Protein AF-A0A6M0FPY3-F1 (afdb_monomer)

Sequence (394 aa):
MAVKDINTKFENVRCIVFLRSDIYDQLQFFDKDKLRGDEESILWTQETLPELILARARISTMNHQMSLDDFLSVYFPSRIKGIAASKFILSHTLMRPRDAIQLCNLCTDLARRESLEVISEECVLKALDVYSSWKLNDLIGEYTINYPFLNDLLILFSNTSYVIPRKRIKLIYGRVEEILKDRYPDYIPSLYIDSILNILYGVGFLGIERNRSTFYYYENPGTVEVSDKFFVIHPAFRYALKSTSSVNIQPYHSDSDVRQQSRYLSEITRRRSPVRNTFERSRSGSKELTRWIRRFNQLLVSLKAVRELPSEVLSEIGQELSEIASEFEMLMDSKRIDRDQLQLNIVGANRYLLDLSTNLENNGYININSTVSYQIREIIEMSGDIRDVFYYDW

Nearest PDB structures (foldseek):
  8sql-assembly1_A  TM=5.550E-01  e=8.738E+00  Saccharomyces cerevisiae
  7m69-assembly1_A  TM=4.652E-01  e=7.569E+00  Saccharomyces cerevisiae S288C

Secondary structure (DSSP, 8-state):
--HHHHHHH-TT--------HHHHHH---TTGGGGTTT-------TTHHHHHHHHHHHHHHT-TT--HHHHHHHHS-SEETTEEHHHHHHHTTTS-HHHHHHHHHHHHHHHHHTT-SS--HHHHHHHHHHHHHHHHHHHHHHHTTT-TTHHHHHGGGTTS-SEEEHHHHHHHHTTTHHHHHHH-GGGGGGSSHHHHHHHHHHTTSEEEEETTEEE-TTTS-S---TT--EEEE-HHHHTTTT---SSSSPPP--THHHHHHHHHHHHHHHT--GGGGEEEPPHHHHHHHHHHHHHHHHHHHHHHH-TTS-HHHHHHHHHHHHHHHHHHHHHHHSSEEEHHHHHHHHHHHHHHHHHHHHHHHHTTSS-TTSHHHHHHHHHHHHHHHHHHHHHT--

Radius of gyration: 26.99 Å; Cα contacts (8 Å, |Δi|>4): 393; chains: 1; bounding box: 59×70×74 Å

Solvent-accessible surface area (backbone atoms only — not comparable to full-atom values): 22317 Å² total; per-residue (Å²): 131,57,62,69,53,47,50,73,73,34,95,93,47,84,70,82,86,88,75,58,65,73,62,58,69,68,62,84,60,101,56,62,78,76,45,62,87,80,60,80,86,88,77,61,44,93,73,53,45,55,54,55,51,43,58,51,46,24,65,76,68,71,40,81,80,67,48,68,67,54,51,45,64,62,44,37,42,76,47,41,97,87,33,49,33,69,62,51,57,47,57,42,28,90,62,39,71,68,49,47,50,51,50,51,50,42,19,49,54,45,15,55,74,72,72,42,88,44,33,47,56,67,30,46,55,58,28,39,47,55,48,10,40,52,50,48,51,49,52,42,64,76,37,36,88,85,42,72,60,47,60,75,53,58,59,74,51,45,70,36,32,25,47,39,39,46,70,56,52,52,60,60,46,64,76,45,45,67,62,48,36,70,76,38,62,96,44,44,81,55,65,39,70,69,42,40,52,33,48,40,25,65,76,47,51,25,22,43,47,56,95,69,40,78,40,38,31,95,80,53,74,77,75,76,53,93,84,52,51,37,34,30,54,34,57,35,40,18,52,53,29,57,14,79,40,46,54,81,59,74,77,78,65,80,69,65,74,72,35,60,65,50,45,57,56,50,39,70,74,62,77,56,67,80,75,78,51,46,43,74,74,50,78,66,45,53,51,47,53,54,53,50,46,52,48,52,54,51,46,50,56,50,53,72,65,39,82,71,50,50,48,60,42,52,49,52,55,45,50,49,53,49,50,57,41,51,54,55,50,55,48,63,73,39,76,52,41,47,51,67,60,54,51,48,53,51,52,44,52,43,52,39,48,53,41,47,51,53,44,36,40,77,66,62,50,46,53,85,87,33,72,61,44,48,47,51,51,51,55,50,56,52,51,53,58,46,48,48,50,73,66,69,75,118

pLDDT: mean 86.48, std 12.64, range [39.47, 98.25]

Mean predicted aligned error: 9.04 Å

Structure (mmCIF, N/CA/C/O backbone):
data_AF-A0A6M0FPY3-F1
#
_entry.id   AF-A0A6M0FPY3-F1
#
loop_
_atom_site.group_PDB
_atom_site.id
_atom_site.type_symbol
_atom_site.label_atom_id
_atom_site.label_alt_id
_atom_site.label_comp_id
_atom_site.label_asym_id
_atom_site.label_entity_id
_atom_site.label_seq_id
_atom_site.pdbx_PDB_ins_code
_atom_site.Cartn_x
_atom_site.Cartn_y
_atom_site.Cartn_z
_atom_site.occupancy
_atom_site.B_iso_or_equiv
_atom_site.auth_seq_id
_atom_site.auth_comp_id
_atom_site.auth_asym_id
_atom_site.auth_atom_id
_atom_site.pdbx_PDB_model_num
ATOM 1 N N . MET A 1 1 ? 22.692 -20.104 -34.779 1.00 57.28 1 MET A N 1
ATOM 2 C CA . MET A 1 1 ? 23.851 -19.687 -33.962 1.00 57.28 1 MET A CA 1
ATOM 3 C C . MET A 1 1 ? 23.300 -19.090 -32.691 1.00 57.28 1 MET A C 1
ATOM 5 O O . MET A 1 1 ? 22.443 -18.217 -32.793 1.00 57.28 1 MET A O 1
ATOM 9 N N . ALA A 1 2 ? 23.714 -19.593 -31.534 1.00 70.44 2 ALA A N 1
ATOM 10 C CA . ALA A 1 2 ? 23.375 -18.973 -30.261 1.00 70.44 2 ALA A CA 1
ATOM 11 C C . ALA A 1 2 ? 24.141 -17.646 -30.119 1.00 70.44 2 ALA A C 1
ATOM 13 O O . ALA A 1 2 ? 25.185 -17.453 -30.742 1.00 70.44 2 ALA A O 1
ATOM 14 N N . VAL A 1 3 ? 23.646 -16.727 -29.287 1.00 76.88 3 VAL A N 1
ATOM 15 C CA . VAL A 1 3 ? 24.317 -15.439 -29.017 1.00 76.88 3 VAL A CA 1
ATOM 16 C C . VAL A 1 3 ? 25.751 -15.633 -28.515 1.00 76.88 3 VAL A C 1
ATOM 18 O O . VAL A 1 3 ? 26.653 -14.902 -28.922 1.00 76.88 3 VAL A O 1
ATOM 21 N N . LYS A 1 4 ? 25.984 -16.676 -27.711 1.00 75.06 4 LYS A N 1
ATOM 22 C CA . LYS A 1 4 ? 27.320 -17.067 -27.248 1.00 75.06 4 LYS A CA 1
ATOM 23 C C . LYS A 1 4 ? 28.276 -17.347 -28.414 1.00 75.06 4 LYS A C 1
ATOM 25 O O . LYS A 1 4 ? 29.396 -16.849 -28.413 1.00 75.06 4 LYS A O 1
ATOM 30 N N . ASP A 1 5 ? 27.800 -18.034 -29.454 1.00 81.38 5 ASP A N 1
ATOM 31 C CA . ASP A 1 5 ? 28.603 -18.350 -30.640 1.00 81.38 5 ASP A CA 1
ATOM 32 C C . ASP A 1 5 ? 28.986 -17.089 -31.428 1.00 81.38 5 ASP A C 1
ATOM 34 O O . ASP A 1 5 ? 30.061 -17.037 -32.021 1.00 81.38 5 ASP A O 1
ATOM 38 N N . ILE A 1 6 ? 28.124 -16.062 -31.444 1.00 84.44 6 ILE A N 1
ATOM 39 C CA . ILE A 1 6 ? 28.406 -14.778 -32.112 1.00 84.44 6 ILE A CA 1
ATOM 40 C C . ILE A 1 6 ? 29.596 -14.094 -31.434 1.00 84.44 6 ILE A C 1
ATOM 42 O O . ILE A 1 6 ? 30.531 -13.683 -32.119 1.00 84.44 6 ILE A O 1
ATOM 46 N N . ASN A 1 7 ? 29.589 -14.038 -30.100 1.00 83.12 7 ASN A N 1
ATOM 47 C CA . ASN A 1 7 ? 30.637 -13.383 -29.312 1.00 83.12 7 ASN A CA 1
ATOM 48 C C . ASN A 1 7 ? 31.992 -14.094 -29.389 1.00 83.12 7 ASN A C 1
ATOM 50 O O . ASN A 1 7 ? 33.021 -13.457 -29.180 1.00 83.12 7 ASN A O 1
ATOM 54 N N . THR A 1 8 ? 32.002 -15.401 -29.659 1.00 83.31 8 THR A N 1
ATOM 55 C CA . THR A 1 8 ? 33.239 -16.169 -29.864 1.00 83.31 8 THR A CA 1
ATOM 56 C C . THR A 1 8 ? 33.737 -16.085 -31.307 1.00 83.31 8 THR A C 1
ATOM 58 O O . THR A 1 8 ? 34.941 -16.126 -31.540 1.00 83.31 8 THR A O 1
ATOM 61 N N . LYS A 1 9 ? 32.832 -15.984 -32.287 1.00 87.81 9 LYS A N 1
ATOM 62 C CA . LYS A 1 9 ? 33.173 -16.091 -33.714 1.00 87.81 9 LYS A CA 1
ATOM 63 C C . LYS A 1 9 ? 33.551 -14.763 -34.371 1.00 87.81 9 LYS A C 1
ATOM 65 O O . LYS A 1 9 ? 34.244 -14.777 -35.384 1.00 87.81 9 LYS A O 1
ATOM 70 N N . PHE A 1 10 ? 33.096 -13.633 -33.834 1.00 89.62 10 PHE A N 1
ATOM 71 C CA . PHE A 1 10 ? 33.353 -12.310 -34.401 1.00 89.62 10 PHE A CA 1
ATOM 72 C C . PHE A 1 10 ? 34.077 -11.416 -33.389 1.00 89.62 10 PHE A C 1
ATOM 74 O O . PHE A 1 10 ? 33.508 -11.049 -32.367 1.00 89.62 10 PHE A O 1
ATOM 81 N N . GLU A 1 11 ? 35.313 -11.014 -33.691 1.00 84.81 11 GLU A N 1
ATOM 82 C CA . GLU A 1 11 ? 36.152 -10.229 -32.765 1.00 84.81 11 GLU A CA 1
ATOM 83 C C . GLU A 1 11 ? 35.611 -8.815 -32.490 1.00 84.81 11 GLU A C 1
ATOM 85 O O . GLU A 1 11 ? 35.761 -8.292 -31.388 1.00 84.81 11 GLU A O 1
ATOM 90 N N . ASN A 1 12 ? 34.930 -8.212 -33.470 1.00 91.31 12 ASN A N 1
ATOM 91 C CA . ASN A 1 12 ? 34.444 -6.828 -33.402 1.00 91.31 12 ASN A CA 1
ATOM 92 C C . ASN A 1 12 ? 32.937 -6.716 -33.124 1.00 91.31 12 ASN A C 1
ATOM 94 O O . ASN A 1 12 ? 32.353 -5.649 -33.309 1.00 91.31 12 ASN A O 1
ATOM 98 N N . VAL A 1 13 ? 32.284 -7.808 -32.714 1.00 86.75 13 VAL A N 1
ATOM 99 C CA . VAL A 1 13 ? 30.847 -7.820 -32.415 1.00 86.75 13 VAL A CA 1
ATOM 100 C C . VAL A 1 13 ? 30.626 -8.375 -31.016 1.00 86.75 13 VAL A C 1
ATOM 102 O O . VAL A 1 13 ? 31.037 -9.487 -30.698 1.00 86.75 13 VAL A O 1
ATOM 105 N N . ARG A 1 14 ? 29.931 -7.600 -30.181 1.00 84.94 14 ARG A N 1
ATOM 106 C CA . ARG A 1 14 ? 29.433 -8.044 -28.877 1.00 84.94 14 ARG A CA 1
ATOM 107 C C . ARG A 1 14 ? 27.912 -8.009 -28.897 1.00 84.94 14 ARG A C 1
ATOM 109 O O . ARG A 1 14 ? 27.307 -6.956 -29.065 1.00 84.94 14 ARG A O 1
ATOM 116 N N . CYS A 1 15 ? 27.304 -9.173 -28.742 1.00 87.12 15 CYS A N 1
ATOM 117 C CA . CYS A 1 15 ? 25.873 -9.369 -28.630 1.00 87.12 15 CYS A CA 1
ATOM 118 C C . CYS A 1 15 ? 25.528 -9.679 -27.169 1.00 87.12 15 CYS A C 1
ATOM 120 O O . CYS A 1 15 ? 26.099 -10.588 -26.565 1.00 87.12 15 CYS A O 1
ATOM 122 N N . ILE A 1 16 ? 24.605 -8.901 -26.609 1.00 87.75 16 ILE A N 1
ATOM 123 C CA . ILE A 1 16 ? 24.083 -9.055 -25.250 1.00 87.75 16 ILE A CA 1
ATOM 124 C C . ILE A 1 16 ? 22.572 -9.225 -25.380 1.00 87.75 16 ILE A C 1
ATOM 126 O O . ILE A 1 16 ? 21.924 -8.453 -26.089 1.00 87.75 16 ILE A O 1
ATOM 130 N N . VAL A 1 17 ? 22.016 -10.239 -24.719 1.00 87.31 17 VAL A N 1
ATOM 131 C CA . VAL A 1 17 ? 20.571 -10.488 -24.699 1.00 87.31 17 VAL A CA 1
ATOM 132 C C . VAL A 1 17 ? 20.020 -10.043 -23.361 1.00 87.31 17 VAL A C 1
ATOM 134 O O . VAL A 1 17 ? 20.464 -10.505 -22.317 1.00 87.31 17 VAL A O 1
ATOM 137 N N . PHE A 1 18 ? 19.016 -9.175 -23.412 1.00 88.81 18 PHE A N 1
ATOM 138 C CA . PHE A 1 18 ? 18.204 -8.838 -22.255 1.00 88.81 18 PHE A CA 1
ATOM 139 C C . PHE A 1 18 ? 16.923 -9.654 -22.320 1.00 88.81 18 PHE A C 1
ATOM 141 O O . PHE A 1 18 ? 16.176 -9.568 -23.297 1.00 88.81 18 PHE A O 1
ATOM 148 N N . LEU A 1 19 ? 16.673 -10.439 -21.279 1.00 86.19 19 LEU A N 1
ATOM 149 C CA . LEU A 1 19 ? 15.448 -11.206 -21.132 1.00 86.19 19 LEU A CA 1
ATOM 150 C C . LEU A 1 19 ? 14.819 -10.876 -19.784 1.00 86.19 19 LEU A C 1
ATOM 152 O O . LEU A 1 19 ? 15.520 -10.670 -18.794 1.00 86.19 19 LEU A O 1
ATOM 156 N N . ARG A 1 20 ? 13.490 -10.802 -19.747 1.00 84.00 20 ARG A N 1
ATOM 157 C CA . ARG A 1 20 ? 12.781 -10.692 -18.475 1.00 84.00 20 ARG A CA 1
ATOM 158 C C . ARG A 1 20 ? 12.929 -11.998 -17.694 1.00 84.00 20 ARG A C 1
ATOM 160 O O . ARG A 1 20 ? 12.930 -13.072 -18.297 1.00 84.00 20 ARG A O 1
ATOM 167 N N . SER A 1 21 ? 13.010 -11.891 -16.371 1.00 79.56 21 SER A N 1
ATOM 168 C CA . SER A 1 21 ? 13.153 -13.046 -15.482 1.00 79.56 21 SER A CA 1
ATOM 169 C C . SER A 1 21 ? 11.988 -14.025 -15.613 1.00 79.56 21 SER A C 1
ATOM 171 O O . SER A 1 21 ? 12.219 -15.213 -15.766 1.00 79.56 21 SER A O 1
ATOM 173 N N . ASP A 1 22 ? 10.749 -13.535 -15.683 1.00 76.19 22 ASP A N 1
ATOM 174 C CA . ASP A 1 22 ? 9.557 -14.378 -15.832 1.00 76.19 22 ASP A CA 1
ATOM 175 C C . ASP A 1 22 ? 9.570 -15.228 -17.112 1.00 76.19 22 ASP A C 1
ATOM 177 O O . ASP A 1 22 ? 9.250 -16.415 -17.073 1.00 76.19 22 ASP A O 1
ATOM 181 N N . ILE A 1 23 ? 9.996 -14.650 -18.239 1.00 83.94 23 ILE A N 1
ATOM 182 C CA . ILE A 1 23 ? 10.181 -15.394 -19.490 1.00 83.94 23 ILE A CA 1
ATOM 183 C C . ILE A 1 23 ? 11.323 -16.398 -19.325 1.00 83.94 23 ILE A C 1
ATOM 185 O O . ILE A 1 23 ? 11.169 -17.559 -19.694 1.00 83.94 23 ILE A O 1
ATOM 189 N N . TYR A 1 24 ? 12.457 -15.976 -18.759 1.00 83.12 24 TYR A N 1
ATOM 190 C CA . TYR A 1 24 ? 13.615 -16.848 -18.559 1.00 83.12 24 TYR A CA 1
ATOM 191 C C . TYR A 1 24 ? 13.299 -18.063 -17.674 1.00 83.12 24 TYR A C 1
ATOM 193 O O . TYR A 1 24 ? 13.735 -19.184 -17.956 1.00 83.12 24 TYR A O 1
ATOM 201 N N . ASP A 1 25 ? 12.499 -17.864 -16.632 1.00 77.94 25 ASP A N 1
ATOM 202 C CA . ASP A 1 25 ? 12.101 -18.897 -15.682 1.00 77.94 25 ASP A CA 1
ATOM 203 C C . ASP A 1 25 ? 11.169 -19.936 -16.310 1.00 77.94 25 ASP A C 1
ATOM 205 O O . ASP A 1 25 ? 11.284 -21.122 -15.997 1.00 77.94 25 ASP A O 1
ATOM 209 N N . GLN A 1 26 ? 10.330 -19.527 -17.266 1.00 79.44 26 GLN A N 1
ATOM 210 C CA . GLN A 1 26 ? 9.453 -20.424 -18.027 1.00 79.44 26 GLN A CA 1
ATOM 211 C C . GLN A 1 26 ? 10.189 -21.265 -19.080 1.00 79.44 26 GLN A C 1
ATOM 213 O O . GLN A 1 26 ? 9.673 -22.302 -19.505 1.00 79.44 26 GLN A O 1
ATOM 218 N N . LEU A 1 27 ? 11.384 -20.856 -19.516 1.00 82.12 27 LEU A N 1
ATOM 219 C CA . LEU A 1 27 ? 12.150 -21.612 -20.505 1.00 82.12 27 LEU A CA 1
ATOM 220 C C . LEU A 1 27 ? 12.675 -22.922 -19.896 1.00 82.12 27 LEU A C 1
ATOM 222 O O . LEU A 1 27 ? 13.571 -22.922 -19.050 1.00 82.12 27 LEU A O 1
ATOM 226 N N . GLN A 1 28 ? 12.153 -24.052 -20.380 1.00 75.44 28 GLN A N 1
ATOM 227 C CA . GLN A 1 28 ? 12.659 -25.391 -20.076 1.00 75.44 28 GLN A CA 1
ATOM 228 C C . GLN A 1 28 ? 13.509 -25.906 -21.240 1.00 75.44 28 GLN A C 1
ATOM 230 O O . GLN A 1 28 ? 12.997 -26.173 -22.326 1.00 75.44 28 GLN A O 1
ATOM 235 N N . PHE A 1 29 ? 14.818 -26.048 -21.029 1.00 78.31 29 PHE A N 1
ATOM 236 C CA . PHE A 1 29 ? 15.734 -26.622 -22.017 1.00 78.31 29 PHE A CA 1
ATOM 237 C C . PHE A 1 29 ? 16.895 -27.360 -21.340 1.00 78.31 29 PHE A C 1
ATOM 239 O O . PHE A 1 29 ? 17.283 -27.040 -20.218 1.00 78.31 29 PHE A O 1
ATOM 246 N N . PHE A 1 30 ? 17.443 -28.354 -22.049 1.00 62.16 30 PHE A N 1
ATOM 247 C CA . PHE A 1 30 ? 18.327 -29.411 -21.526 1.00 62.16 30 PHE A CA 1
ATOM 248 C C . PHE A 1 30 ? 19.668 -28.931 -20.929 1.00 62.16 30 PHE A C 1
ATOM 250 O O . PHE A 1 30 ? 20.362 -29.723 -20.305 1.00 62.16 30 PHE A O 1
ATOM 257 N N . ASP A 1 31 ? 20.018 -27.650 -21.091 1.00 71.06 31 ASP A N 1
ATOM 258 C CA . ASP A 1 31 ? 21.319 -27.071 -20.731 1.00 71.06 31 ASP A CA 1
ATOM 259 C C . ASP A 1 31 ? 21.211 -25.727 -19.978 1.00 71.06 31 ASP A C 1
ATOM 261 O O . ASP A 1 31 ? 22.178 -24.965 -19.941 1.00 71.06 31 ASP A O 1
ATOM 265 N N . LYS A 1 32 ? 20.061 -25.412 -19.359 1.00 72.00 32 LYS A N 1
ATOM 266 C CA . LYS A 1 32 ? 19.865 -24.144 -18.620 1.00 72.00 32 LYS A CA 1
ATOM 267 C C . LYS A 1 32 ? 20.959 -23.897 -17.575 1.00 72.00 32 LYS A C 1
ATOM 269 O O . LYS A 1 32 ? 21.495 -22.798 -17.487 1.00 72.00 32 LYS A O 1
ATOM 274 N N . ASP A 1 33 ? 21.395 -24.944 -16.878 1.00 72.94 33 ASP A N 1
ATOM 275 C CA . ASP A 1 33 ? 22.459 -24.841 -15.874 1.00 72.94 33 ASP A CA 1
ATOM 276 C C . ASP A 1 33 ? 23.829 -24.455 -16.451 1.00 72.94 33 ASP A C 1
ATOM 278 O O . ASP A 1 33 ? 24.636 -23.843 -15.752 1.00 72.94 33 ASP A O 1
ATOM 282 N N . LYS A 1 34 ? 24.096 -24.748 -17.732 1.00 74.56 34 LYS A N 1
ATOM 283 C CA . LYS A 1 34 ? 25.359 -24.382 -18.396 1.00 74.56 34 LYS A CA 1
ATOM 284 C C . LYS A 1 34 ? 25.439 -22.896 -18.749 1.00 74.56 34 LYS A C 1
ATOM 286 O O . LYS A 1 34 ? 26.531 -22.420 -19.049 1.00 74.56 34 LYS A O 1
ATOM 291 N N . LEU A 1 35 ? 24.312 -22.182 -18.738 1.00 75.00 35 LEU A N 1
ATOM 292 C CA . LEU A 1 35 ? 24.252 -20.745 -19.015 1.00 75.00 35 LEU A CA 1
ATOM 293 C C . LEU A 1 35 ? 24.421 -19.886 -17.755 1.00 75.00 35 LEU A C 1
ATOM 295 O O . LEU A 1 35 ? 24.671 -18.694 -17.886 1.00 75.00 35 LEU A O 1
ATOM 299 N N . ARG A 1 36 ? 24.390 -20.483 -16.552 1.00 74.31 36 ARG A N 1
ATOM 300 C CA . ARG A 1 36 ? 24.494 -19.755 -15.273 1.00 74.31 36 ARG A CA 1
ATOM 301 C C . ARG A 1 36 ? 25.780 -18.939 -15.100 1.00 74.31 36 ARG A C 1
ATOM 303 O O . ARG A 1 36 ? 25.803 -18.002 -14.320 1.00 74.31 36 ARG A O 1
ATOM 310 N N . GLY A 1 37 ? 26.863 -19.312 -15.787 1.00 78.06 37 GLY A N 1
ATOM 311 C CA . GLY A 1 37 ? 28.126 -18.560 -15.762 1.00 78.06 37 GLY A CA 1
ATOM 312 C C . GLY A 1 37 ? 28.186 -17.389 -16.748 1.00 78.06 37 GLY A C 1
ATOM 313 O O . GLY A 1 37 ? 29.103 -16.581 -16.661 1.00 78.06 37 GLY A O 1
ATOM 314 N N . ASP A 1 38 ? 27.237 -17.318 -17.685 1.00 79.06 38 ASP A N 1
ATOM 315 C CA . ASP A 1 38 ? 27.148 -16.281 -18.719 1.00 79.06 38 ASP A CA 1
ATOM 316 C C . ASP A 1 38 ? 25.908 -15.379 -18.527 1.00 79.06 38 ASP A C 1
ATOM 318 O O . ASP A 1 38 ? 25.642 -14.509 -19.359 1.00 79.06 38 ASP A O 1
ATOM 322 N N . GLU A 1 39 ? 25.124 -15.607 -17.469 1.00 84.00 39 GLU A N 1
ATOM 323 C CA . GLU A 1 39 ? 23.940 -14.822 -17.124 1.00 84.00 39 GLU A CA 1
ATOM 324 C C . GLU A 1 39 ? 24.246 -13.858 -15.978 1.00 84.00 39 GLU A C 1
ATOM 326 O O . GLU A 1 39 ? 24.955 -14.194 -15.035 1.00 84.00 39 GLU A O 1
ATOM 331 N N . GLU A 1 40 ? 23.671 -12.663 -16.048 1.00 86.06 40 GLU A N 1
ATOM 332 C CA . GLU A 1 40 ? 23.736 -11.678 -14.973 1.00 86.06 40 GLU A CA 1
ATOM 333 C C . GLU A 1 40 ? 22.325 -11.173 -14.693 1.00 86.06 40 GLU A C 1
ATOM 335 O O . GLU A 1 40 ? 21.620 -10.709 -15.596 1.00 86.06 40 GLU A O 1
ATOM 340 N N . SER A 1 41 ? 21.897 -11.277 -13.434 1.00 83.62 41 SER A N 1
ATOM 341 C CA . SER A 1 41 ? 20.574 -10.818 -13.016 1.00 83.62 41 SER A CA 1
ATOM 342 C C . SER A 1 41 ? 20.630 -9.354 -12.604 1.00 83.62 41 SER A C 1
ATOM 344 O O . SER A 1 41 ? 21.316 -8.978 -11.655 1.00 83.62 41 SER A O 1
ATOM 346 N N . ILE A 1 42 ? 19.846 -8.518 -13.281 1.00 84.31 42 ILE A N 1
ATOM 347 C CA . ILE A 1 42 ? 19.689 -7.111 -12.915 1.00 84.31 42 ILE A CA 1
ATOM 348 C C . ILE A 1 42 ? 18.658 -7.017 -11.788 1.00 84.31 42 ILE A C 1
ATOM 350 O O . ILE A 1 42 ? 17.460 -7.186 -12.018 1.00 84.31 42 ILE A O 1
ATOM 354 N N . LEU A 1 43 ? 19.128 -6.724 -10.574 1.00 81.19 43 LEU A N 1
ATOM 355 C CA . LEU A 1 43 ? 18.284 -6.547 -9.394 1.00 81.19 43 LEU A CA 1
ATOM 356 C C . LEU A 1 43 ? 18.136 -5.064 -9.043 1.00 81.19 43 LEU A C 1
ATOM 358 O O . LEU A 1 43 ? 19.118 -4.342 -8.853 1.00 81.19 43 LEU A O 1
ATOM 362 N N . TRP A 1 44 ? 16.886 -4.622 -8.929 1.00 88.44 44 TRP A N 1
ATOM 363 C CA . TRP A 1 44 ? 16.543 -3.269 -8.502 1.00 88.44 44 TRP A CA 1
ATOM 364 C C . TRP A 1 44 ? 16.188 -3.273 -7.024 1.00 88.44 44 TRP A C 1
ATOM 366 O O . TRP A 1 44 ? 15.228 -3.918 -6.608 1.00 88.44 44 TRP A O 1
ATOM 376 N N . THR A 1 45 ? 16.968 -2.544 -6.236 1.00 86.81 45 THR A N 1
ATOM 377 C CA . THR A 1 45 ? 16.789 -2.411 -4.791 1.00 86.81 45 THR A CA 1
ATOM 378 C C . THR A 1 45 ? 16.537 -0.953 -4.428 1.00 86.81 45 THR A C 1
ATOM 380 O O . THR A 1 45 ? 16.595 -0.062 -5.280 1.00 86.81 45 THR A O 1
ATOM 383 N N . GLN A 1 46 ? 16.239 -0.692 -3.155 1.00 86.81 46 GLN A N 1
ATOM 384 C CA . GLN A 1 46 ? 16.064 0.673 -2.648 1.00 86.81 46 GLN A CA 1
ATOM 385 C C . GLN A 1 46 ? 17.349 1.506 -2.792 1.00 86.81 46 GLN A C 1
ATOM 387 O O . GLN A 1 46 ? 17.283 2.730 -2.831 1.00 86.81 46 GLN A O 1
ATOM 392 N N . GLU A 1 47 ? 18.500 0.845 -2.912 1.00 86.19 47 GLU A N 1
ATOM 393 C CA . GLU A 1 47 ? 19.820 1.447 -3.072 1.00 86.19 47 GLU A CA 1
ATOM 394 C C . GLU A 1 47 ? 20.199 1.628 -4.550 1.00 86.19 47 GLU A C 1
ATOM 396 O O . GLU A 1 47 ? 20.723 2.674 -4.919 1.00 86.19 47 GLU A O 1
ATOM 401 N N . THR A 1 48 ? 19.915 0.650 -5.422 1.00 89.56 48 THR A N 1
ATOM 402 C CA . THR A 1 48 ? 20.342 0.713 -6.838 1.00 89.56 48 THR A CA 1
ATOM 403 C C . THR A 1 48 ? 19.383 1.494 -7.733 1.00 89.56 48 T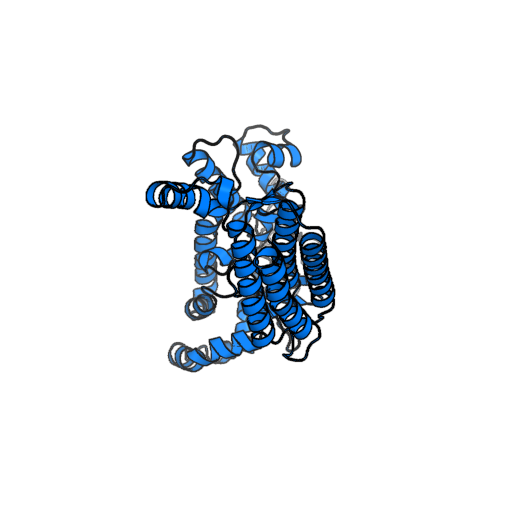HR A C 1
ATOM 405 O O . THR A 1 48 ? 19.795 2.080 -8.737 1.00 89.56 48 THR A O 1
ATOM 408 N N . LEU A 1 49 ? 18.095 1.529 -7.391 1.00 91.25 49 LEU A N 1
ATOM 409 C CA . LEU A 1 49 ? 17.079 2.209 -8.190 1.00 91.25 49 LEU A CA 1
ATOM 410 C C . LEU A 1 49 ? 17.242 3.747 -8.198 1.00 91.25 49 LEU A C 1
ATOM 412 O O . LEU A 1 49 ? 17.132 4.330 -9.281 1.00 91.25 49 LEU A O 1
ATOM 416 N N . PRO A 1 50 ? 17.578 4.422 -7.074 1.00 91.56 50 PRO A N 1
ATOM 417 C CA . PRO A 1 50 ? 17.946 5.839 -7.081 1.00 91.56 50 PRO A CA 1
ATOM 418 C C . PRO A 1 50 ? 19.111 6.184 -8.009 1.00 91.56 50 PRO A C 1
ATOM 420 O O . PRO A 1 50 ? 19.053 7.206 -8.689 1.00 91.56 50 PRO A O 1
ATOM 423 N N . GLU A 1 51 ? 20.135 5.331 -8.094 1.00 91.12 51 GLU A N 1
ATOM 424 C CA . GLU A 1 51 ? 21.299 5.559 -8.964 1.00 91.12 51 GLU A CA 1
ATOM 425 C C . GLU A 1 51 ? 20.907 5.598 -10.447 1.00 91.12 51 GLU A C 1
ATOM 427 O O . GLU A 1 51 ? 21.418 6.408 -11.223 1.00 91.12 51 GLU A O 1
ATOM 432 N N . LEU A 1 52 ? 19.931 4.782 -10.854 1.00 91.38 52 LEU A N 1
ATOM 433 C CA . LEU A 1 52 ? 19.390 4.832 -12.211 1.00 91.38 52 LEU A CA 1
ATOM 434 C C . LEU A 1 52 ? 18.618 6.132 -12.478 1.00 91.38 52 LEU A C 1
ATOM 436 O O . LEU A 1 52 ? 18.721 6.701 -13.570 1.00 91.38 52 LEU A O 1
ATOM 440 N N . ILE A 1 53 ? 17.855 6.621 -11.498 1.00 92.44 53 ILE A N 1
ATOM 441 C CA . ILE A 1 53 ? 17.151 7.907 -11.610 1.00 92.44 53 ILE A CA 1
ATOM 442 C C . ILE A 1 53 ? 18.175 9.044 -11.706 1.00 92.44 53 ILE A C 1
ATOM 444 O O . ILE A 1 53 ? 18.066 9.886 -12.602 1.00 92.44 53 ILE A O 1
ATOM 448 N N . LEU A 1 54 ? 19.214 9.021 -10.865 1.00 94.00 54 LEU A N 1
ATOM 449 C CA . LEU A 1 54 ? 20.325 9.970 -10.900 1.00 94.00 54 LEU A CA 1
ATOM 450 C C . LEU A 1 54 ? 21.023 9.969 -12.260 1.00 94.00 54 LEU A C 1
ATOM 452 O O . LEU A 1 54 ? 21.256 11.034 -12.829 1.00 94.00 54 LEU A O 1
ATOM 456 N N . ALA A 1 55 ? 21.316 8.795 -12.826 1.00 93.12 55 ALA A N 1
ATOM 457 C CA . ALA A 1 55 ? 21.938 8.691 -14.143 1.00 93.12 55 ALA A CA 1
ATOM 458 C C . ALA A 1 55 ? 21.125 9.438 -15.215 1.00 93.12 55 ALA A C 1
ATOM 460 O O . ALA A 1 55 ? 21.696 10.142 -16.048 1.00 93.12 55 ALA A O 1
ATOM 461 N N . ARG A 1 56 ? 19.790 9.369 -15.162 1.00 92.12 56 ARG A N 1
ATOM 462 C CA . ARG A 1 56 ? 18.916 10.130 -16.071 1.00 92.12 56 ARG A CA 1
ATOM 463 C C . ARG A 1 56 ? 18.865 11.618 -15.746 1.00 92.12 56 ARG A C 1
ATOM 465 O O . ARG A 1 56 ? 18.827 12.435 -16.670 1.00 92.12 56 ARG A O 1
ATOM 472 N N . ALA A 1 57 ? 18.874 11.972 -14.465 1.00 91.81 57 ALA A N 1
ATOM 473 C CA . ALA A 1 57 ? 18.899 13.359 -14.021 1.00 91.81 57 ALA A CA 1
ATOM 474 C C . ALA A 1 57 ? 20.179 14.071 -14.484 1.00 91.81 57 ALA A C 1
ATOM 476 O O . ALA A 1 57 ? 20.092 15.165 -15.039 1.00 91.81 57 ALA A O 1
ATOM 477 N N . ARG A 1 58 ? 21.349 13.429 -14.373 1.00 95.12 58 ARG A N 1
ATOM 478 C CA . ARG A 1 58 ? 22.643 13.954 -14.854 1.00 95.12 58 ARG A CA 1
ATOM 479 C C . ARG A 1 58 ? 22.613 14.315 -16.337 1.00 95.12 58 ARG A C 1
ATOM 481 O O . ARG A 1 58 ? 23.096 15.374 -16.723 1.00 95.12 58 ARG A O 1
ATOM 488 N N . ILE A 1 59 ? 22.013 13.458 -17.166 1.00 94.00 59 ILE A N 1
ATOM 489 C CA . ILE A 1 59 ? 21.844 13.738 -18.599 1.00 94.00 59 ILE A CA 1
ATOM 490 C C . ILE A 1 59 ? 20.863 14.894 -18.821 1.00 94.00 59 ILE A C 1
ATOM 492 O O . ILE A 1 59 ? 21.146 15.797 -19.602 1.00 94.00 59 ILE A O 1
ATOM 496 N N . SER A 1 60 ? 19.734 14.894 -18.112 1.00 90.44 60 SER A N 1
ATOM 497 C CA . SER A 1 60 ? 18.679 15.906 -18.282 1.00 90.44 60 SER A CA 1
ATOM 498 C C . SER A 1 60 ? 19.110 17.305 -17.822 1.00 90.44 60 SER A C 1
ATOM 500 O O . SER A 1 60 ? 18.639 18.301 -18.360 1.00 90.44 60 SER A O 1
ATOM 502 N N . THR A 1 61 ? 20.009 17.376 -16.840 1.00 90.44 61 THR A N 1
ATOM 503 C CA . THR A 1 61 ? 20.532 18.620 -16.247 1.00 90.44 61 THR A CA 1
ATOM 504 C C . THR A 1 61 ? 21.885 19.040 -16.817 1.00 90.44 61 THR A C 1
ATOM 506 O O . THR A 1 61 ? 22.386 20.103 -16.463 1.00 90.44 61 THR A O 1
ATOM 509 N N . MET A 1 62 ? 22.502 18.207 -17.665 1.00 94.00 62 MET A N 1
ATOM 510 C CA . MET A 1 62 ? 23.889 18.354 -18.135 1.00 94.00 62 MET A CA 1
ATOM 511 C C . MET A 1 62 ? 24.933 18.444 -17.002 1.00 94.00 62 MET A C 1
ATOM 513 O O . MET A 1 62 ? 26.071 18.852 -17.231 1.00 94.00 62 MET A O 1
ATOM 517 N N . ASN A 1 63 ? 24.581 18.036 -15.780 1.00 93.50 63 ASN A N 1
ATOM 518 C CA . ASN A 1 63 ? 25.486 18.012 -14.638 1.00 93.50 63 ASN A CA 1
ATOM 519 C C . ASN A 1 63 ? 25.946 16.576 -14.358 1.00 93.50 63 ASN A C 1
ATOM 521 O O . ASN A 1 63 ? 25.374 15.864 -13.534 1.00 93.50 63 ASN A O 1
ATOM 525 N N . HIS A 1 64 ? 27.009 16.146 -15.037 1.00 92.56 64 HIS A N 1
ATOM 526 C CA . HIS A 1 64 ? 27.540 14.784 -14.913 1.00 92.56 64 HIS A CA 1
ATOM 527 C C . HIS A 1 64 ? 28.190 14.471 -13.554 1.00 92.56 64 HIS A C 1
ATOM 529 O O . HIS A 1 64 ? 28.397 13.297 -13.252 1.00 92.56 64 HIS A O 1
ATOM 535 N N . GLN A 1 65 ? 28.504 15.486 -12.741 1.00 93.75 65 GLN A N 1
ATOM 536 C CA . GLN A 1 65 ? 29.176 15.331 -11.443 1.00 93.75 65 GLN A CA 1
ATOM 537 C C . GLN A 1 65 ? 28.208 15.319 -10.251 1.00 93.75 65 GLN A C 1
ATOM 539 O O . GLN A 1 65 ? 28.634 15.035 -9.136 1.00 93.75 65 GLN A O 1
ATOM 544 N N . MET A 1 66 ? 26.917 15.586 -10.478 1.00 95.06 66 MET A N 1
ATOM 545 C CA . MET A 1 66 ? 25.874 15.600 -9.446 1.00 95.06 66 MET A CA 1
ATOM 546 C C . MET A 1 66 ? 25.851 14.290 -8.654 1.00 95.06 66 MET A C 1
ATOM 548 O O . MET A 1 66 ? 25.732 13.218 -9.256 1.00 95.06 66 MET A O 1
ATOM 552 N N . SER A 1 67 ? 25.951 14.354 -7.327 1.00 94.94 67 SER A N 1
ATOM 553 C CA . SER A 1 67 ? 25.771 13.181 -6.464 1.00 94.94 67 SER A CA 1
ATOM 554 C C . SER A 1 67 ? 24.285 12.866 -6.245 1.00 94.94 67 SER A C 1
ATOM 556 O O . SER A 1 67 ? 23.412 13.670 -6.578 1.00 94.94 67 SER A O 1
ATOM 558 N N . LEU A 1 68 ? 23.979 11.685 -5.695 1.00 91.00 68 LEU A N 1
ATOM 559 C CA . LEU A 1 68 ? 22.600 11.323 -5.359 1.00 91.00 68 LEU A CA 1
ATOM 560 C C . LEU A 1 68 ? 22.010 12.263 -4.298 1.00 91.00 68 LEU A C 1
ATOM 562 O O . LEU A 1 68 ? 20.864 12.691 -4.429 1.00 91.00 68 LEU A O 1
ATOM 566 N N . ASP A 1 69 ? 22.802 12.617 -3.287 1.00 91.25 69 ASP A N 1
ATOM 567 C CA . ASP A 1 69 ? 22.382 13.524 -2.219 1.00 91.25 69 ASP A CA 1
ATOM 568 C C . ASP A 1 69 ? 22.124 14.938 -2.752 1.00 91.25 69 ASP A C 1
ATOM 570 O O . ASP A 1 69 ? 21.117 15.555 -2.393 1.00 91.25 69 ASP A O 1
ATOM 574 N N . ASP A 1 70 ? 22.963 15.428 -3.672 1.00 91.62 70 ASP A N 1
ATOM 575 C CA . ASP A 1 70 ? 22.726 16.708 -4.350 1.00 91.62 70 ASP A CA 1
ATOM 576 C C . ASP A 1 70 ? 21.422 16.655 -5.151 1.00 91.62 70 ASP A C 1
ATOM 578 O O . ASP A 1 70 ? 20.580 17.537 -5.032 1.00 91.62 70 ASP A O 1
ATOM 582 N N . PHE A 1 71 ? 21.213 15.595 -5.937 1.00 91.56 71 PHE A N 1
ATOM 583 C CA . PHE A 1 71 ? 19.997 15.437 -6.735 1.00 91.56 71 PHE A CA 1
ATOM 584 C C . PHE A 1 71 ? 18.732 15.461 -5.869 1.00 91.56 71 PHE A C 1
ATOM 586 O O . PHE A 1 71 ? 17.781 16.187 -6.169 1.00 91.56 71 PHE A O 1
ATOM 593 N N . LEU A 1 72 ? 18.717 14.682 -4.787 1.00 90.31 72 LEU A N 1
ATOM 594 C CA . LEU A 1 72 ? 17.561 14.598 -3.901 1.00 90.31 72 LEU A CA 1
ATOM 595 C C . LEU A 1 72 ? 17.329 15.909 -3.144 1.00 90.31 72 LEU A C 1
ATOM 597 O O . LEU A 1 72 ? 16.187 16.343 -3.048 1.00 90.31 72 LEU A O 1
ATOM 601 N N . SER A 1 73 ? 18.382 16.550 -2.634 1.00 90.31 73 SER A N 1
ATOM 602 C CA . SER A 1 73 ? 18.252 17.791 -1.856 1.00 90.31 73 SER A CA 1
ATOM 603 C C . SER A 1 73 ? 17.911 19.019 -2.702 1.00 90.31 73 SER A C 1
ATOM 605 O O . SER A 1 73 ? 17.248 19.927 -2.203 1.00 90.31 73 SER A O 1
ATOM 607 N N . VAL A 1 74 ? 18.337 19.054 -3.968 1.00 91.62 74 VAL A N 1
ATOM 608 C CA . VAL A 1 74 ? 18.089 20.183 -4.877 1.00 91.62 74 VAL A CA 1
ATOM 609 C C . VAL A 1 74 ? 16.694 20.120 -5.492 1.00 91.62 74 VAL A C 1
ATOM 611 O O . VAL A 1 74 ? 16.042 21.153 -5.607 1.00 91.62 74 VAL A O 1
ATOM 614 N N . TYR A 1 75 ? 16.226 18.938 -5.906 1.00 92.38 75 TYR A N 1
ATOM 615 C CA . TYR A 1 75 ? 15.001 18.835 -6.712 1.00 92.38 75 TYR A CA 1
ATOM 616 C C . TYR A 1 75 ? 13.784 18.296 -5.967 1.00 92.38 75 TYR A C 1
ATOM 618 O O . TYR A 1 75 ? 12.669 18.491 -6.450 1.00 92.38 75 TYR A O 1
ATOM 626 N N . PHE A 1 76 ? 13.966 17.630 -4.827 1.00 94.25 76 PHE A N 1
ATOM 627 C CA . PHE A 1 76 ? 12.888 17.011 -4.057 1.00 94.25 76 PHE A CA 1
ATOM 628 C C . PHE A 1 76 ? 12.812 17.594 -2.642 1.00 94.25 76 PHE A C 1
ATOM 630 O O . PHE A 1 76 ? 13.811 18.084 -2.111 1.00 94.25 76 PHE A O 1
ATOM 637 N N . PRO A 1 77 ? 11.640 17.527 -1.983 1.00 94.00 77 PRO A N 1
ATOM 638 C CA . PRO A 1 77 ? 11.567 17.878 -0.575 1.00 94.00 77 PRO A CA 1
ATOM 639 C C . PRO A 1 77 ? 12.340 16.832 0.238 1.00 94.00 77 PRO A C 1
ATOM 641 O O . PRO A 1 77 ? 12.454 15.674 -0.159 1.00 94.00 77 PRO A O 1
ATOM 644 N N . SER A 1 78 ? 12.846 17.200 1.416 1.00 92.81 78 SER A N 1
ATOM 645 C CA . SER A 1 78 ? 13.579 16.243 2.261 1.00 92.81 78 SER A CA 1
ATOM 646 C C . SER A 1 78 ? 12.685 15.094 2.746 1.00 92.81 78 SER A C 1
ATOM 648 O O . SER A 1 78 ? 13.135 13.950 2.877 1.00 92.81 78 SER A O 1
ATOM 650 N N . ARG A 1 79 ? 11.403 15.388 2.997 1.00 94.38 79 ARG A N 1
ATOM 651 C CA . ARG A 1 79 ? 10.395 14.431 3.456 1.00 94.38 79 ARG A CA 1
ATOM 652 C C . ARG A 1 79 ? 9.051 14.644 2.766 1.00 94.38 79 ARG A C 1
ATOM 654 O O . ARG A 1 79 ? 8.712 15.758 2.392 1.00 94.38 79 ARG A O 1
ATOM 661 N N . ILE A 1 80 ? 8.299 13.555 2.647 1.00 94.19 80 ILE A N 1
ATOM 662 C CA . ILE A 1 80 ? 6.918 13.487 2.167 1.00 94.19 80 ILE A CA 1
ATOM 663 C C . ILE A 1 80 ? 6.154 12.628 3.168 1.00 94.19 80 ILE A C 1
ATOM 665 O O . ILE A 1 80 ? 6.559 11.493 3.441 1.00 94.19 80 ILE A O 1
ATOM 669 N N . LYS A 1 81 ? 5.098 13.174 3.768 1.00 88.38 81 LYS A N 1
ATOM 670 C CA . LYS A 1 81 ? 4.342 12.563 4.869 1.00 88.38 81 LYS A CA 1
ATOM 671 C C . LYS A 1 81 ? 5.259 12.020 5.971 1.00 88.38 81 LYS A C 1
ATOM 673 O O . LYS A 1 81 ? 5.107 10.897 6.440 1.00 88.38 81 LYS A O 1
ATOM 678 N N . GLY A 1 82 ? 6.290 12.793 6.319 1.00 87.00 82 GLY A N 1
ATOM 679 C CA . GLY A 1 82 ? 7.286 12.423 7.329 1.00 87.00 82 GLY A CA 1
ATOM 680 C C . GLY A 1 82 ? 8.307 11.355 6.904 1.00 87.00 82 GLY A C 1
ATOM 681 O O . GLY A 1 82 ? 9.247 11.096 7.655 1.00 87.00 82 GLY A O 1
ATOM 682 N N . ILE A 1 83 ? 8.209 10.773 5.707 1.00 91.62 83 ILE A N 1
ATOM 683 C CA . ILE A 1 83 ? 9.132 9.755 5.173 1.00 91.62 83 ILE A CA 1
ATOM 684 C C . ILE A 1 83 ? 10.147 10.429 4.243 1.00 91.62 83 ILE A C 1
ATOM 686 O O . ILE A 1 83 ? 9.797 11.364 3.538 1.00 91.62 83 ILE A O 1
ATOM 690 N N . ALA A 1 84 ? 11.405 9.973 4.220 1.00 93.56 84 ALA A N 1
ATOM 691 C CA . ALA A 1 84 ? 12.399 10.475 3.263 1.00 93.56 84 ALA A CA 1
ATOM 692 C C . ALA A 1 84 ? 11.870 10.373 1.821 1.00 93.56 84 ALA A C 1
ATOM 694 O O . ALA A 1 84 ? 11.349 9.322 1.438 1.00 93.56 84 ALA A O 1
ATOM 695 N N . ALA A 1 85 ? 11.995 11.442 1.029 1.00 93.06 85 ALA A N 1
ATOM 696 C CA . ALA A 1 85 ? 11.309 11.530 -0.262 1.00 93.06 85 ALA A CA 1
ATOM 697 C C . ALA A 1 85 ? 11.676 10.403 -1.235 1.00 93.06 85 ALA A C 1
ATOM 699 O O . ALA A 1 85 ? 10.785 9.847 -1.871 1.00 93.06 85 ALA A O 1
ATOM 700 N N . SER A 1 86 ? 12.949 9.999 -1.298 1.00 92.06 86 SER A N 1
ATOM 701 C CA . SER A 1 86 ? 13.389 8.859 -2.114 1.00 92.06 86 SER A CA 1
ATOM 702 C C . SER A 1 86 ? 12.643 7.577 -1.740 1.00 92.06 86 SER A C 1
ATOM 704 O O . SER A 1 86 ? 11.990 6.969 -2.584 1.00 92.06 86 SER A O 1
ATOM 706 N N . LYS A 1 87 ? 12.647 7.214 -0.453 1.00 93.31 87 LYS A N 1
ATOM 707 C CA . LYS A 1 87 ? 11.934 6.041 0.069 1.00 93.31 87 LYS A CA 1
ATOM 708 C C . LYS A 1 87 ? 10.427 6.125 -0.179 1.00 93.31 87 LYS A C 1
ATOM 710 O O . LYS A 1 87 ? 9.808 5.117 -0.511 1.00 93.31 87 LYS A O 1
ATOM 715 N N . PHE A 1 88 ? 9.837 7.309 -0.014 1.00 94.62 88 PHE A N 1
ATOM 716 C CA . PHE A 1 88 ? 8.416 7.525 -0.272 1.00 94.62 88 PHE A CA 1
ATOM 717 C C . PHE A 1 88 ? 8.076 7.319 -1.751 1.00 94.62 88 PHE A C 1
ATOM 719 O O . PHE A 1 88 ? 7.123 6.620 -2.065 1.00 94.62 88 PHE A O 1
ATOM 726 N N . ILE A 1 89 ? 8.860 7.878 -2.671 1.00 94.69 89 ILE A N 1
ATOM 727 C CA . ILE A 1 89 ? 8.633 7.723 -4.113 1.00 94.69 89 ILE A CA 1
ATOM 728 C C . ILE A 1 89 ? 8.775 6.254 -4.514 1.00 94.69 89 ILE A C 1
ATOM 730 O O . ILE A 1 89 ? 7.880 5.711 -5.159 1.00 94.69 89 ILE A O 1
ATOM 734 N N . LEU A 1 90 ? 9.855 5.589 -4.093 1.00 94.75 90 LEU A N 1
ATOM 735 C CA . LEU A 1 90 ? 10.109 4.198 -4.470 1.00 94.75 90 LEU A CA 1
ATOM 736 C C . LEU A 1 90 ? 9.060 3.231 -3.920 1.00 94.75 90 LEU A C 1
ATOM 738 O O . LEU A 1 90 ? 8.686 2.302 -4.631 1.00 94.75 90 LEU A O 1
ATOM 742 N N . SER A 1 91 ? 8.534 3.457 -2.711 1.00 94.50 91 SER A N 1
ATOM 743 C CA . SER A 1 91 ? 7.478 2.602 -2.146 1.00 94.50 91 SER A CA 1
ATOM 744 C C . SER A 1 91 ? 6.167 2.650 -2.939 1.00 94.50 91 SER A C 1
ATOM 746 O O . SER A 1 91 ? 5.360 1.727 -2.849 1.00 94.50 91 SER A O 1
ATOM 748 N N . HIS A 1 92 ? 5.959 3.685 -3.759 1.00 96.38 92 HIS A N 1
ATOM 749 C CA . HIS A 1 92 ? 4.830 3.788 -4.688 1.00 96.38 92 HIS A CA 1
ATOM 750 C C . HIS A 1 92 ? 5.133 3.188 -6.069 1.00 96.38 92 HIS A C 1
ATOM 752 O O . HIS A 1 92 ? 4.321 3.295 -6.985 1.00 96.38 92 HIS A O 1
ATOM 758 N N . THR A 1 93 ? 6.262 2.504 -6.237 1.00 95.44 93 THR A N 1
ATOM 759 C CA . THR A 1 93 ? 6.634 1.798 -7.471 1.00 95.44 93 THR A CA 1
ATOM 760 C C . THR A 1 93 ? 6.699 0.300 -7.216 1.00 95.44 93 THR A C 1
ATOM 762 O O . THR A 1 93 ? 6.974 -0.115 -6.097 1.00 95.44 93 THR A O 1
ATOM 765 N N . LEU A 1 94 ? 6.514 -0.529 -8.247 1.00 92.88 94 LEU A N 1
ATOM 766 C CA . LEU A 1 94 ? 6.714 -1.983 -8.138 1.00 92.88 94 LEU A CA 1
ATOM 767 C C . LEU A 1 94 ? 8.210 -2.363 -8.180 1.00 92.88 94 LEU A C 1
ATOM 769 O O . LEU A 1 94 ? 8.569 -3.402 -8.731 1.00 92.88 94 LEU A O 1
ATOM 773 N N . MET A 1 95 ? 9.092 -1.473 -7.704 1.00 90.50 95 MET A N 1
ATOM 774 C CA . MET A 1 95 ? 10.556 -1.572 -7.801 1.00 90.50 95 MET A CA 1
ATOM 775 C C . MET A 1 95 ? 11.076 -1.762 -9.236 1.00 90.50 95 MET A C 1
ATOM 777 O O . MET A 1 95 ? 12.105 -2.389 -9.478 1.00 90.50 95 MET A O 1
ATOM 781 N N . ARG A 1 96 ? 10.367 -1.191 -10.219 1.00 89.38 96 ARG A N 1
ATOM 782 C CA . ARG A 1 96 ? 10.746 -1.218 -11.639 1.00 89.38 96 ARG A CA 1
ATOM 783 C C . ARG A 1 96 ? 11.311 0.149 -12.062 1.00 89.38 96 ARG A C 1
ATOM 785 O O . ARG A 1 96 ? 10.657 1.164 -11.822 1.00 89.38 96 ARG A O 1
ATOM 792 N N . PRO A 1 97 ? 12.445 0.212 -12.790 1.00 91.38 97 PRO A N 1
ATOM 793 C CA . PRO A 1 97 ? 13.018 1.462 -13.310 1.00 91.38 97 PRO A CA 1
ATOM 794 C C . PRO A 1 97 ? 12.029 2.351 -14.044 1.00 91.38 97 PRO A C 1
ATOM 796 O O . PRO A 1 97 ? 11.980 3.556 -13.816 1.00 91.38 97 PRO A O 1
ATOM 799 N N . ARG A 1 98 ? 11.213 1.750 -14.915 1.00 91.75 98 ARG A N 1
ATOM 800 C CA . ARG A 1 98 ? 10.207 2.476 -15.691 1.00 91.75 98 ARG A CA 1
ATOM 801 C C . ARG A 1 98 ? 9.202 3.189 -14.789 1.00 91.75 98 ARG A C 1
ATOM 803 O O . ARG A 1 98 ? 8.891 4.345 -15.053 1.00 91.75 98 ARG A O 1
ATOM 810 N N . ASP A 1 99 ? 8.734 2.508 -13.749 1.00 94.44 99 ASP A N 1
ATOM 811 C CA . ASP A 1 99 ? 7.735 3.026 -12.816 1.00 94.44 99 ASP A CA 1
ATOM 812 C C . ASP A 1 99 ? 8.300 4.220 -12.032 1.00 94.44 99 ASP A C 1
ATOM 814 O O . ASP A 1 99 ? 7.673 5.278 -11.975 1.00 94.44 99 ASP A O 1
ATOM 818 N N . ALA A 1 100 ? 9.531 4.095 -11.523 1.00 94.31 100 ALA A N 1
ATOM 819 C CA . ALA A 1 100 ? 10.203 5.177 -10.806 1.00 94.31 100 ALA A CA 1
ATOM 820 C C . ALA A 1 100 ? 10.462 6.403 -11.694 1.00 94.31 100 ALA A C 1
ATOM 822 O O . ALA A 1 100 ? 10.156 7.528 -11.304 1.00 94.31 100 ALA A O 1
ATOM 823 N N . ILE A 1 101 ? 10.949 6.193 -12.922 1.00 94.12 101 ILE A N 1
ATOM 824 C CA . ILE A 1 101 ? 11.145 7.277 -13.896 1.00 94.12 101 ILE A CA 1
ATOM 825 C C . ILE A 1 101 ? 9.817 7.967 -14.216 1.00 94.12 101 ILE A C 1
ATOM 827 O O . ILE A 1 101 ? 9.761 9.193 -14.269 1.00 94.12 101 ILE A O 1
ATOM 831 N N . GLN A 1 102 ? 8.757 7.194 -14.454 1.00 95.94 102 GLN A N 1
ATOM 832 C CA . GLN A 1 102 ? 7.450 7.732 -14.817 1.00 95.94 102 GLN A CA 1
ATOM 833 C C . GLN A 1 102 ? 6.869 8.593 -13.692 1.00 95.94 102 GLN A C 1
ATOM 835 O O . GLN A 1 102 ? 6.372 9.684 -13.971 1.00 95.94 102 GLN A O 1
ATOM 840 N N . LEU A 1 103 ? 6.984 8.145 -12.438 1.00 96.88 103 LEU A N 1
ATOM 841 C CA . LEU A 1 103 ? 6.556 8.923 -11.280 1.00 96.88 103 LEU A CA 1
ATOM 842 C C . LEU A 1 103 ? 7.397 10.197 -11.110 1.00 96.88 103 LEU A C 1
ATOM 844 O O . LEU A 1 103 ? 6.828 11.279 -10.984 1.00 96.88 103 LEU A O 1
ATOM 848 N N . CYS A 1 104 ? 8.731 10.112 -11.187 1.00 95.25 104 CYS A N 1
ATOM 849 C CA . CYS A 1 104 ? 9.601 11.291 -11.105 1.00 95.25 104 CYS A CA 1
ATOM 850 C C . CYS A 1 104 ? 9.294 12.319 -12.203 1.00 95.25 104 CYS A C 1
ATOM 852 O O . CYS A 1 104 ? 9.158 13.502 -11.899 1.00 95.25 104 CYS A O 1
ATOM 854 N N . ASN A 1 105 ? 9.125 11.879 -13.453 1.00 95.38 105 ASN A N 1
ATOM 855 C CA . ASN A 1 105 ? 8.779 12.766 -14.565 1.00 95.38 105 ASN A CA 1
ATOM 856 C C . ASN A 1 105 ? 7.445 13.478 -14.326 1.00 95.38 105 ASN A C 1
ATOM 858 O O . ASN A 1 105 ? 7.336 14.672 -14.581 1.00 95.38 105 ASN A O 1
ATOM 862 N N . LEU A 1 106 ? 6.445 12.768 -13.801 1.00 97.00 106 LEU A N 1
ATOM 863 C CA . LEU A 1 106 ? 5.149 13.360 -13.496 1.00 97.00 106 LEU A CA 1
ATOM 864 C C . LEU A 1 106 ? 5.247 14.412 -12.382 1.00 97.00 106 LEU A C 1
ATOM 866 O O . LEU A 1 106 ? 4.652 15.483 -12.503 1.00 97.00 106 LEU A O 1
ATOM 870 N N . CYS A 1 107 ? 6.035 14.148 -11.335 1.00 96.50 107 CYS A N 1
ATOM 871 C CA . CYS A 1 107 ? 6.336 15.138 -10.300 1.00 96.50 107 CYS A CA 1
ATOM 872 C C . CYS A 1 107 ? 7.007 16.385 -10.897 1.00 96.50 107 CYS A C 1
ATOM 874 O O . CYS A 1 107 ? 6.604 17.507 -10.589 1.00 96.50 107 CYS A O 1
ATOM 876 N N . THR A 1 108 ? 7.994 16.199 -11.780 1.00 94.81 108 THR A N 1
ATOM 877 C CA . THR A 1 108 ? 8.679 17.295 -12.482 1.00 94.81 108 THR A CA 1
ATOM 878 C C . THR A 1 108 ? 7.727 18.090 -13.376 1.00 94.81 108 THR A C 1
ATOM 880 O O . THR A 1 108 ? 7.770 19.319 -13.373 1.00 94.81 108 THR A O 1
ATOM 883 N N . ASP A 1 109 ? 6.851 17.423 -14.125 1.00 96.19 109 ASP A N 1
ATOM 884 C CA . ASP A 1 109 ? 5.890 18.084 -15.008 1.00 96.19 109 ASP A CA 1
ATOM 885 C C . ASP A 1 109 ? 4.874 18.918 -14.221 1.00 96.19 109 ASP A C 1
ATOM 887 O O . ASP A 1 109 ? 4.522 20.017 -14.651 1.00 96.19 109 ASP A O 1
ATOM 891 N N . LEU A 1 110 ? 4.422 18.434 -13.060 1.00 96.44 110 LEU A N 1
ATOM 892 C CA . LEU A 1 110 ? 3.545 19.198 -12.172 1.00 96.44 110 LEU A CA 1
ATOM 893 C C . LEU A 1 110 ? 4.263 20.402 -11.562 1.00 96.44 110 LEU A C 1
ATOM 895 O O . LEU A 1 110 ? 3.730 21.505 -11.632 1.00 96.44 110 LEU A O 1
ATOM 899 N N . ALA A 1 111 ? 5.483 20.227 -11.049 1.00 95.94 111 ALA A N 1
ATOM 900 C CA . ALA A 1 111 ? 6.279 21.341 -10.533 1.00 95.94 111 ALA A CA 1
ATOM 901 C C . ALA A 1 111 ? 6.507 22.417 -11.608 1.00 95.94 111 ALA A C 1
ATOM 903 O O . ALA A 1 111 ? 6.317 23.603 -11.351 1.00 95.94 111 ALA A O 1
ATOM 904 N N . ARG A 1 112 ? 6.804 22.005 -12.850 1.00 94.75 112 ARG A N 1
ATOM 905 C CA . ARG A 1 112 ? 6.955 22.922 -13.989 1.00 94.75 112 ARG A CA 1
ATOM 906 C C . ARG A 1 112 ? 5.670 23.692 -14.293 1.00 94.75 112 ARG A C 1
ATOM 908 O O . ARG A 1 112 ? 5.745 24.882 -14.581 1.00 94.75 112 ARG A O 1
ATOM 915 N N . ARG A 1 113 ? 4.501 23.042 -14.254 1.00 96.00 113 ARG A N 1
ATOM 916 C CA . ARG A 1 113 ? 3.201 23.710 -14.478 1.00 96.00 113 ARG A CA 1
ATOM 917 C C . ARG A 1 113 ? 2.914 24.767 -13.416 1.00 96.00 113 ARG A C 1
ATOM 919 O O . ARG A 1 113 ? 2.417 25.833 -13.755 1.00 96.00 113 ARG A O 1
ATOM 926 N N . GLU A 1 114 ? 3.290 24.489 -12.174 1.00 94.75 114 GLU A N 1
ATOM 927 C CA . GLU A 1 114 ? 3.178 25.418 -11.044 1.00 94.75 114 GLU A CA 1
ATOM 928 C C . GLU A 1 114 ? 4.334 26.441 -10.992 1.00 94.75 114 GLU A C 1
ATOM 930 O O . GLU A 1 114 ? 4.415 27.240 -10.065 1.00 94.75 114 GLU A O 1
ATOM 935 N N . SER A 1 115 ? 5.232 26.443 -11.989 1.00 95.44 115 SER A N 1
ATOM 936 C CA . SER A 1 115 ? 6.423 27.309 -12.050 1.00 95.44 115 SER A CA 1
ATOM 937 C C . SER A 1 115 ? 7.325 27.212 -10.809 1.00 95.44 115 SER A C 1
ATOM 939 O O . SER A 1 115 ? 7.936 28.197 -10.397 1.00 95.44 115 SER A O 1
ATOM 941 N N . LEU A 1 116 ? 7.413 26.021 -10.212 1.00 93.81 116 LEU A N 1
ATOM 942 C CA . LEU A 1 116 ? 8.264 25.737 -9.060 1.00 93.81 116 LEU A CA 1
ATOM 943 C C . LEU A 1 116 ? 9.654 25.274 -9.510 1.00 93.81 116 LEU A C 1
ATOM 945 O O . LEU A 1 116 ? 9.783 24.432 -10.400 1.00 93.81 116 LEU A O 1
ATOM 949 N N . GLU A 1 117 ? 10.692 25.783 -8.848 1.00 89.62 117 GLU A N 1
ATOM 950 C CA . GLU A 1 117 ? 12.080 25.340 -9.062 1.00 89.62 117 GLU A CA 1
ATOM 951 C C . GLU A 1 117 ? 12.379 23.999 -8.375 1.00 89.62 117 GLU A C 1
ATOM 953 O O . GLU A 1 117 ? 13.197 23.218 -8.859 1.00 89.62 117 GLU A O 1
ATOM 958 N N . VAL A 1 118 ? 11.682 23.718 -7.270 1.00 93.00 118 VAL A N 1
ATOM 959 C CA . VAL A 1 118 ? 11.813 22.495 -6.468 1.00 93.00 118 VAL A CA 1
ATOM 960 C C . VAL A 1 118 ? 10.464 21.788 -6.432 1.00 93.00 118 VAL A C 1
ATOM 962 O O . VAL A 1 118 ? 9.426 22.426 -6.241 1.00 93.00 118 VAL A O 1
ATOM 965 N N . ILE A 1 119 ? 10.461 20.465 -6.601 1.00 96.62 119 ILE A N 1
ATOM 966 C CA . ILE A 1 119 ? 9.242 19.665 -6.471 1.00 96.62 119 ILE A CA 1
ATOM 967 C C . ILE A 1 119 ? 8.751 19.795 -5.027 1.00 96.62 119 ILE A C 1
ATOM 969 O O . ILE A 1 119 ? 9.486 19.511 -4.085 1.00 96.62 119 ILE A O 1
ATOM 973 N N . SER A 1 120 ? 7.504 20.225 -4.842 1.00 95.88 120 SER A N 1
ATOM 974 C CA . SER A 1 120 ? 6.888 20.291 -3.516 1.00 95.88 120 SER A CA 1
ATOM 975 C C . SER A 1 120 ? 6.277 18.945 -3.119 1.00 95.88 120 SER A C 1
ATOM 977 O O . SER A 1 120 ? 6.005 18.086 -3.962 1.00 95.88 120 SER A O 1
ATOM 979 N N . GLU A 1 121 ? 6.007 18.765 -1.826 1.00 95.88 121 GLU A N 1
ATOM 980 C CA . GLU A 1 121 ? 5.248 17.611 -1.334 1.00 95.88 121 GLU A CA 1
ATOM 981 C C . GLU A 1 121 ? 3.881 17.492 -2.030 1.00 95.88 121 GLU A C 1
ATOM 983 O O . GLU A 1 121 ? 3.498 16.411 -2.478 1.00 95.88 121 GLU A O 1
ATOM 988 N N . GLU A 1 122 ? 3.179 18.614 -2.203 1.00 95.31 122 GLU A N 1
ATOM 989 C CA . GLU A 1 122 ? 1.885 18.664 -2.884 1.00 95.31 122 GLU A CA 1
ATOM 990 C C . GLU A 1 122 ? 1.978 18.189 -4.342 1.00 95.31 122 GLU A C 1
ATOM 992 O O . GLU A 1 122 ? 1.108 17.445 -4.802 1.00 95.31 122 GLU A O 1
ATOM 997 N N . CYS A 1 123 ? 3.048 18.549 -5.063 1.00 96.56 123 CYS A N 1
ATOM 998 C CA . CYS A 1 123 ? 3.285 18.048 -6.418 1.00 96.56 123 CYS A CA 1
ATOM 999 C C . CYS A 1 123 ? 3.404 16.522 -6.443 1.00 96.56 123 CYS A C 1
ATOM 1001 O O . CYS A 1 123 ? 2.837 15.893 -7.334 1.00 96.56 123 CYS A O 1
ATOM 1003 N N . VAL A 1 124 ? 4.096 15.916 -5.472 1.00 96.88 124 VAL A N 1
ATOM 1004 C CA . VAL A 1 124 ? 4.221 14.451 -5.407 1.00 96.88 124 VAL A CA 1
ATOM 1005 C C . VAL A 1 124 ? 2.876 13.794 -5.104 1.00 96.88 124 VAL A C 1
ATOM 1007 O O . VAL A 1 124 ? 2.525 12.800 -5.737 1.00 96.88 124 VAL A O 1
ATOM 1010 N N . LEU A 1 125 ? 2.087 14.355 -4.187 1.00 95.94 125 LEU A N 1
ATOM 1011 C CA . LEU A 1 125 ? 0.764 13.814 -3.861 1.00 95.94 125 LEU A CA 1
ATOM 1012 C C . LEU A 1 125 ? -0.196 13.892 -5.060 1.00 95.94 125 LEU A C 1
ATOM 1014 O O . LEU A 1 125 ? -0.824 12.889 -5.390 1.00 95.94 125 LEU A O 1
ATOM 1018 N N . LYS A 1 126 ? -0.229 15.025 -5.774 1.00 96.12 126 LYS A N 1
ATOM 1019 C CA . LYS A 1 126 ? -0.995 15.171 -7.027 1.00 96.12 126 LYS A CA 1
ATOM 1020 C C . LYS A 1 126 ? -0.485 14.242 -8.132 1.00 96.12 126 LYS A C 1
ATOM 1022 O O . LYS A 1 126 ? -1.274 13.730 -8.926 1.00 96.12 126 LYS A O 1
ATOM 1027 N N . ALA A 1 127 ? 0.828 14.007 -8.202 1.00 97.69 127 ALA A N 1
ATOM 1028 C CA . ALA A 1 127 ? 1.400 13.049 -9.145 1.00 97.69 127 ALA A CA 1
ATOM 1029 C C . ALA A 1 127 ? 0.875 11.637 -8.865 1.00 97.69 127 ALA A C 1
ATOM 1031 O O . ALA A 1 127 ? 0.523 10.921 -9.800 1.00 97.69 127 ALA A O 1
ATOM 1032 N N . LEU A 1 128 ? 0.766 11.240 -7.595 1.00 97.50 128 LEU A N 1
ATOM 1033 C CA . LEU A 1 128 ? 0.268 9.918 -7.222 1.00 97.50 128 LEU A CA 1
ATOM 1034 C C . LEU A 1 128 ? -1.188 9.682 -7.633 1.00 97.50 128 LEU A C 1
ATOM 1036 O O . LEU A 1 128 ? -1.490 8.569 -8.057 1.00 97.50 128 LEU A O 1
ATOM 1040 N N . ASP A 1 129 ? -2.060 10.694 -7.606 1.00 95.31 129 ASP A N 1
ATOM 1041 C CA . ASP A 1 129 ? -3.447 10.559 -8.090 1.00 95.31 129 ASP A CA 1
ATOM 1042 C C . ASP A 1 129 ? -3.502 10.081 -9.553 1.00 95.31 129 ASP A C 1
ATOM 1044 O O . ASP A 1 129 ? -4.248 9.164 -9.921 1.00 95.31 129 ASP A O 1
ATOM 1048 N N . VAL A 1 130 ? -2.655 10.672 -10.397 1.00 97.38 130 VAL A N 1
ATOM 1049 C CA . VAL A 1 130 ? -2.585 10.360 -11.829 1.00 97.38 130 VAL A CA 1
ATOM 1050 C C . VAL A 1 130 ? -1.789 9.077 -12.073 1.00 97.38 130 VAL A C 1
ATOM 1052 O O . VAL A 1 130 ? -2.270 8.168 -12.752 1.00 97.38 130 VAL A O 1
ATOM 1055 N N . TYR A 1 131 ? -0.592 8.971 -11.496 1.00 98.25 131 TYR A N 1
ATOM 1056 C CA . TYR A 1 131 ? 0.295 7.822 -11.668 1.00 98.25 131 TYR A CA 1
ATOM 1057 C C . TYR A 1 131 ? -0.356 6.526 -11.183 1.00 98.25 131 TYR A C 1
ATOM 1059 O O . TYR A 1 131 ? -0.293 5.515 -11.879 1.00 98.25 131 TYR A O 1
ATOM 1067 N N . SER A 1 132 ? -1.027 6.552 -10.030 1.00 98.12 132 SER A N 1
ATOM 1068 C CA . SER A 1 132 ? -1.689 5.367 -9.487 1.00 98.12 132 SER A CA 1
ATOM 1069 C C . SER A 1 132 ? -2.775 4.852 -10.429 1.00 98.12 132 SER A C 1
ATOM 1071 O O . SER A 1 132 ? -2.892 3.645 -10.643 1.00 98.12 132 SER A O 1
ATOM 1073 N N . SER A 1 133 ? -3.518 5.766 -11.061 1.00 97.12 133 SER A N 1
ATOM 1074 C CA . SER A 1 133 ? -4.551 5.428 -12.045 1.00 97.12 133 SER A CA 1
ATOM 1075 C C . SER A 1 133 ? -3.943 4.805 -13.304 1.00 97.12 133 SER A C 1
ATOM 1077 O O . SER A 1 133 ? -4.448 3.802 -13.810 1.00 97.12 133 SER A O 1
ATOM 1079 N N . TRP A 1 134 ? -2.825 5.351 -13.791 1.00 97.31 134 TRP A N 1
ATOM 1080 C CA . TRP A 1 134 ? -2.074 4.754 -14.899 1.00 97.31 134 TRP A CA 1
ATOM 1081 C C . TRP A 1 134 ? -1.572 3.359 -14.548 1.00 97.31 134 TRP A C 1
ATOM 1083 O O . TRP A 1 134 ? -1.781 2.433 -15.324 1.00 97.31 134 TRP A O 1
ATOM 1093 N N . LYS A 1 135 ? -0.979 3.180 -13.363 1.00 97.44 135 LYS A N 1
ATOM 1094 C CA . LYS A 1 135 ? -0.469 1.877 -12.929 1.00 97.44 135 LYS A CA 1
ATOM 1095 C C . LYS A 1 135 ? -1.560 0.833 -12.769 1.00 97.44 135 LYS A C 1
ATOM 1097 O O . LYS A 1 135 ? -1.327 -0.317 -13.129 1.00 97.44 135 LYS A O 1
ATOM 1102 N N . LEU A 1 136 ? -2.726 1.211 -12.251 1.00 96.94 136 LEU A N 1
ATOM 1103 C CA . LEU A 1 136 ? -3.861 0.300 -12.134 1.00 96.94 136 LEU A CA 1
ATOM 1104 C C . LEU A 1 136 ? -4.329 -0.176 -13.518 1.00 96.94 136 LEU A C 1
ATOM 1106 O O . LEU A 1 136 ? -4.523 -1.372 -13.722 1.00 96.94 136 LEU A O 1
ATOM 1110 N N . ASN A 1 137 ? -4.432 0.740 -14.485 1.00 96.56 137 ASN A N 1
ATOM 1111 C CA . ASN A 1 137 ? -4.798 0.406 -15.863 1.00 96.56 137 ASN A CA 1
ATOM 1112 C C . ASN A 1 137 ? -3.721 -0.423 -16.575 1.00 96.56 137 ASN A C 1
ATOM 1114 O O . ASN A 1 137 ? -4.060 -1.377 -17.270 1.00 96.56 137 ASN A O 1
ATOM 1118 N N . ASP A 1 138 ? -2.439 -0.101 -16.376 1.00 96.12 138 ASP A N 1
ATOM 1119 C CA . ASP A 1 138 ? -1.316 -0.892 -16.887 1.00 96.12 138 ASP A CA 1
ATOM 1120 C C . ASP A 1 138 ? -1.391 -2.331 -16.367 1.00 96.12 138 ASP A C 1
ATOM 1122 O O . ASP A 1 138 ? -1.237 -3.267 -17.145 1.00 96.12 138 ASP A O 1
ATOM 1126 N N . LEU A 1 139 ? -1.655 -2.510 -15.066 1.00 95.50 139 LEU A N 1
ATOM 1127 C CA . LEU A 1 139 ? -1.782 -3.826 -14.443 1.00 95.50 139 LEU A CA 1
ATOM 1128 C C . LEU A 1 139 ? -2.947 -4.616 -15.050 1.00 95.50 139 LEU A C 1
ATOM 1130 O O . LEU A 1 139 ? -2.786 -5.781 -15.409 1.00 95.50 139 LEU A O 1
ATOM 1134 N N . ILE A 1 140 ? -4.113 -3.982 -15.195 1.00 95.25 140 ILE A N 1
ATOM 1135 C CA . ILE A 1 140 ? -5.275 -4.608 -15.835 1.00 95.25 140 ILE A CA 1
ATOM 1136 C C . ILE A 1 140 ? -4.914 -5.015 -17.267 1.00 95.25 140 ILE A C 1
ATOM 1138 O O . ILE A 1 140 ? -5.133 -6.166 -17.641 1.00 95.25 140 ILE A O 1
ATOM 1142 N N . GLY A 1 141 ? -4.313 -4.115 -18.048 1.00 95.38 141 GLY A N 1
ATOM 1143 C CA . GLY A 1 141 ? -3.911 -4.373 -19.430 1.00 95.38 141 GLY A CA 1
ATOM 1144 C C . GLY A 1 141 ? -2.878 -5.496 -19.567 1.00 95.38 141 GLY A C 1
ATOM 1145 O O . GLY A 1 141 ? -3.040 -6.360 -20.426 1.00 95.38 141 GLY A O 1
ATOM 1146 N N . GLU A 1 142 ? -1.864 -5.529 -18.695 1.00 92.75 142 GLU A N 1
ATOM 1147 C CA . GLU A 1 142 ? -0.797 -6.546 -18.681 1.00 92.75 142 GLU A CA 1
ATOM 1148 C C . GLU A 1 142 ? -1.370 -7.959 -18.489 1.00 92.75 142 GLU A C 1
ATOM 1150 O O . GLU A 1 142 ? -0.908 -8.905 -19.126 1.00 92.75 142 GLU A O 1
ATOM 1155 N N . TYR A 1 143 ? -2.419 -8.097 -17.673 1.00 93.81 143 TYR A N 1
ATOM 1156 C CA . TYR A 1 143 ? -2.989 -9.394 -17.304 1.00 93.81 143 TYR A CA 1
ATOM 1157 C C . TYR A 1 143 ? -4.362 -9.698 -17.915 1.00 93.81 143 TYR A C 1
ATOM 1159 O O . TYR A 1 143 ? -4.907 -10.762 -17.636 1.00 93.81 143 TYR A O 1
ATOM 1167 N N . THR A 1 144 ? -4.918 -8.837 -18.774 1.00 92.88 144 THR A N 1
ATOM 1168 C CA . THR A 1 144 ? -6.287 -8.998 -19.317 1.00 92.88 144 THR A CA 1
ATOM 1169 C C . THR A 1 144 ? -6.497 -10.341 -20.026 1.00 92.88 144 THR A C 1
ATOM 1171 O O . THR A 1 144 ? -7.569 -10.927 -19.916 1.00 92.88 144 THR A O 1
ATOM 1174 N N . ILE A 1 145 ? -5.483 -10.851 -20.734 1.00 90.94 145 ILE A N 1
ATOM 1175 C CA . ILE A 1 145 ? -5.580 -12.129 -21.459 1.00 90.94 145 ILE A CA 1
ATOM 1176 C C . ILE A 1 145 ? -5.659 -13.313 -20.482 1.00 90.94 145 ILE A C 1
ATOM 1178 O O . ILE A 1 145 ? -6.473 -14.217 -20.662 1.00 90.94 145 ILE A O 1
ATOM 1182 N N . ASN A 1 146 ? -4.826 -13.301 -19.438 1.00 91.50 146 ASN A N 1
ATOM 1183 C CA . ASN A 1 146 ? -4.739 -14.402 -18.476 1.00 91.50 146 ASN A CA 1
ATOM 1184 C C . ASN A 1 146 ? -5.873 -14.342 -17.441 1.00 91.50 146 ASN A C 1
ATOM 1186 O O . ASN A 1 146 ? -6.388 -15.378 -17.026 1.00 91.50 146 ASN A O 1
ATOM 1190 N N . TYR A 1 147 ? -6.263 -13.131 -17.036 1.00 95.75 147 TYR A N 1
ATOM 1191 C CA . TYR A 1 147 ? -7.223 -12.849 -15.971 1.00 95.75 147 TYR A CA 1
ATOM 1192 C C . TYR A 1 147 ? -8.224 -11.765 -16.421 1.00 95.75 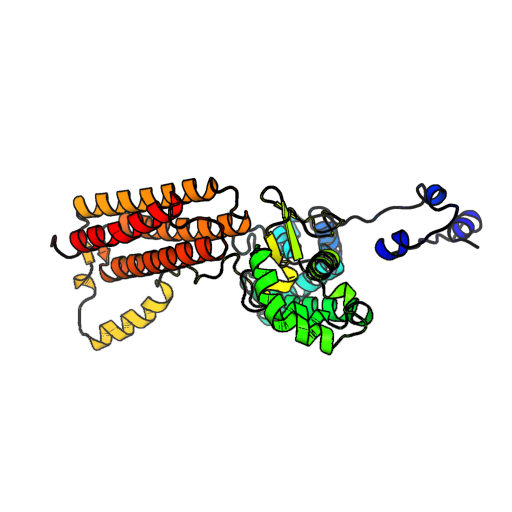147 TYR A C 1
ATOM 1194 O O . TYR A 1 147 ? -8.175 -10.631 -15.936 1.00 95.75 147 TYR A O 1
ATOM 1202 N N . PRO A 1 148 ? -9.169 -12.078 -17.327 1.00 95.25 148 PRO A N 1
ATOM 1203 C CA . PRO A 1 148 ? -10.122 -11.093 -17.859 1.00 95.25 148 PRO A CA 1
ATOM 1204 C C . PRO A 1 148 ? -11.072 -10.515 -16.798 1.00 95.25 148 PRO A C 1
ATOM 1206 O O . PRO A 1 148 ? -11.638 -9.440 -16.982 1.00 95.25 148 PRO A O 1
ATOM 1209 N N . PHE A 1 149 ? -11.220 -11.203 -15.666 1.00 95.69 149 PHE A N 1
ATOM 1210 C CA . PHE A 1 149 ? -12.001 -10.780 -14.503 1.00 95.69 149 PHE A CA 1
ATOM 1211 C C . PHE A 1 149 ? -11.238 -9.835 -13.558 1.00 95.69 149 PHE A C 1
ATOM 1213 O O . PHE A 1 149 ? -11.804 -9.377 -12.566 1.00 95.69 149 PHE A O 1
ATOM 1220 N N . LEU A 1 150 ? -9.955 -9.541 -13.818 1.00 95.50 150 LEU A N 1
ATOM 1221 C CA . LEU A 1 150 ? -9.110 -8.785 -12.890 1.00 95.50 150 LEU A CA 1
ATOM 1222 C C . LEU A 1 150 ? -9.690 -7.399 -12.585 1.00 95.50 150 LEU A C 1
ATOM 1224 O O . LEU A 1 150 ? -9.753 -7.019 -11.422 1.00 95.50 150 LEU A O 1
ATOM 1228 N N . ASN A 1 151 ? -10.187 -6.676 -13.592 1.00 94.50 151 ASN A N 1
ATOM 1229 C CA . ASN A 1 151 ? -10.814 -5.366 -13.383 1.00 94.50 151 ASN A CA 1
ATOM 1230 C C . ASN A 1 151 ? -12.001 -5.432 -12.399 1.00 94.50 151 ASN A C 1
ATOM 1232 O O . ASN A 1 151 ? -12.086 -4.628 -11.469 1.00 94.50 151 ASN A O 1
ATOM 1236 N N . ASP A 1 152 ? -12.868 -6.437 -12.555 1.00 93.31 152 ASP A N 1
ATOM 1237 C CA . ASP A 1 152 ? -14.023 -6.648 -11.675 1.00 93.31 152 ASP A CA 1
ATOM 1238 C C . ASP A 1 152 ? -13.611 -7.065 -10.249 1.00 93.31 152 ASP A C 1
ATOM 1240 O O . ASP A 1 152 ? -14.368 -6.856 -9.301 1.00 93.31 152 ASP A O 1
ATOM 1244 N N . LEU A 1 153 ? -12.410 -7.626 -10.065 1.00 94.25 153 LEU A N 1
ATOM 1245 C CA . LEU A 1 153 ? -11.847 -7.893 -8.739 1.00 94.25 153 LEU A CA 1
ATOM 1246 C C . LEU A 1 153 ? -11.241 -6.641 -8.105 1.00 94.25 153 LEU A C 1
ATOM 1248 O O . LEU A 1 153 ? -11.491 -6.378 -6.930 1.00 94.25 153 LEU A O 1
ATOM 1252 N N . LEU A 1 154 ? -10.441 -5.872 -8.850 1.00 94.62 154 LEU A N 1
ATOM 1253 C CA . LEU A 1 154 ? -9.710 -4.726 -8.299 1.00 94.62 154 LEU A CA 1
ATOM 1254 C C . LEU A 1 154 ? -10.660 -3.633 -7.793 1.00 94.62 154 LEU A C 1
ATOM 1256 O O . LEU A 1 154 ? -10.387 -3.013 -6.765 1.00 94.62 154 LEU A O 1
ATOM 1260 N N . ILE A 1 155 ? -11.817 -3.451 -8.438 1.00 92.56 155 ILE A N 1
ATOM 1261 C CA . ILE A 1 155 ? -12.821 -2.470 -7.999 1.00 92.56 155 ILE A CA 1
ATOM 1262 C C . ILE A 1 155 ? -13.371 -2.758 -6.592 1.00 92.56 155 ILE A C 1
ATOM 1264 O O . ILE A 1 155 ? -13.734 -1.816 -5.884 1.00 92.56 155 ILE A O 1
ATOM 1268 N N . LEU A 1 156 ? -13.366 -4.021 -6.139 1.00 90.75 156 LEU A N 1
ATOM 1269 C CA . LEU A 1 156 ? -13.826 -4.423 -4.799 1.00 90.75 156 LEU A CA 1
ATOM 1270 C C . LEU A 1 156 ? -12.992 -3.809 -3.665 1.00 90.75 156 LEU A C 1
ATOM 1272 O O . LEU A 1 156 ? -13.446 -3.754 -2.522 1.00 90.75 156 LEU A O 1
ATOM 1276 N N . PHE A 1 157 ? -11.783 -3.350 -3.986 1.00 92.94 157 PHE A N 1
ATOM 1277 C CA . PHE A 1 157 ? -10.838 -2.732 -3.063 1.00 92.94 157 PHE A CA 1
ATOM 1278 C C . PHE A 1 157 ? -10.946 -1.201 -3.026 1.00 92.94 157 PHE A C 1
ATOM 1280 O O . PHE A 1 157 ? -10.144 -0.545 -2.359 1.00 92.94 157 PHE A O 1
ATOM 1287 N N . SER A 1 158 ? -11.925 -0.619 -3.724 1.00 89.94 158 SER A N 1
ATOM 1288 C CA . SER A 1 158 ? -12.126 0.831 -3.774 1.00 89.94 158 SER A CA 1
ATOM 1289 C C . SER A 1 158 ? -12.753 1.363 -2.483 1.00 89.94 158 SER A C 1
ATOM 1291 O O . SER A 1 158 ? -13.737 0.805 -1.998 1.00 89.94 158 SER A O 1
ATOM 1293 N N . ASN A 1 159 ? -12.248 2.488 -1.971 1.00 85.94 159 ASN A N 1
ATOM 1294 C CA . ASN A 1 159 ? -12.683 3.127 -0.720 1.00 85.94 159 ASN A CA 1
ATOM 1295 C C . ASN A 1 159 ? -12.632 2.168 0.484 1.00 85.94 159 ASN A C 1
ATOM 1297 O O . ASN A 1 159 ? -13.544 2.134 1.316 1.00 85.94 159 ASN A O 1
ATOM 1301 N N . THR A 1 160 ? -11.590 1.342 0.551 1.00 87.69 160 THR A N 1
ATOM 1302 C CA . THR A 1 160 ? -11.351 0.424 1.671 1.00 87.69 160 THR A CA 1
ATOM 1303 C C . THR A 1 160 ? -10.075 0.814 2.411 1.00 87.69 160 THR A C 1
ATOM 1305 O O . THR A 1 160 ? -9.296 1.636 1.931 1.00 87.69 160 THR A O 1
ATOM 1308 N N . SER A 1 161 ? -9.834 0.227 3.584 1.00 90.81 161 SER A N 1
ATOM 1309 C CA . SER A 1 161 ? -8.499 0.289 4.172 1.00 90.81 161 SER A CA 1
ATOM 1310 C C . SER A 1 161 ? -7.505 -0.454 3.278 1.00 90.81 161 SER A C 1
ATOM 1312 O O . SER A 1 161 ? -7.831 -1.518 2.755 1.00 90.81 161 SER A O 1
ATOM 1314 N N . TYR A 1 162 ? -6.276 0.043 3.120 1.00 95.00 162 TYR A N 1
ATOM 1315 C CA . TYR A 1 162 ? -5.269 -0.697 2.352 1.00 95.00 162 TYR A CA 1
ATOM 1316 C C . TYR A 1 162 ? -4.758 -1.938 3.078 1.00 95.00 162 TYR A C 1
ATOM 1318 O O . TYR A 1 162 ? -4.187 -2.803 2.426 1.00 95.00 162 TYR A O 1
ATOM 1326 N N . VAL A 1 163 ? -4.954 -2.048 4.394 1.00 94.44 163 VAL A N 1
ATOM 1327 C CA . VAL A 1 163 ? -4.720 -3.286 5.145 1.00 94.44 163 VAL A CA 1
ATOM 1328 C C . VAL A 1 163 ? -6.049 -3.993 5.339 1.00 9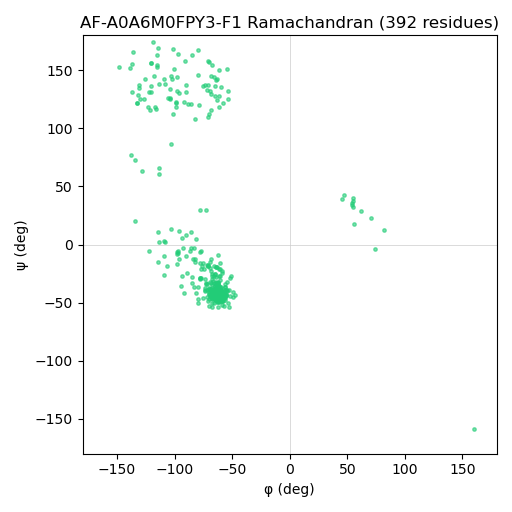4.44 163 VAL A C 1
ATOM 1330 O O . VAL A 1 163 ? -6.993 -3.425 5.896 1.00 94.44 163 VAL A O 1
ATOM 1333 N N . ILE A 1 164 ? -6.140 -5.229 4.858 1.00 92.00 164 ILE A N 1
ATOM 1334 C CA . ILE A 1 164 ? -7.404 -5.954 4.777 1.00 92.00 164 ILE A CA 1
ATOM 1335 C C . ILE A 1 164 ? -7.234 -7.365 5.342 1.00 92.00 164 ILE A C 1
ATOM 1337 O O . ILE A 1 164 ? -6.445 -8.159 4.822 1.00 92.00 164 ILE A O 1
ATOM 1341 N N . PRO A 1 165 ? -8.016 -7.737 6.370 1.00 91.44 165 PRO A N 1
ATOM 1342 C CA . PRO A 1 165 ? -8.046 -9.108 6.850 1.00 91.44 165 PRO A CA 1
ATOM 1343 C C . PRO A 1 165 ? -8.576 -10.072 5.788 1.00 91.44 165 PRO A C 1
ATOM 1345 O O . PRO A 1 165 ? -9.580 -9.809 5.121 1.00 91.44 165 PRO A O 1
ATOM 1348 N N . ARG A 1 166 ? -8.007 -11.275 5.722 1.00 93.19 166 ARG A N 1
ATOM 1349 C CA . ARG A 1 166 ? -8.463 -12.375 4.857 1.00 93.19 166 ARG A CA 1
ATOM 1350 C C . ARG A 1 166 ? -9.968 -12.630 4.968 1.00 93.19 166 ARG A C 1
ATOM 1352 O O . ARG A 1 166 ? -10.648 -12.852 3.969 1.00 93.19 166 ARG A O 1
ATOM 1359 N N . LYS A 1 167 ? -10.505 -12.579 6.194 1.00 88.69 167 LYS A N 1
ATOM 1360 C CA . LYS A 1 167 ? -11.947 -12.729 6.470 1.00 88.69 167 LYS A CA 1
ATOM 1361 C C . LYS A 1 167 ? -12.781 -11.642 5.783 1.00 88.69 167 LYS A C 1
ATOM 1363 O O . LYS A 1 167 ? -13.855 -11.936 5.266 1.00 88.69 167 LYS A O 1
ATOM 1368 N N . ARG A 1 168 ? -12.281 -10.404 5.755 1.00 89.00 168 ARG A N 1
ATOM 1369 C CA . ARG A 1 168 ? -12.935 -9.262 5.111 1.00 89.00 168 ARG A CA 1
ATOM 1370 C C . ARG A 1 168 ? -12.946 -9.430 3.592 1.00 89.00 168 ARG A C 1
ATOM 1372 O O . ARG A 1 168 ? -14.002 -9.234 2.999 1.00 89.00 168 ARG A O 1
ATOM 1379 N N . ILE A 1 169 ? -11.833 -9.865 2.992 1.00 92.12 169 ILE A N 1
ATOM 1380 C CA . ILE A 1 169 ? -11.761 -10.165 1.549 1.00 92.12 169 ILE A CA 1
ATOM 1381 C C . ILE A 1 169 ? -12.771 -11.255 1.186 1.00 92.12 169 ILE A C 1
ATOM 1383 O O . ILE A 1 169 ? -13.577 -11.048 0.286 1.00 92.12 169 ILE A O 1
ATOM 1387 N N . LYS A 1 170 ? -12.806 -12.365 1.939 1.00 92.75 170 LYS A N 1
ATOM 1388 C CA . LYS A 1 170 ? -13.804 -13.438 1.762 1.00 92.75 170 LYS A CA 1
ATOM 1389 C C . LYS A 1 170 ? -15.238 -12.911 1.767 1.00 92.75 170 LYS A C 1
ATOM 1391 O O . LYS A 1 170 ? -16.037 -13.297 0.924 1.00 92.75 170 LYS A O 1
ATOM 1396 N N . LEU A 1 171 ? -15.557 -12.018 2.701 1.00 87.00 171 LEU A N 1
ATOM 1397 C CA . LEU A 1 171 ? -16.897 -11.451 2.836 1.00 87.00 171 LEU A CA 1
ATOM 1398 C C . LEU A 1 171 ? -17.264 -10.493 1.695 1.00 87.00 171 LEU A C 1
ATOM 1400 O O . LEU A 1 171 ? -18.423 -10.461 1.291 1.00 87.00 171 LEU A O 1
ATOM 1404 N N . ILE A 1 172 ? -16.316 -9.695 1.198 1.00 87.50 172 ILE A N 1
ATOM 1405 C CA . ILE A 1 172 ? -16.549 -8.796 0.056 1.00 87.50 172 ILE A CA 1
ATOM 1406 C C . ILE A 1 172 ? -16.689 -9.619 -1.227 1.00 87.50 172 ILE A C 1
ATOM 1408 O O . ILE A 1 172 ? -17.663 -9.445 -1.955 1.00 87.50 172 ILE A O 1
ATOM 1412 N N . TYR A 1 173 ? -15.764 -10.553 -1.456 1.00 92.62 173 TYR A N 1
ATOM 1413 C CA . TYR A 1 173 ? -15.750 -11.411 -2.635 1.00 92.62 173 TYR A CA 1
ATOM 1414 C C . TYR A 1 173 ? -16.985 -12.317 -2.716 1.00 92.62 173 TYR A C 1
ATOM 1416 O O . TYR A 1 173 ? -17.617 -12.390 -3.763 1.00 92.62 173 TYR A O 1
ATOM 1424 N N . GLY A 1 174 ? -17.410 -12.921 -1.602 1.00 92.25 174 GLY A N 1
ATOM 1425 C CA . GLY A 1 174 ? -18.576 -13.812 -1.576 1.00 92.25 174 GLY A CA 1
ATOM 1426 C C . GLY A 1 174 ? -19.897 -13.152 -2.003 1.00 92.25 174 GLY A C 1
ATOM 1427 O O . GLY A 1 174 ? -20.848 -13.850 -2.330 1.00 92.25 174 GLY A O 1
ATOM 1428 N N . ARG A 1 175 ? -19.975 -11.812 -2.043 1.00 91.62 175 ARG A N 1
ATOM 1429 C CA . ARG A 1 175 ? -21.145 -11.077 -2.569 1.00 91.62 175 ARG A CA 1
ATOM 1430 C C . ARG A 1 175 ? -21.205 -11.048 -4.096 1.00 91.62 175 ARG A C 1
ATOM 1432 O O . ARG A 1 175 ? -22.266 -10.772 -4.645 1.00 91.62 175 ARG A O 1
ATOM 1439 N N . VAL A 1 176 ? -20.072 -11.264 -4.759 1.00 92.00 176 VAL A N 1
ATOM 1440 C CA . VAL A 1 176 ? -19.916 -11.167 -6.218 1.00 92.00 176 VAL A CA 1
ATOM 1441 C C . VAL A 1 176 ? -19.410 -12.463 -6.850 1.00 92.00 176 VAL A C 1
ATOM 1443 O O . VAL A 1 176 ? -19.345 -12.548 -8.070 1.00 92.00 176 VAL A O 1
ATOM 1446 N N . GLU A 1 177 ? -19.069 -13.469 -6.042 1.00 95.31 177 GLU A N 1
ATOM 1447 C CA . GLU A 1 177 ? -18.485 -14.738 -6.482 1.00 95.31 177 GLU A CA 1
ATOM 1448 C C . GLU A 1 177 ? -19.317 -15.416 -7.577 1.00 95.31 177 GLU A C 1
ATOM 1450 O O . GLU A 1 177 ? -18.798 -15.679 -8.659 1.00 95.31 177 GLU A O 1
ATOM 1455 N N . GLU A 1 178 ? -20.612 -15.631 -7.340 1.00 95.12 178 GLU A N 1
ATOM 1456 C CA . GLU A 1 178 ? -21.486 -16.292 -8.318 1.00 95.12 178 GLU A CA 1
ATOM 1457 C C . GLU A 1 178 ? -21.656 -15.455 -9.595 1.00 95.12 178 GLU A C 1
ATOM 1459 O O . GLU A 1 178 ? -21.572 -15.986 -10.695 1.00 95.12 178 GLU A O 1
ATOM 1464 N N . ILE A 1 179 ? -21.749 -14.124 -9.469 1.00 95.62 179 ILE A N 1
ATOM 1465 C CA . ILE A 1 179 ? -21.823 -13.209 -10.622 1.00 95.62 179 ILE A CA 1
ATOM 1466 C C . ILE A 1 179 ? -20.564 -13.326 -11.493 1.00 95.62 179 ILE A C 1
ATOM 1468 O O . ILE A 1 179 ? -20.647 -13.295 -12.721 1.00 95.62 179 ILE A O 1
ATOM 1472 N N . LEU A 1 180 ? -19.388 -13.443 -10.870 1.00 95.00 180 LEU A N 1
ATOM 1473 C CA . LEU A 1 180 ? -18.123 -13.588 -11.586 1.00 95.00 180 LEU A CA 1
ATOM 1474 C C . LEU A 1 180 ? -17.989 -14.964 -12.233 1.00 95.00 180 LEU A C 1
ATOM 1476 O O . LEU A 1 180 ? -17.516 -15.039 -13.365 1.00 95.00 180 LEU A O 1
ATOM 1480 N N . LYS A 1 181 ? -18.426 -16.035 -11.563 1.00 97.25 181 LYS A N 1
ATOM 1481 C CA . LYS A 1 181 ? -18.434 -17.385 -12.146 1.00 97.25 181 LYS A CA 1
ATOM 1482 C C . LYS A 1 181 ? -19.363 -17.472 -13.353 1.00 97.25 181 LYS A C 1
ATOM 1484 O O . LYS A 1 181 ? -18.963 -18.035 -14.366 1.00 97.25 181 LYS A O 1
ATOM 1489 N N . ASP A 1 182 ? -20.540 -16.854 -13.278 1.00 97.06 182 ASP A N 1
ATOM 1490 C CA . ASP A 1 182 ? -21.492 -16.797 -14.392 1.00 97.06 182 ASP A CA 1
ATOM 1491 C C . ASP A 1 182 ? -20.948 -15.983 -15.574 1.00 97.06 182 ASP A C 1
ATOM 1493 O O . ASP A 1 182 ? -21.133 -16.353 -16.733 1.00 97.06 182 ASP A O 1
ATOM 1497 N N . ARG A 1 183 ? -20.258 -14.868 -15.296 1.00 97.06 183 ARG A N 1
ATOM 1498 C CA . ARG A 1 183 ? -19.662 -14.007 -16.330 1.00 97.06 183 ARG A CA 1
ATOM 1499 C C . ARG A 1 183 ? -18.430 -14.636 -16.987 1.00 97.06 183 ARG A C 1
ATOM 1501 O O . ARG A 1 183 ? -18.194 -14.398 -18.170 1.00 97.06 183 ARG A O 1
ATOM 1508 N N . TYR A 1 184 ? -17.651 -15.408 -16.233 1.00 96.88 184 TYR A N 1
ATOM 1509 C CA . TYR A 1 184 ? -16.376 -15.987 -16.664 1.00 96.88 184 TYR A CA 1
ATOM 1510 C C . TYR A 1 184 ? -16.325 -17.505 -16.405 1.00 96.88 184 TYR A C 1
ATOM 1512 O O . TYR A 1 184 ? -15.478 -17.969 -15.634 1.00 96.88 184 TYR A O 1
ATOM 1520 N N . PRO A 1 185 ? -17.195 -18.303 -17.056 1.00 96.81 185 PRO A N 1
ATOM 1521 C CA . PRO A 1 185 ? -17.330 -19.733 -16.771 1.00 96.81 185 PRO A CA 1
ATOM 1522 C C . PRO A 1 185 ? -16.045 -20.525 -17.051 1.00 96.81 185 PRO A C 1
ATOM 1524 O O . PRO A 1 185 ? -15.703 -21.440 -16.303 1.00 96.81 185 PRO A O 1
ATOM 1527 N N . ASP A 1 186 ? -15.270 -20.119 -18.061 1.00 97.00 186 ASP A N 1
ATOM 1528 C CA . ASP A 1 186 ? -13.996 -20.762 -18.415 1.00 97.00 186 ASP A CA 1
ATOM 1529 C C . ASP A 1 186 ? -12.894 -20.550 -17.358 1.00 97.00 186 ASP A C 1
ATOM 1531 O O . ASP A 1 186 ? -11.867 -21.228 -17.375 1.00 97.00 186 ASP A O 1
ATOM 1535 N N . TYR A 1 187 ? -13.108 -19.635 -16.405 1.00 96.50 187 TYR A N 1
ATOM 1536 C CA . TYR A 1 187 ? -12.129 -19.229 -15.394 1.00 96.50 187 TYR A CA 1
ATOM 1537 C C . TYR A 1 187 ? -12.538 -19.605 -13.964 1.00 96.50 187 TYR A C 1
ATOM 1539 O O . TYR A 1 187 ? -11.879 -19.186 -13.012 1.00 96.50 187 TYR A O 1
ATOM 1547 N N . ILE A 1 188 ? -13.579 -20.425 -13.780 1.00 96.50 188 ILE A N 1
ATOM 1548 C CA . ILE A 1 188 ? -14.060 -20.858 -12.453 1.00 96.50 188 ILE A CA 1
ATOM 1549 C C . ILE A 1 188 ? -12.931 -21.351 -11.520 1.00 96.50 188 ILE A C 1
ATOM 1551 O O . ILE A 1 188 ? -12.915 -20.925 -10.362 1.00 96.50 188 ILE A O 1
ATOM 1555 N N . PRO A 1 189 ? -11.941 -22.159 -11.963 1.00 96.31 189 PRO A N 1
ATOM 1556 C CA . PRO A 1 189 ? -10.837 -22.580 -11.091 1.00 96.31 189 PRO A CA 1
ATOM 1557 C C . PRO A 1 189 ? -9.997 -21.418 -10.534 1.00 96.31 189 PRO A C 1
ATOM 1559 O O . PRO A 1 189 ? -9.464 -21.495 -9.423 1.00 96.31 189 PRO A O 1
ATOM 1562 N N . SER A 1 190 ? -9.890 -20.324 -11.288 1.00 96.50 190 SER A N 1
ATOM 1563 C CA . SER A 1 190 ? -9.188 -19.100 -10.892 1.00 96.50 190 SER A CA 1
ATOM 1564 C C . SER A 1 190 ? -10.035 -18.178 -10.012 1.00 96.50 190 SER A C 1
ATOM 1566 O O . SER A 1 190 ? -9.487 -17.260 -9.407 1.00 96.50 190 SER A O 1
ATOM 1568 N N . LEU A 1 191 ? -11.343 -18.429 -9.910 1.00 97.00 191 LEU A N 1
ATOM 1569 C CA . LEU A 1 191 ? -12.292 -17.639 -9.124 1.00 97.00 191 LEU A CA 1
ATOM 1570 C C . LEU A 1 191 ? -12.500 -18.177 -7.700 1.00 97.00 191 LEU A C 1
ATOM 1572 O O . LEU A 1 191 ? -13.175 -17.549 -6.894 1.00 97.00 191 LEU A O 1
ATOM 1576 N N . TYR A 1 192 ? -11.885 -19.297 -7.320 1.00 96.12 192 TYR A N 1
ATOM 1577 C CA . TYR A 1 192 ? -11.840 -19.662 -5.904 1.00 96.12 192 TYR A CA 1
ATOM 1578 C C . TYR A 1 192 ? -11.009 -18.651 -5.108 1.00 96.12 192 TYR A C 1
ATOM 1580 O O . TYR A 1 192 ? -9.987 -18.157 -5.582 1.00 96.12 192 TYR A O 1
ATOM 1588 N N . ILE A 1 193 ? -11.414 -18.374 -3.866 1.00 95.00 193 ILE A N 1
ATOM 1589 C CA . ILE A 1 193 ? -10.776 -17.339 -3.039 1.00 95.00 193 ILE A CA 1
ATOM 1590 C C . ILE A 1 193 ? -9.258 -17.517 -2.899 1.00 95.00 193 ILE A C 1
ATOM 1592 O O . ILE A 1 193 ? -8.519 -16.537 -2.945 1.00 95.00 193 ILE A O 1
ATOM 1596 N N . ASP A 1 194 ? -8.779 -18.751 -2.741 1.00 94.94 194 ASP A N 1
ATOM 1597 C CA . ASP A 1 194 ? -7.348 -19.042 -2.641 1.00 94.94 194 ASP A CA 1
ATOM 1598 C C . ASP A 1 194 ? -6.611 -18.729 -3.945 1.00 94.94 194 ASP A C 1
ATOM 1600 O O . ASP A 1 194 ? -5.535 -18.130 -3.914 1.00 94.94 194 ASP A O 1
ATOM 1604 N N . SER A 1 195 ? -7.215 -19.060 -5.087 1.00 96.56 195 SER A N 1
ATOM 1605 C CA . SER A 1 195 ? -6.692 -18.720 -6.410 1.00 96.56 195 SER A CA 1
ATOM 1606 C C . SER A 1 195 ? -6.640 -17.207 -6.602 1.00 96.56 195 SER A C 1
ATOM 1608 O O . SER A 1 195 ? -5.608 -16.683 -7.005 1.00 96.56 195 SER A O 1
ATOM 1610 N N . ILE A 1 196 ? -7.701 -16.485 -6.232 1.00 97.31 196 ILE A N 1
ATOM 1611 C CA . ILE A 1 196 ? -7.757 -15.020 -6.329 1.00 97.31 196 ILE A CA 1
ATOM 1612 C C . ILE A 1 196 ? -6.665 -14.369 -5.491 1.00 97.31 196 ILE A C 1
ATOM 1614 O O . ILE A 1 196 ? -5.968 -13.485 -5.978 1.00 97.31 196 ILE A O 1
ATOM 1618 N N . LEU A 1 197 ? -6.493 -14.797 -4.241 1.00 97.81 197 LEU A N 1
ATOM 1619 C CA . LEU A 1 197 ? -5.464 -14.233 -3.371 1.00 97.81 197 LEU A CA 1
ATOM 1620 C C . LEU A 1 197 ? -4.060 -14.484 -3.931 1.00 97.81 197 LEU A C 1
ATOM 1622 O O . LEU A 1 197 ? -3.244 -13.566 -3.937 1.00 97.81 197 LEU A O 1
ATOM 1626 N N . ASN A 1 198 ? -3.803 -15.682 -4.462 1.00 97.25 198 ASN A N 1
ATOM 1627 C CA . ASN A 1 198 ? -2.543 -15.992 -5.135 1.00 97.25 198 ASN A CA 1
ATOM 1628 C C . ASN A 1 198 ? -2.331 -15.159 -6.404 1.00 97.25 198 ASN A C 1
ATOM 1630 O O . ASN A 1 198 ? -1.230 -14.662 -6.619 1.00 97.25 198 ASN A O 1
ATOM 1634 N N . ILE A 1 199 ? -3.372 -14.960 -7.216 1.00 96.88 199 ILE A N 1
ATOM 1635 C CA . ILE A 1 199 ? -3.309 -14.119 -8.417 1.00 96.88 199 ILE A CA 1
ATOM 1636 C C . ILE A 1 199 ? -2.995 -12.675 -8.024 1.00 96.88 199 ILE A C 1
ATOM 1638 O O . ILE A 1 199 ? -2.024 -12.109 -8.515 1.00 96.88 199 ILE A O 1
ATOM 1642 N N . LEU A 1 200 ? -3.767 -12.085 -7.108 1.00 97.94 200 LEU A N 1
ATOM 1643 C CA . LEU A 1 200 ? -3.585 -10.696 -6.678 1.00 97.94 200 LEU A CA 1
ATOM 1644 C C . LEU A 1 200 ? -2.220 -10.461 -6.015 1.00 97.94 200 LEU A C 1
ATOM 1646 O O . LEU A 1 200 ? -1.646 -9.384 -6.178 1.00 97.94 200 LEU A O 1
ATOM 1650 N N . TYR A 1 201 ? -1.691 -11.459 -5.305 1.00 97.69 201 TYR A N 1
ATOM 1651 C CA . TYR A 1 201 ? -0.325 -11.433 -4.792 1.00 97.69 201 TYR A CA 1
ATOM 1652 C C . TYR A 1 201 ? 0.705 -11.495 -5.926 1.00 97.69 201 TYR A C 1
ATOM 1654 O O . TYR A 1 201 ? 1.545 -10.606 -6.045 1.00 97.69 201 TYR A O 1
ATOM 1662 N N . GLY A 1 202 ? 0.598 -12.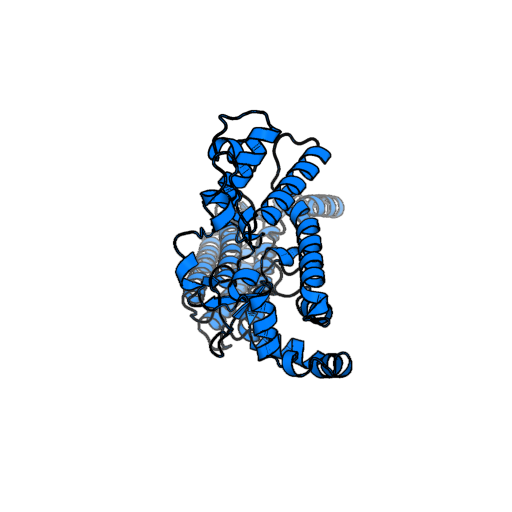493 -6.806 1.00 94.50 202 GLY A N 1
ATOM 1663 C CA . GLY A 1 202 ? 1.550 -12.745 -7.890 1.00 94.50 202 GLY A CA 1
ATOM 1664 C C . GLY A 1 202 ? 1.653 -11.610 -8.909 1.00 94.50 202 GLY A C 1
ATOM 1665 O O . GLY A 1 202 ? 2.744 -11.306 -9.382 1.00 94.50 202 GLY A O 1
ATOM 1666 N N . VAL A 1 203 ? 0.546 -10.922 -9.206 1.00 94.38 203 VAL A N 1
ATOM 1667 C CA . VAL A 1 203 ? 0.570 -9.737 -10.086 1.00 94.38 203 VAL A CA 1
ATOM 1668 C C . VAL A 1 203 ? 1.111 -8.479 -9.387 1.00 94.38 203 VAL A C 1
ATOM 1670 O O . VAL A 1 203 ? 1.281 -7.446 -10.031 1.00 94.38 203 VAL A O 1
ATOM 1673 N N . GLY A 1 204 ? 1.391 -8.545 -8.081 1.00 95.62 204 GLY A N 1
ATOM 1674 C CA . GLY A 1 204 ? 1.932 -7.443 -7.281 1.00 95.62 204 GLY A CA 1
ATOM 1675 C C . GLY A 1 204 ? 0.890 -6.436 -6.788 1.00 95.62 204 GLY A C 1
ATOM 1676 O O . GLY A 1 204 ? 1.265 -5.360 -6.326 1.00 95.62 204 GLY A O 1
ATOM 1677 N N . PHE A 1 205 ? -0.407 -6.752 -6.882 1.00 97.94 205 PHE A N 1
ATOM 1678 C CA . PHE A 1 205 ? -1.480 -5.879 -6.395 1.00 97.94 205 PHE A CA 1
ATOM 1679 C C . PHE A 1 205 ? -1.595 -5.905 -4.866 1.00 97.94 205 PHE A C 1
ATOM 1681 O O . PHE A 1 205 ? -1.691 -4.852 -4.228 1.00 97.94 205 PHE A O 1
ATOM 1688 N N . LEU A 1 206 ? -1.566 -7.107 -4.284 1.00 98.00 206 LEU A N 1
ATOM 1689 C CA . LEU A 1 206 ? -1.519 -7.321 -2.840 1.00 98.00 206 LEU A CA 1
ATOM 1690 C C . LEU A 1 206 ? -0.107 -7.711 -2.405 1.00 98.00 206 LEU A C 1
ATOM 1692 O O . LEU A 1 206 ? 0.596 -8.440 -3.096 1.00 98.00 206 LEU A O 1
ATOM 1696 N N . GLY A 1 207 ? 0.273 -7.256 -1.221 1.00 97.44 207 GLY A N 1
ATOM 1697 C CA . GLY A 1 207 ? 1.320 -7.834 -0.395 1.00 97.44 207 GLY A CA 1
ATOM 1698 C C . GLY A 1 207 ? 0.715 -8.675 0.724 1.00 97.44 207 GLY A C 1
ATOM 1699 O O . GLY A 1 207 ? -0.490 -8.613 0.992 1.00 97.44 207 GLY A O 1
ATOM 1700 N N . ILE A 1 208 ? 1.568 -9.442 1.388 1.00 96.50 208 ILE A N 1
ATOM 1701 C CA . ILE A 1 208 ? 1.232 -10.249 2.562 1.00 96.50 208 ILE A CA 1
ATOM 1702 C C . ILE A 1 208 ? 1.965 -9.703 3.779 1.00 96.50 208 ILE A C 1
ATOM 1704 O O . ILE A 1 208 ? 3.142 -9.353 3.696 1.00 96.50 208 ILE A O 1
ATOM 1708 N N . GLU A 1 209 ? 1.274 -9.637 4.911 1.00 93.31 209 GLU A N 1
ATOM 1709 C CA . GLU A 1 209 ? 1.899 -9.290 6.184 1.00 93.31 209 GLU A CA 1
ATOM 1710 C C . GLU A 1 209 ? 2.354 -10.568 6.894 1.00 93.31 209 GLU A C 1
ATOM 1712 O O . GLU A 1 209 ? 1.554 -11.473 7.152 1.00 93.31 209 GLU A O 1
ATOM 1717 N N . ARG A 1 210 ? 3.650 -10.636 7.203 1.00 90.75 210 ARG A N 1
ATOM 1718 C CA . ARG A 1 210 ? 4.263 -11.695 8.006 1.00 90.75 210 ARG A CA 1
ATOM 1719 C C . ARG A 1 210 ? 5.238 -11.069 8.994 1.00 90.75 210 ARG A C 1
ATOM 1721 O O . ARG A 1 210 ? 6.130 -10.320 8.606 1.00 90.75 210 ARG A O 1
ATOM 1728 N N . ASN A 1 211 ? 5.144 -11.449 10.266 1.00 86.38 211 ASN A N 1
ATOM 1729 C CA . ASN A 1 211 ? 6.058 -10.991 11.322 1.00 86.38 211 ASN A CA 1
ATOM 1730 C C . ASN A 1 211 ? 6.154 -9.455 11.457 1.00 86.38 211 ASN A C 1
ATOM 1732 O O . ASN A 1 211 ? 7.225 -8.932 11.760 1.00 86.38 211 ASN A O 1
ATOM 1736 N N . ARG A 1 212 ? 5.038 -8.740 11.276 1.00 83.50 212 ARG A N 1
ATOM 1737 C CA . ARG A 1 212 ? 4.923 -7.270 11.256 1.00 83.50 212 ARG A CA 1
ATOM 1738 C C . ARG A 1 212 ? 5.724 -6.598 10.142 1.00 83.50 212 ARG A C 1
ATOM 1740 O O . ARG A 1 212 ? 6.164 -5.460 10.297 1.00 83.50 212 ARG A O 1
ATOM 1747 N N . SER A 1 213 ? 5.902 -7.313 9.041 1.00 89.88 213 SER A N 1
ATOM 1748 C CA . SER A 1 213 ? 6.513 -6.811 7.821 1.00 89.88 213 SER A CA 1
ATOM 1749 C C . SER A 1 213 ? 5.629 -7.171 6.643 1.00 89.88 213 SER A C 1
ATOM 1751 O O . SER A 1 213 ? 5.175 -8.309 6.513 1.00 89.88 213 SER A O 1
ATOM 1753 N N . THR A 1 214 ? 5.408 -6.199 5.770 1.00 94.00 214 THR A N 1
ATOM 1754 C CA . THR A 1 214 ? 4.709 -6.424 4.510 1.00 94.00 214 THR A CA 1
ATOM 1755 C C . THR A 1 214 ? 5.707 -6.795 3.435 1.00 94.00 214 THR A C 1
ATOM 1757 O O . THR A 1 214 ? 6.712 -6.110 3.261 1.00 94.00 214 THR A O 1
ATOM 1760 N N . PHE A 1 215 ? 5.399 -7.864 2.712 1.00 94.50 215 PHE A N 1
ATOM 1761 C CA . PHE A 1 215 ? 6.180 -8.339 1.582 1.00 94.50 215 PHE A CA 1
ATOM 1762 C C . PHE A 1 215 ? 5.320 -8.347 0.330 1.00 94.50 215 PHE A C 1
ATOM 1764 O O . PHE A 1 215 ? 4.217 -8.904 0.326 1.00 94.50 215 PHE A O 1
ATOM 1771 N N . TYR A 1 216 ? 5.844 -7.783 -0.748 1.00 95.31 216 TYR A N 1
ATOM 1772 C CA . TYR A 1 216 ? 5.254 -7.918 -2.078 1.00 95.31 216 TYR A CA 1
ATOM 1773 C C . TYR A 1 216 ? 5.951 -9.026 -2.866 1.00 95.31 216 TYR A C 1
ATOM 1775 O O . TYR A 1 216 ? 7.046 -9.461 -2.517 1.00 95.31 216 TYR A O 1
ATOM 1783 N N . TYR A 1 217 ? 5.327 -9.491 -3.947 1.00 92.94 217 TYR A N 1
ATOM 1784 C CA . TYR A 1 217 ? 5.840 -10.626 -4.720 1.00 92.94 217 TYR A CA 1
ATOM 1785 C C . TYR A 1 217 ? 7.280 -10.435 -5.228 1.00 92.94 217 TYR A C 1
ATOM 1787 O O . TYR A 1 217 ? 8.050 -11.388 -5.270 1.00 92.94 217 TYR A O 1
ATOM 1795 N N . TYR A 1 218 ? 7.674 -9.203 -5.572 1.00 88.62 218 TYR A N 1
ATOM 1796 C CA . TYR A 1 218 ? 9.037 -8.909 -6.027 1.00 88.62 218 TYR A CA 1
ATOM 1797 C C . TYR A 1 218 ? 10.096 -9.003 -4.906 1.00 88.62 218 TYR A C 1
ATOM 1799 O O . TYR A 1 218 ? 11.279 -9.126 -5.207 1.00 88.62 218 TYR A O 1
ATOM 1807 N N . GLU A 1 219 ? 9.692 -8.955 -3.632 1.00 90.56 219 GLU A N 1
ATOM 1808 C CA . GLU A 1 219 ? 10.561 -9.157 -2.459 1.00 90.56 219 GLU A CA 1
ATOM 1809 C C . GLU A 1 219 ? 10.536 -10.607 -1.969 1.00 90.56 219 GLU A C 1
ATOM 1811 O O . GLU A 1 219 ? 11.541 -11.117 -1.477 1.00 90.56 219 GLU A O 1
ATOM 1816 N N . ASN A 1 220 ? 9.379 -11.261 -2.065 1.00 91.31 220 ASN A N 1
ATOM 1817 C CA . ASN A 1 220 ? 9.147 -12.597 -1.532 1.00 91.31 220 ASN A CA 1
ATOM 1818 C C . ASN A 1 220 ? 8.337 -13.428 -2.542 1.00 91.31 220 ASN A C 1
ATOM 1820 O O . ASN A 1 220 ? 7.125 -13.572 -2.398 1.00 91.31 220 ASN A O 1
ATOM 1824 N N . PRO A 1 221 ? 8.965 -13.935 -3.615 1.00 89.44 221 PRO A N 1
ATOM 1825 C CA . PRO A 1 221 ? 8.251 -14.729 -4.604 1.00 89.44 221 PRO A CA 1
ATOM 1826 C C . PRO A 1 221 ? 7.753 -16.035 -3.974 1.00 89.44 221 PRO A C 1
ATOM 1828 O O . PRO A 1 221 ? 8.481 -16.717 -3.252 1.00 89.44 221 PRO A O 1
ATOM 1831 N N . GLY A 1 222 ? 6.508 -16.405 -4.265 1.00 89.69 222 GLY A N 1
ATOM 1832 C CA . GLY A 1 222 ? 5.883 -17.592 -3.693 1.00 89.69 222 GLY A CA 1
ATOM 1833 C C . GLY A 1 222 ? 4.363 -17.550 -3.773 1.00 89.69 222 GLY A C 1
ATOM 1834 O O . GLY A 1 222 ? 3.786 -16.832 -4.590 1.00 89.69 222 GLY A O 1
ATOM 1835 N N . THR A 1 223 ? 3.718 -18.333 -2.911 1.00 93.44 223 THR A N 1
ATOM 1836 C CA . THR A 1 223 ? 2.258 -18.439 -2.822 1.00 93.44 223 THR A CA 1
ATOM 1837 C C . THR A 1 223 ? 1.745 -17.930 -1.483 1.00 93.44 223 THR A C 1
ATOM 1839 O O . THR A 1 223 ? 2.418 -18.041 -0.458 1.00 93.44 223 THR A O 1
ATOM 1842 N N . VAL A 1 224 ? 0.506 -17.452 -1.487 1.00 95.94 224 VAL A N 1
ATOM 1843 C CA . VAL A 1 224 ? -0.250 -17.123 -0.281 1.00 95.94 224 VAL A CA 1
ATOM 1844 C C . VAL A 1 224 ? -0.512 -18.397 0.517 1.00 95.94 224 VAL A C 1
ATOM 1846 O O . VAL A 1 224 ? -1.059 -19.374 0.001 1.00 95.94 224 VAL A O 1
ATOM 1849 N N . GLU A 1 225 ? -0.158 -18.372 1.794 1.00 94.31 225 GLU A N 1
ATOM 1850 C CA . GLU A 1 225 ? -0.375 -19.461 2.736 1.00 94.31 225 GLU A CA 1
ATOM 1851 C C . GLU A 1 225 ? -1.727 -19.318 3.452 1.00 94.31 225 GLU A C 1
ATOM 1853 O O . GLU A 1 225 ? -2.298 -18.235 3.596 1.00 94.31 225 GLU A O 1
ATOM 1858 N N . VAL A 1 226 ? -2.250 -20.431 3.970 1.00 90.94 226 VAL A N 1
ATOM 1859 C CA . VAL A 1 226 ? -3.495 -20.431 4.765 1.00 90.94 226 VAL A CA 1
ATOM 1860 C C . VAL A 1 226 ? -3.332 -19.635 6.071 1.00 90.94 226 VAL A C 1
ATOM 1862 O O . VAL A 1 226 ? -4.304 -19.078 6.588 1.00 90.94 226 VAL A O 1
ATOM 1865 N N . SER A 1 227 ? -2.105 -19.578 6.591 1.00 90.75 227 SER A N 1
ATOM 1866 C CA . SER A 1 227 ? -1.673 -18.802 7.758 1.00 90.75 227 SER A CA 1
ATOM 1867 C C . SER A 1 227 ? -1.662 -17.290 7.518 1.00 90.75 227 SER A C 1
ATOM 1869 O O . SER A 1 227 ? -1.732 -16.552 8.502 1.00 90.75 227 SER A O 1
ATOM 1871 N N . ASP A 1 228 ? -1.617 -16.821 6.266 1.00 94.31 228 ASP A N 1
ATOM 1872 C CA . ASP A 1 228 ? -1.576 -15.391 5.946 1.00 94.31 228 ASP A CA 1
ATOM 1873 C C . ASP A 1 228 ? -2.931 -14.737 6.250 1.00 94.31 228 ASP A C 1
ATOM 1875 O O . ASP A 1 228 ? -3.955 -14.985 5.599 1.00 94.31 228 ASP A O 1
ATOM 1879 N N . LYS A 1 229 ? -2.951 -13.903 7.295 1.00 91.25 229 LYS A N 1
ATOM 1880 C CA . LYS A 1 229 ? -4.183 -13.301 7.828 1.00 91.25 229 LYS A CA 1
ATOM 1881 C C . LYS A 1 229 ? -4.492 -11.931 7.247 1.00 91.25 229 LYS A C 1
ATOM 1883 O O . LYS A 1 229 ? -5.672 -11.576 7.208 1.00 91.25 229 LYS A O 1
ATOM 1888 N N . PHE A 1 230 ? -3.483 -11.184 6.814 1.00 93.19 230 PHE A N 1
ATOM 1889 C CA . PHE A 1 230 ? -3.630 -9.800 6.379 1.00 93.19 230 PHE A CA 1
ATOM 1890 C C . PHE A 1 230 ? -2.956 -9.580 5.035 1.00 93.19 230 PHE A C 1
ATOM 1892 O O . PHE A 1 230 ? -1.850 -10.056 4.783 1.00 93.19 230 PHE A O 1
ATOM 1899 N N . PHE A 1 231 ? -3.658 -8.837 4.189 1.00 96.44 231 PHE A N 1
ATOM 1900 C CA . PHE A 1 231 ? -3.202 -8.444 2.870 1.00 96.44 231 PHE A CA 1
ATOM 1901 C C . PHE A 1 231 ? -3.107 -6.932 2.811 1.00 96.44 231 PHE A C 1
ATOM 1903 O O . PHE A 1 231 ? -3.926 -6.229 3.409 1.00 96.44 231 PHE A O 1
ATOM 1910 N N . VAL A 1 232 ? -2.118 -6.443 2.079 1.00 97.44 232 VAL A N 1
ATOM 1911 C CA . VAL A 1 232 ? -1.818 -5.018 1.995 1.00 97.44 232 VAL A CA 1
ATOM 1912 C C . VAL A 1 232 ? -1.877 -4.585 0.538 1.00 97.44 232 VAL A C 1
ATOM 1914 O O . VAL A 1 232 ? -1.106 -5.076 -0.276 1.00 97.44 232 VAL A O 1
ATOM 1917 N N . ILE A 1 233 ? -2.779 -3.671 0.180 1.00 98.25 233 ILE A N 1
ATOM 1918 C CA . ILE A 1 233 ? -2.811 -3.086 -1.166 1.00 98.25 233 ILE A CA 1
ATOM 1919 C C . ILE A 1 233 ? -1.488 -2.356 -1.396 1.00 98.25 233 ILE A C 1
ATOM 1921 O O . ILE A 1 233 ? -1.089 -1.506 -0.587 1.00 98.25 233 ILE A O 1
ATOM 1925 N N . HIS A 1 234 ? -0.816 -2.660 -2.503 1.00 98.12 234 HIS A N 1
ATOM 1926 C CA . HIS A 1 234 ? 0.452 -2.028 -2.845 1.00 98.12 234 HIS A CA 1
ATOM 1927 C C . HIS A 1 234 ? 0.284 -0.496 -2.989 1.00 98.12 234 HIS A C 1
ATOM 1929 O O . HIS A 1 234 ? -0.678 -0.052 -3.628 1.00 98.12 234 HIS A O 1
ATOM 1935 N N . PRO A 1 235 ? 1.190 0.345 -2.437 1.00 97.25 235 PRO A N 1
ATOM 1936 C CA . PRO A 1 235 ? 1.042 1.805 -2.435 1.00 97.25 235 PRO A CA 1
ATOM 1937 C C . PRO A 1 235 ? 0.827 2.417 -3.820 1.00 97.25 235 PRO A C 1
ATOM 1939 O O . PRO A 1 235 ? 0.053 3.362 -3.956 1.00 97.25 235 PRO A O 1
ATOM 1942 N N . ALA A 1 236 ? 1.422 1.815 -4.856 1.00 97.62 236 ALA A N 1
ATOM 1943 C CA . ALA A 1 236 ? 1.215 2.180 -6.261 1.00 97.62 236 ALA A CA 1
ATOM 1944 C C . ALA A 1 236 ? -0.263 2.268 -6.695 1.00 97.62 236 ALA A C 1
ATOM 1946 O O . ALA A 1 236 ? -0.561 3.019 -7.617 1.00 97.62 236 ALA A O 1
ATOM 1947 N N . PHE A 1 237 ? -1.195 1.545 -6.061 1.00 98.06 237 PHE A N 1
ATOM 1948 C CA . PHE A 1 237 ? -2.613 1.495 -6.467 1.00 98.06 237 PHE A CA 1
ATOM 1949 C C . PHE A 1 237 ? -3.565 2.219 -5.506 1.00 98.06 237 PHE A C 1
ATOM 1951 O O . PHE A 1 237 ? -4.745 2.399 -5.809 1.00 98.06 237 PHE A O 1
ATOM 1958 N N . ARG A 1 238 ? -3.075 2.632 -4.331 1.00 96.94 238 ARG A N 1
ATOM 1959 C CA . ARG A 1 238 ? -3.916 3.150 -3.241 1.00 96.94 238 ARG A CA 1
ATOM 1960 C C . ARG A 1 238 ? -4.659 4.425 -3.615 1.00 96.94 238 ARG A C 1
ATOM 1962 O O . ARG A 1 238 ? -5.825 4.563 -3.262 1.00 96.94 238 ARG A O 1
ATOM 1969 N N . TYR A 1 239 ? -4.005 5.333 -4.335 1.00 96.31 239 TYR A N 1
ATOM 1970 C CA . TYR A 1 239 ? -4.597 6.613 -4.723 1.00 96.31 239 TYR A CA 1
ATOM 1971 C C . TYR A 1 239 ? -5.704 6.424 -5.769 1.00 96.31 239 TYR A C 1
ATOM 1973 O O . TYR A 1 239 ? -6.797 6.957 -5.592 1.00 96.31 239 TYR A O 1
ATOM 1981 N N . ALA A 1 240 ? -5.491 5.566 -6.775 1.00 96.31 240 ALA A N 1
ATOM 1982 C CA . ALA A 1 240 ? -6.522 5.219 -7.759 1.00 96.31 240 ALA A CA 1
ATOM 1983 C C . ALA A 1 240 ? -7.770 4.599 -7.115 1.00 96.31 240 ALA A C 1
ATOM 1985 O O . ALA A 1 240 ? -8.897 4.880 -7.519 1.00 96.31 240 ALA A O 1
ATOM 1986 N N . LEU A 1 241 ? -7.565 3.775 -6.085 1.00 94.19 241 LEU A N 1
ATOM 1987 C CA . LEU A 1 241 ? -8.639 3.100 -5.357 1.00 94.19 241 LEU A CA 1
ATOM 1988 C C . LEU A 1 241 ? -9.233 3.933 -4.219 1.00 94.19 241 LEU A C 1
ATOM 1990 O O . LEU A 1 241 ? -10.204 3.494 -3.608 1.00 94.19 241 LEU A O 1
ATOM 1994 N N . LYS A 1 242 ? -8.679 5.113 -3.909 1.00 93.31 242 LYS A N 1
ATOM 1995 C CA . LYS A 1 242 ? -9.030 5.901 -2.711 1.00 93.31 242 LYS A CA 1
ATOM 1996 C C . LYS A 1 242 ? -8.907 5.093 -1.410 1.00 93.31 242 LYS A C 1
ATOM 1998 O O . LYS A 1 242 ? -9.688 5.262 -0.477 1.00 93.31 242 LYS A O 1
ATOM 2003 N N . SER A 1 243 ? -7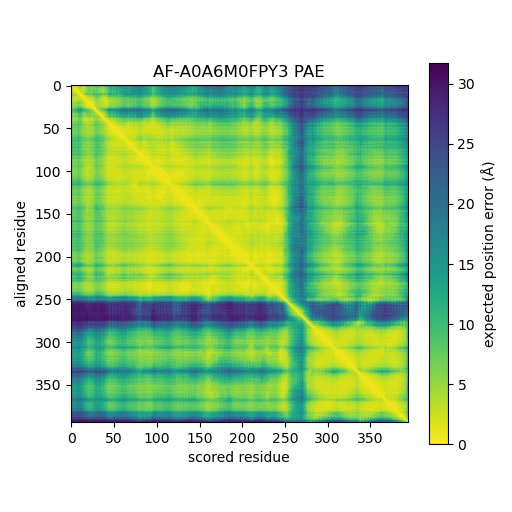.911 4.217 -1.362 1.00 92.81 243 SER A N 1
ATOM 2004 C CA . SER A 1 243 ? -7.610 3.321 -0.245 1.00 92.81 243 SER A CA 1
ATOM 2005 C C . SER A 1 243 ? -6.277 3.730 0.379 1.00 92.81 243 SER A C 1
ATOM 2007 O O . SER A 1 243 ? -5.296 2.994 0.332 1.00 9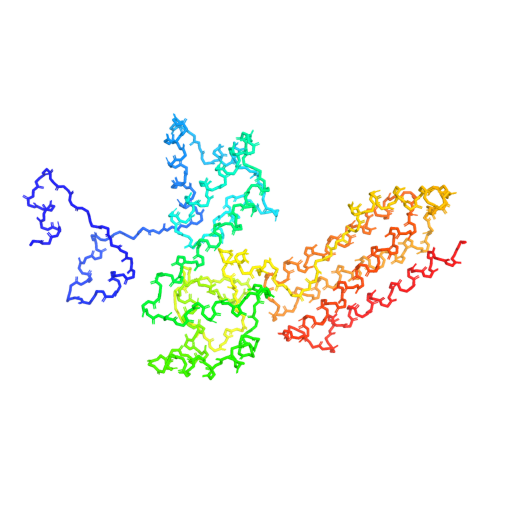2.81 243 SER A O 1
ATOM 2009 N N . THR A 1 244 ? -6.198 4.964 0.883 1.00 91.00 244 THR A N 1
ATOM 2010 C CA . THR A 1 244 ? -4.953 5.600 1.360 1.00 91.00 244 THR A CA 1
ATOM 2011 C C . THR A 1 244 ? -4.734 5.508 2.873 1.00 91.00 244 THR A C 1
ATOM 2013 O O . THR A 1 244 ? -3.650 5.865 3.328 1.00 91.00 244 THR A O 1
ATOM 2016 N N . SER A 1 245 ? -5.703 4.978 3.628 1.00 89.56 245 SER A N 1
ATOM 2017 C CA . SER A 1 245 ? -5.631 4.731 5.078 1.00 89.56 245 SER A CA 1
ATOM 2018 C C . SER A 1 245 ? -5.556 3.227 5.384 1.00 89.56 245 SER A C 1
ATOM 2020 O O . SER A 1 245 ? -6.156 2.412 4.678 1.00 89.56 245 SER A O 1
ATOM 2022 N N . SER A 1 246 ? -4.775 2.829 6.391 1.00 87.62 246 SER A N 1
ATOM 2023 C CA . SER A 1 246 ? -4.639 1.430 6.851 1.00 87.62 246 SER A CA 1
ATOM 2024 C C . SER A 1 246 ? -5.836 0.978 7.669 1.00 87.62 246 SER A C 1
ATOM 2026 O O . SER A 1 246 ? -6.068 -0.221 7.828 1.00 87.62 246 SER A O 1
ATOM 2028 N N . VAL A 1 247 ? -6.599 1.937 8.174 1.00 85.69 247 VAL A N 1
ATOM 2029 C CA . VAL A 1 247 ? -7.815 1.749 8.945 1.00 85.69 247 VAL A CA 1
ATOM 2030 C C . VAL A 1 247 ? -8.987 2.311 8.151 1.00 85.69 247 VAL A C 1
ATOM 2032 O O . VAL A 1 247 ? -8.833 3.004 7.156 1.00 85.69 247 VAL A O 1
ATOM 2035 N N . ASN A 1 248 ? -10.201 1.934 8.530 1.00 81.88 248 ASN A N 1
ATOM 2036 C CA . ASN A 1 248 ? -11.405 2.480 7.907 1.00 81.88 248 ASN A CA 1
ATOM 2037 C C . ASN A 1 248 ? -12.147 3.298 8.957 1.00 81.88 248 ASN A C 1
ATOM 2039 O O . ASN A 1 248 ? -13.194 2.876 9.452 1.00 81.88 248 ASN A O 1
ATOM 2043 N N . ILE A 1 249 ? -11.502 4.383 9.377 1.00 81.06 249 ILE A N 1
ATOM 2044 C CA . ILE A 1 249 ? -11.996 5.376 10.333 1.00 81.06 249 ILE A CA 1
ATOM 2045 C C . ILE A 1 249 ? -11.636 6.759 9.797 1.00 81.06 249 ILE A C 1
ATOM 2047 O O . ILE A 1 249 ? -10.709 6.892 9.000 1.00 81.06 249 ILE A O 1
ATOM 2051 N N . GLN A 1 250 ? -12.386 7.781 10.199 1.00 74.69 250 GLN A N 1
ATOM 2052 C CA . GLN A 1 250 ? -12.018 9.152 9.857 1.00 74.69 250 GLN A CA 1
ATOM 2053 C C . GLN A 1 250 ? -10.746 9.534 10.629 1.00 74.69 250 GLN A C 1
ATOM 2055 O O . GLN A 1 250 ? -10.715 9.290 11.840 1.00 74.69 250 GLN A O 1
ATOM 2060 N N . PRO A 1 251 ? -9.724 10.114 9.968 1.00 74.38 251 PRO A N 1
ATOM 2061 C CA . PRO A 1 251 ? -8.567 10.663 10.661 1.00 74.38 251 PRO A CA 1
ATOM 2062 C C . PRO A 1 251 ? -8.997 11.672 11.719 1.00 74.38 251 PRO A C 1
ATOM 2064 O O . PRO A 1 251 ? -10.038 12.337 11.593 1.00 74.38 251 PRO A O 1
ATOM 2067 N N . TYR A 1 252 ? -8.197 11.795 12.766 1.00 77.00 252 TYR A N 1
ATOM 2068 C CA . TYR A 1 252 ? -8.356 12.900 13.678 1.00 77.00 252 TYR A CA 1
ATOM 2069 C C . TYR A 1 252 ? -7.961 14.186 12.947 1.00 77.00 252 TYR A C 1
ATOM 2071 O O . TYR A 1 252 ? -6.920 14.288 12.309 1.00 77.00 252 TYR A O 1
ATOM 2079 N N . HIS A 1 253 ? -8.833 15.183 13.015 1.00 65.88 253 HIS A N 1
ATOM 2080 C CA . HIS A 1 253 ? -8.534 16.519 12.531 1.00 65.88 253 HIS A CA 1
ATOM 2081 C C . HIS A 1 253 ? -8.596 17.456 13.731 1.00 65.88 253 HIS A C 1
ATOM 2083 O O . HIS A 1 253 ? -9.677 17.607 14.319 1.00 65.88 253 HIS A O 1
ATOM 2089 N N . SER A 1 254 ? -7.486 18.125 14.075 1.00 58.12 254 SER A N 1
ATOM 2090 C CA . SER A 1 254 ? -7.621 19.367 14.833 1.00 58.12 254 SER A CA 1
ATOM 2091 C C . SER A 1 254 ? -8.475 20.287 13.994 1.00 58.12 254 SER A C 1
ATOM 2093 O O . SER A 1 254 ? -8.137 20.656 12.874 1.00 58.12 254 SER A O 1
ATOM 2095 N N . ASP A 1 255 ? -9.588 20.720 14.552 1.00 52.38 255 ASP A N 1
ATOM 2096 C CA . ASP A 1 255 ? -10.494 21.660 13.905 1.00 52.38 255 ASP A CA 1
ATOM 2097 C C . ASP A 1 255 ? -9.893 23.094 13.885 1.00 52.38 255 ASP A C 1
ATOM 2099 O O . ASP A 1 255 ? -10.615 24.087 13.989 1.00 52.38 255 ASP A O 1
ATOM 2103 N N . SER A 1 256 ? -8.560 23.221 13.836 1.00 47.00 256 SER A N 1
ATOM 2104 C CA . SER A 1 256 ? -7.784 24.462 13.926 1.00 47.00 256 SER A CA 1
ATOM 2105 C C . SER A 1 256 ? -7.880 25.292 12.638 1.00 47.00 256 SER A C 1
ATOM 2107 O O . SER A 1 256 ? -8.089 26.506 12.723 1.00 47.00 256 SER A O 1
ATOM 2109 N N . ASP A 1 257 ? -7.860 24.658 11.460 1.00 39.91 257 ASP A N 1
ATOM 2110 C CA . ASP A 1 257 ? -7.870 25.356 10.162 1.00 39.91 257 ASP A CA 1
ATOM 2111 C C . ASP A 1 257 ? -9.274 25.763 9.676 1.00 39.91 257 ASP A C 1
ATOM 2113 O O . ASP A 1 257 ? -9.468 26.871 9.169 1.00 39.91 257 ASP A O 1
ATOM 2117 N N . VAL A 1 258 ? -10.307 24.945 9.911 1.00 43.09 258 VAL A N 1
ATOM 2118 C CA . VAL A 1 258 ? -11.699 25.262 9.503 1.00 43.09 258 VAL A CA 1
ATOM 2119 C C . VAL A 1 258 ? -12.302 26.394 10.362 1.00 43.09 258 VAL A C 1
ATOM 2121 O O . VAL A 1 258 ? -13.270 27.070 9.979 1.00 43.09 258 VAL A O 1
ATOM 2124 N N . ARG A 1 259 ? -11.712 26.662 11.536 1.00 48.25 259 ARG A N 1
ATOM 2125 C CA . ARG A 1 259 ? -12.262 27.596 12.526 1.00 48.25 259 ARG A CA 1
ATOM 2126 C C . ARG A 1 259 ? -11.689 28.987 12.529 1.00 48.25 259 ARG A C 1
ATOM 2128 O O . ARG A 1 259 ? -12.385 29.840 13.071 1.00 48.25 259 ARG A O 1
ATOM 2135 N N . GLN A 1 260 ? -10.536 29.275 11.924 1.00 48.22 260 GLN A N 1
ATOM 2136 C CA . GLN A 1 260 ? -10.171 30.687 11.771 1.00 48.22 260 GLN A CA 1
ATOM 2137 C C . GLN A 1 260 ? -11.264 31.411 10.968 1.00 48.22 260 GLN A C 1
ATOM 2139 O O . GLN A 1 260 ? -11.834 32.381 11.457 1.00 48.22 260 GLN A O 1
ATOM 2144 N N . GLN A 1 261 ? -11.699 30.859 9.830 1.00 39.47 261 GLN A N 1
ATOM 2145 C CA . GLN A 1 261 ? -12.764 31.463 9.015 1.00 39.47 261 GLN A CA 1
ATOM 2146 C C . GLN A 1 261 ? -14.156 31.430 9.680 1.00 39.47 261 GLN A C 1
ATOM 2148 O O . GLN A 1 261 ? -14.896 32.414 9.612 1.00 39.47 261 GLN A O 1
ATOM 2153 N N . SER A 1 262 ? -14.511 30.345 10.381 1.00 42.94 262 SER A N 1
ATOM 2154 C CA . SER A 1 262 ? -15.826 30.219 11.039 1.00 42.94 262 SER A CA 1
ATOM 2155 C C . SER A 1 262 ? -15.943 31.006 12.359 1.00 42.94 262 SER A C 1
ATOM 2157 O O . SER A 1 262 ? -17.040 31.467 12.703 1.00 42.94 262 SER A O 1
ATOM 2159 N N . ARG A 1 263 ? -14.839 31.224 13.097 1.00 48.12 263 ARG A N 1
ATOM 2160 C CA . ARG A 1 263 ? -14.801 32.138 14.259 1.00 48.12 263 ARG A CA 1
ATOM 2161 C C . ARG A 1 263 ? -15.051 33.572 13.819 1.00 48.12 263 ARG A C 1
ATOM 2163 O O . ARG A 1 263 ? -15.943 34.191 14.382 1.00 48.12 263 ARG A O 1
ATOM 2170 N N . TYR A 1 264 ? -14.397 34.062 12.761 1.00 48.97 264 TYR A N 1
ATOM 2171 C CA . TYR A 1 264 ? -14.662 35.418 12.258 1.00 48.97 264 TYR A CA 1
ATOM 2172 C C . TYR A 1 264 ? -16.151 35.628 11.926 1.00 48.97 264 TYR A C 1
ATOM 2174 O O . TYR A 1 264 ? -16.748 36.616 12.351 1.00 48.97 264 TYR A O 1
ATOM 2182 N N . LEU A 1 265 ? -16.798 34.670 11.255 1.00 40.75 265 LEU A N 1
ATOM 2183 C CA . LEU A 1 265 ? -18.221 34.768 10.895 1.00 40.75 265 LEU A CA 1
ATOM 2184 C C . LEU A 1 265 ? -19.172 34.666 12.105 1.00 40.75 265 LEU A C 1
ATOM 2186 O O . LEU A 1 265 ? -20.182 35.376 12.176 1.00 40.75 265 LEU A O 1
ATOM 2190 N N . SER A 1 266 ? -18.863 33.809 13.082 1.00 49.12 266 SER A N 1
ATOM 2191 C CA . SER A 1 266 ? -19.680 33.649 14.297 1.00 49.12 266 SER A CA 1
ATOM 2192 C C . SER A 1 266 ? -19.475 34.772 15.326 1.00 49.12 266 SER A C 1
ATOM 2194 O O . SER A 1 266 ? -20.418 35.142 16.030 1.00 49.12 266 SER A O 1
ATOM 2196 N N . GLU A 1 267 ? -18.290 35.377 15.382 1.00 52.00 267 GLU A N 1
ATOM 2197 C CA . GLU A 1 267 ? -17.973 36.529 16.235 1.00 52.00 267 GLU A CA 1
ATOM 2198 C C . GLU A 1 267 ? -18.611 37.822 15.707 1.00 52.00 267 GLU A C 1
ATOM 2200 O O . GLU A 1 267 ? -19.189 38.584 16.491 1.00 52.00 267 GLU A O 1
ATOM 2205 N N . ILE A 1 268 ? -18.625 38.018 14.380 1.00 50.75 268 ILE A N 1
ATOM 2206 C CA . ILE A 1 268 ? -19.336 39.127 13.719 1.00 50.75 268 ILE A CA 1
ATOM 2207 C C . ILE A 1 268 ? -20.848 39.043 13.980 1.00 50.75 268 ILE A C 1
ATOM 2209 O O . ILE A 1 268 ? -21.490 40.055 14.266 1.00 50.75 268 ILE A O 1
ATOM 2213 N N . THR A 1 269 ? -21.428 37.841 13.929 1.00 48.19 269 THR A N 1
ATOM 2214 C CA . THR A 1 269 ? -22.878 37.650 14.111 1.00 48.19 269 THR A CA 1
ATOM 2215 C C . THR A 1 269 ? -23.325 37.705 15.574 1.00 48.19 269 THR A C 1
ATOM 2217 O O . THR A 1 269 ? -24.452 38.124 15.843 1.00 48.19 269 THR A O 1
ATOM 2220 N N . ARG A 1 270 ? -22.472 37.332 16.540 1.00 52.97 270 ARG A N 1
ATOM 2221 C CA . ARG A 1 270 ? -22.852 37.250 17.967 1.00 52.97 270 ARG A CA 1
ATOM 2222 C C . ARG A 1 270 ? -22.479 38.465 18.823 1.00 52.97 270 ARG A C 1
ATOM 2224 O O . ARG A 1 270 ? -22.908 38.500 19.977 1.00 52.97 270 ARG A O 1
ATOM 2231 N N . ARG A 1 271 ? -21.712 39.445 18.318 1.00 46.19 271 ARG A N 1
ATOM 2232 C CA . ARG A 1 271 ? -21.237 40.628 19.084 1.00 46.19 271 ARG A CA 1
ATOM 2233 C C . ARG A 1 271 ? -20.679 40.268 20.481 1.00 46.19 271 ARG A C 1
ATOM 2235 O O . ARG A 1 271 ? -20.934 40.972 21.460 1.00 46.19 271 ARG A O 1
ATOM 2242 N N . ARG A 1 272 ? -19.952 39.153 20.614 1.00 46.62 272 ARG A N 1
ATOM 2243 C CA . ARG A 1 272 ? -19.291 38.747 21.871 1.00 46.62 272 ARG A CA 1
ATOM 2244 C C . ARG A 1 272 ? -17.781 38.932 21.735 1.00 46.62 272 ARG A C 1
ATOM 2246 O O . ARG A 1 272 ? -17.223 38.610 20.699 1.00 46.62 272 ARG A O 1
ATOM 2253 N N . SER A 1 273 ? -17.138 39.453 22.783 1.00 45.69 273 SER A N 1
ATOM 2254 C CA . SER A 1 273 ? -15.679 39.613 22.827 1.00 45.69 273 SER A CA 1
ATOM 2255 C C . SER A 1 273 ? -14.986 38.245 22.975 1.00 45.69 273 SER A C 1
ATOM 2257 O O . SER A 1 273 ? -15.396 37.484 23.860 1.00 45.69 273 SER A O 1
ATOM 2259 N N . PRO A 1 274 ? -13.933 37.938 22.188 1.00 48.34 274 PRO A N 1
ATOM 2260 C CA . PRO A 1 274 ? -13.204 36.661 22.240 1.00 48.34 274 PRO A CA 1
ATOM 2261 C C . PRO A 1 274 ? -12.549 36.385 23.605 1.00 48.34 274 PRO A C 1
ATOM 2263 O O . PRO A 1 274 ? -12.334 35.238 23.984 1.00 48.34 274 PRO A O 1
ATOM 2266 N N . VAL A 1 275 ? -12.326 37.425 24.416 1.00 49.09 275 VAL A N 1
ATOM 2267 C CA . VAL A 1 275 ? -11.741 37.314 25.766 1.00 49.09 275 VAL A CA 1
ATOM 2268 C C . VAL A 1 275 ? -12.653 36.555 26.747 1.00 49.09 275 VAL A C 1
ATOM 2270 O O . VAL A 1 275 ? -12.186 36.068 27.773 1.00 49.09 275 VAL A O 1
ATOM 2273 N N . ARG A 1 276 ? -13.955 36.423 26.455 1.00 52.28 276 ARG A N 1
ATOM 2274 C CA . ARG A 1 276 ? -14.938 35.857 27.397 1.00 52.28 276 ARG A CA 1
ATOM 2275 C C . ARG A 1 276 ? -14.915 34.324 27.499 1.00 52.28 276 ARG A C 1
ATOM 2277 O O . ARG A 1 276 ? -15.486 33.807 28.451 1.00 52.28 276 ARG A O 1
ATOM 2284 N N . ASN A 1 277 ? -14.280 33.624 26.552 1.00 61.38 277 ASN A N 1
ATOM 2285 C CA . ASN A 1 277 ? -14.243 32.150 26.491 1.00 61.38 277 ASN A CA 1
ATOM 2286 C C . ASN A 1 277 ? -12.880 31.531 26.838 1.00 61.38 277 ASN A C 1
ATOM 2288 O O . ASN A 1 277 ? -12.728 30.309 26.810 1.00 61.38 277 ASN A O 1
ATOM 2292 N N . THR A 1 278 ? -11.901 32.360 27.197 1.00 60.94 278 THR A N 1
ATOM 2293 C CA . THR A 1 278 ? -10.604 31.906 27.705 1.00 60.94 278 THR A CA 1
ATOM 2294 C C . THR A 1 278 ? -10.591 31.969 29.225 1.00 60.94 278 THR A C 1
ATOM 2296 O O . THR A 1 278 ? -10.944 33.009 29.783 1.00 60.94 278 THR A O 1
ATOM 2299 N N . PHE A 1 279 ? -10.142 30.912 29.893 1.00 68.94 279 PHE A N 1
ATOM 2300 C CA . PHE A 1 279 ? -10.042 30.873 31.356 1.00 68.94 279 PHE A CA 1
ATOM 2301 C C . PHE A 1 279 ? -8.605 30.618 31.821 1.00 68.94 279 PHE A C 1
ATOM 2303 O O . PHE A 1 279 ? -7.778 30.074 31.083 1.00 68.94 279 PHE A O 1
ATOM 2310 N N . GLU A 1 280 ? -8.296 31.042 33.049 1.00 65.81 280 GLU A N 1
ATOM 2311 C CA . GLU A 1 280 ? -7.016 30.734 33.688 1.00 65.81 280 GLU A CA 1
ATOM 2312 C C . GLU A 1 280 ? -6.977 29.272 34.130 1.00 65.81 280 GLU A C 1
ATOM 2314 O O . GLU A 1 280 ? -7.940 28.708 34.648 1.00 65.81 280 GLU A O 1
ATOM 2319 N N . ARG A 1 281 ? -5.834 28.637 33.891 1.00 67.12 281 ARG A N 1
ATOM 2320 C CA . ARG A 1 281 ? -5.626 27.210 34.119 1.00 67.12 281 ARG A CA 1
ATOM 2321 C C . ARG A 1 281 ? -5.816 26.846 35.603 1.00 67.12 281 ARG A C 1
ATOM 2323 O O . ARG A 1 281 ? -5.038 27.275 36.455 1.00 67.12 281 ARG A O 1
ATOM 2330 N N . SER A 1 282 ? -6.794 25.987 35.919 1.00 72.38 282 SER A N 1
ATOM 2331 C CA . SER A 1 282 ? -6.979 25.454 37.279 1.00 72.38 282 SER A CA 1
ATOM 2332 C C . SER A 1 282 ? -5.997 24.309 37.573 1.00 72.38 282 SER A C 1
ATOM 2334 O O . SER A 1 282 ? -5.649 23.509 36.695 1.00 72.38 282 SER A O 1
ATOM 2336 N N . ARG A 1 283 ? -5.539 24.189 38.831 1.00 73.75 283 ARG A N 1
ATOM 2337 C CA . ARG A 1 283 ? -4.676 23.064 39.258 1.00 73.75 283 ARG A CA 1
ATOM 2338 C C . ARG A 1 283 ? -5.379 21.710 39.114 1.00 73.75 283 ARG A C 1
ATOM 2340 O O . ARG A 1 283 ? -4.699 20.721 38.859 1.00 73.75 283 ARG A O 1
ATOM 2347 N N . SER A 1 284 ? -6.702 21.669 39.287 1.00 75.81 284 SER A N 1
ATOM 2348 C CA . SER A 1 284 ? -7.513 20.452 39.151 1.00 75.81 284 SER A CA 1
ATOM 2349 C C . SER A 1 284 ? -7.599 20.008 37.687 1.00 75.81 284 SER A C 1
ATOM 2351 O O . SER A 1 284 ? -7.155 18.913 37.348 1.00 75.81 284 SER A O 1
ATOM 2353 N N . GLY A 1 285 ? -8.001 20.907 36.784 1.00 75.56 285 GLY A N 1
ATOM 2354 C CA . GLY A 1 285 ? -8.132 20.601 35.356 1.00 75.56 285 GLY A CA 1
ATOM 2355 C C . GLY A 1 285 ? -6.805 20.233 34.695 1.00 75.56 285 GLY A C 1
ATOM 2356 O O . GLY A 1 285 ? -6.740 19.345 33.850 1.00 75.56 285 GLY A O 1
ATOM 2357 N N . SER A 1 286 ? -5.708 20.836 35.154 1.00 79.25 286 SER A N 1
ATOM 2358 C CA . SER A 1 286 ? -4.355 20.458 34.724 1.00 79.25 286 SER A CA 1
ATOM 2359 C C . SER A 1 286 ? -4.021 19.003 35.048 1.00 79.25 286 SER A C 1
ATOM 2361 O O . SER A 1 286 ? -3.396 18.317 34.238 1.00 79.25 286 SER A O 1
ATOM 2363 N N . LYS A 1 287 ? -4.423 18.532 36.235 1.00 85.19 287 LYS A N 1
ATOM 2364 C CA . LYS A 1 287 ? -4.175 17.157 36.678 1.00 85.19 287 LYS A CA 1
ATOM 2365 C C . LYS A 1 287 ? -5.011 16.171 35.873 1.00 85.19 287 LYS A C 1
ATOM 2367 O O . LYS A 1 287 ? -4.477 15.132 35.493 1.00 85.19 287 LYS A O 1
ATOM 2372 N N . GLU A 1 288 ? -6.270 16.501 35.595 1.00 85.31 288 GLU A N 1
ATOM 2373 C CA . GLU A 1 288 ? -7.152 15.649 34.793 1.00 85.31 288 GLU A CA 1
ATOM 2374 C C . GLU A 1 288 ? -6.673 15.536 33.339 1.00 85.31 288 GLU A C 1
ATOM 2376 O O . GLU A 1 288 ? -6.517 14.420 32.845 1.00 85.31 288 GLU A O 1
ATOM 2381 N N . LEU A 1 289 ? -6.281 16.643 32.695 1.00 84.25 289 LEU A N 1
ATOM 2382 C CA . LEU A 1 289 ? -5.678 16.603 31.352 1.00 84.25 289 LEU A CA 1
ATOM 2383 C C . LEU A 1 289 ? -4.391 15.777 31.315 1.00 84.25 289 LEU A C 1
ATOM 2385 O O . LEU A 1 289 ? -4.230 14.919 30.451 1.00 84.25 289 LEU A O 1
ATOM 2389 N N . THR A 1 290 ? -3.502 15.964 32.294 1.00 88.12 290 THR A N 1
ATOM 2390 C CA . THR A 1 290 ? -2.271 15.159 32.398 1.00 88.12 290 THR A CA 1
ATOM 2391 C C . THR A 1 290 ? -2.588 13.672 32.557 1.00 88.12 290 THR A C 1
ATOM 2393 O O . THR A 1 290 ? -1.942 12.814 31.949 1.00 88.12 290 THR A O 1
ATOM 2396 N N . ARG A 1 291 ? -3.592 13.338 33.380 1.00 90.25 291 ARG A N 1
ATOM 2397 C CA . ARG A 1 291 ? -4.024 11.952 33.585 1.00 90.25 291 ARG A CA 1
ATOM 2398 C C . ARG A 1 291 ? -4.545 11.356 32.281 1.00 90.25 291 ARG A C 1
ATOM 2400 O O . ARG A 1 291 ? -4.213 10.210 31.985 1.00 90.25 291 ARG A O 1
ATOM 2407 N N . TRP A 1 292 ? -5.309 12.125 31.517 1.00 88.94 292 TRP A N 1
ATOM 2408 C CA . TRP A 1 292 ? -5.902 11.703 30.255 1.00 88.94 292 TRP A CA 1
ATOM 2409 C C . TRP A 1 292 ? -4.851 11.492 29.158 1.00 88.94 292 TRP A C 1
ATOM 2411 O O . TRP A 1 292 ? -4.803 10.410 28.576 1.00 88.94 292 TRP A O 1
ATOM 2421 N N . ILE A 1 293 ? -3.899 12.419 28.991 1.00 89.44 293 ILE A N 1
ATOM 2422 C CA . ILE A 1 293 ? -2.733 12.256 28.095 1.00 89.44 293 ILE A CA 1
ATOM 2423 C C . ILE A 1 293 ? -1.935 10.994 28.456 1.00 89.44 293 ILE A C 1
ATOM 2425 O O . ILE A 1 293 ? -1.552 10.200 27.595 1.00 89.44 293 ILE A O 1
ATOM 2429 N N . ARG A 1 294 ? -1.730 10.733 29.753 1.00 91.44 294 ARG A N 1
ATOM 2430 C CA . ARG A 1 294 ? -1.068 9.500 30.203 1.00 91.44 294 ARG A CA 1
ATOM 2431 C C . ARG A 1 294 ? -1.840 8.241 29.792 1.00 91.44 294 ARG A C 1
ATOM 2433 O O . ARG A 1 294 ? -1.203 7.234 29.484 1.00 91.44 294 ARG A O 1
ATOM 2440 N N . ARG A 1 295 ? -3.178 8.268 29.778 1.00 92.75 295 ARG A N 1
ATOM 2441 C CA . ARG A 1 295 ? -3.990 7.129 29.318 1.00 92.75 295 ARG A CA 1
ATOM 2442 C C . ARG A 1 295 ? -3.856 6.894 27.813 1.00 92.75 295 ARG A C 1
ATOM 2444 O O . ARG A 1 295 ? -3.711 5.739 27.430 1.00 92.75 295 ARG A O 1
ATOM 2451 N N . PHE A 1 296 ? -3.787 7.940 26.987 1.00 89.56 296 PHE A N 1
ATOM 2452 C CA . PHE A 1 296 ? -3.475 7.799 25.555 1.00 89.56 296 PHE A CA 1
ATOM 2453 C C . PHE A 1 296 ? -2.135 7.087 25.325 1.00 89.56 296 PHE A C 1
ATOM 2455 O O . PHE A 1 296 ? -2.053 6.126 24.561 1.00 89.56 296 PHE A O 1
ATOM 2462 N N . ASN A 1 297 ? -1.099 7.479 26.069 1.00 88.56 297 ASN A N 1
ATOM 2463 C CA . ASN A 1 297 ? 0.208 6.823 25.996 1.00 88.56 297 ASN A CA 1
ATOM 2464 C C . ASN A 1 297 ? 0.159 5.346 26.441 1.00 88.56 297 ASN A C 1
ATOM 2466 O O . ASN A 1 297 ? 0.804 4.489 25.836 1.00 88.56 297 ASN A O 1
ATOM 2470 N N . GLN A 1 298 ? -0.631 5.016 27.467 1.00 92.62 298 GLN A N 1
ATOM 2471 C CA . GLN A 1 298 ? -0.844 3.626 27.901 1.00 92.62 298 GLN A CA 1
ATOM 2472 C C . GLN A 1 298 ? -1.626 2.796 26.875 1.00 92.62 298 GLN A C 1
ATOM 2474 O O . GLN A 1 298 ? -1.301 1.621 26.667 1.00 92.62 298 GLN A O 1
ATOM 2479 N N . LEU A 1 299 ? -2.615 3.401 26.213 1.00 93.94 299 LEU A N 1
ATOM 2480 C CA . LEU A 1 299 ? -3.345 2.784 25.110 1.00 93.94 299 LEU A CA 1
ATOM 2481 C C . LEU A 1 299 ? -2.389 2.443 23.965 1.00 93.94 299 LEU A C 1
ATOM 2483 O O . LEU A 1 299 ? -2.387 1.308 23.491 1.00 93.94 299 LEU A O 1
ATOM 2487 N N . LEU A 1 300 ? -1.505 3.371 23.588 1.00 90.75 300 LEU A N 1
ATOM 2488 C CA . LEU A 1 300 ? -0.499 3.138 22.553 1.00 90.75 300 LEU A CA 1
ATOM 2489 C C . LEU A 1 300 ? 0.433 1.964 22.897 1.00 90.75 300 LEU A C 1
ATOM 2491 O O . LEU A 1 300 ? 0.717 1.123 22.044 1.00 90.75 300 LEU A O 1
ATOM 2495 N N . VAL A 1 301 ? 0.894 1.868 24.148 1.00 92.25 301 VAL A N 1
ATOM 2496 C CA . VAL A 1 301 ? 1.708 0.729 24.617 1.00 92.25 301 VAL A CA 1
ATOM 2497 C C . VAL A 1 301 ? 0.933 -0.586 24.513 1.00 92.25 301 VAL A C 1
ATOM 2499 O O . VAL A 1 301 ? 1.481 -1.593 24.065 1.00 92.25 301 VAL A O 1
ATOM 2502 N N . SER A 1 302 ? -0.345 -0.576 24.882 1.00 93.19 302 SER A N 1
ATOM 2503 C CA . SER A 1 302 ? -1.192 -1.772 24.855 1.00 93.19 302 SER A CA 1
ATOM 2504 C C . SER A 1 302 ? -1.500 -2.218 23.423 1.00 93.19 302 SER A C 1
ATOM 2506 O O . SER A 1 302 ? -1.432 -3.410 23.135 1.00 93.19 302 SER A O 1
ATOM 2508 N N . LEU A 1 303 ? -1.728 -1.277 22.501 1.00 91.88 303 LEU A N 1
ATOM 2509 C CA . LEU A 1 303 ? -1.875 -1.544 21.066 1.00 91.88 303 LEU A CA 1
ATOM 2510 C C . LEU A 1 303 ? -0.610 -2.177 20.470 1.00 91.88 303 LEU A C 1
ATOM 2512 O O . LEU A 1 303 ? -0.706 -3.161 19.741 1.00 91.88 303 LEU A O 1
ATOM 2516 N N . LYS A 1 304 ? 0.586 -1.693 20.839 1.00 90.12 304 LYS A N 1
ATOM 2517 C CA . LYS A 1 304 ? 1.869 -2.292 20.410 1.00 90.12 304 LYS A CA 1
ATOM 2518 C C . LYS A 1 304 ? 2.034 -3.747 20.866 1.00 90.12 304 LYS A C 1
ATOM 2520 O O . LYS A 1 304 ? 2.748 -4.517 20.213 1.00 90.12 304 LYS A O 1
ATOM 2525 N N . ALA A 1 305 ? 1.391 -4.127 21.971 1.00 90.31 305 ALA A N 1
ATOM 2526 C CA . ALA A 1 305 ? 1.417 -5.485 22.509 1.00 90.31 305 ALA A CA 1
ATOM 2527 C C . ALA A 1 305 ? 0.421 -6.440 21.821 1.00 90.31 305 ALA A C 1
ATOM 2529 O O . ALA A 1 305 ? 0.569 -7.656 21.959 1.00 90.31 305 ALA A O 1
ATOM 2530 N N . VAL A 1 306 ? -0.550 -5.927 21.053 1.00 88.50 306 VAL A N 1
ATOM 2531 C CA . VAL A 1 306 ? -1.481 -6.756 20.272 1.00 88.50 306 VAL A CA 1
ATOM 2532 C C . VAL A 1 306 ? -0.708 -7.430 19.139 1.00 88.50 306 VAL A C 1
ATOM 2534 O O . V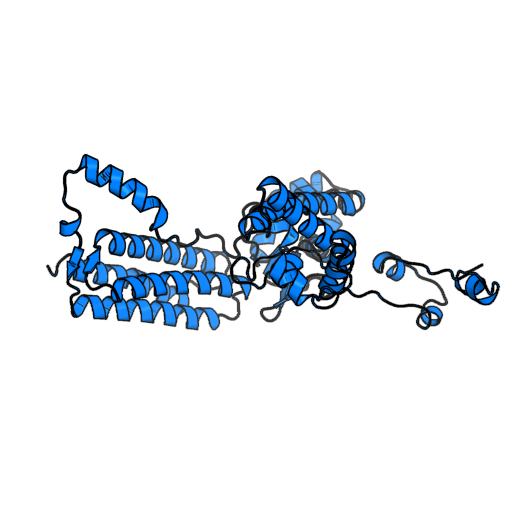AL A 1 306 ? -0.146 -6.769 18.261 1.00 88.50 306 VAL A O 1
ATOM 2537 N N . ARG A 1 307 ? -0.625 -8.762 19.169 1.00 82.56 307 ARG A N 1
ATOM 2538 C CA . ARG A 1 307 ? 0.160 -9.528 18.187 1.00 82.56 307 ARG A CA 1
ATOM 2539 C C . ARG A 1 307 ? -0.502 -9.534 16.818 1.00 82.56 307 ARG A C 1
ATOM 2541 O O . ARG A 1 307 ? 0.194 -9.511 15.814 1.00 82.56 307 ARG A O 1
ATOM 2548 N N . GLU A 1 308 ? -1.826 -9.542 16.802 1.00 83.00 308 GLU A N 1
ATOM 2549 C CA . GLU A 1 308 ? -2.667 -9.608 15.613 1.00 83.00 308 GLU A CA 1
ATOM 2550 C C . GLU A 1 308 ? -2.787 -8.273 14.870 1.00 83.00 308 GLU A C 1
ATOM 2552 O O . GLU A 1 308 ? -3.400 -8.246 13.808 1.00 83.00 308 GLU A O 1
ATOM 2557 N N . LEU A 1 309 ? -2.254 -7.173 15.413 1.00 87.50 309 LEU A N 1
ATOM 2558 C CA . LEU A 1 309 ? -2.365 -5.855 14.798 1.00 87.50 309 LEU A CA 1
ATOM 2559 C C . LEU A 1 309 ? -1.239 -5.648 13.766 1.00 87.50 309 LEU A C 1
ATOM 2561 O O . LEU A 1 309 ? -0.064 -5.694 14.152 1.00 87.50 309 LEU A O 1
ATOM 2565 N N . PRO A 1 310 ? -1.566 -5.392 12.484 1.00 88.56 310 PRO A N 1
ATOM 2566 C CA . PRO A 1 310 ? -0.570 -5.138 11.445 1.00 88.56 310 PRO A CA 1
ATOM 2567 C C . PRO A 1 310 ? 0.280 -3.898 11.742 1.00 88.56 310 PRO A C 1
ATOM 2569 O O . PRO A 1 310 ? -0.191 -2.936 12.355 1.00 88.56 310 PRO A O 1
ATOM 2572 N N . SER A 1 311 ? 1.527 -3.900 11.270 1.00 87.25 311 SER A N 1
ATOM 2573 C CA . SER A 1 311 ? 2.496 -2.812 11.468 1.00 87.25 311 SER A CA 1
ATOM 2574 C C . SER A 1 311 ? 1.990 -1.455 10.988 1.00 87.25 311 SER A C 1
ATOM 2576 O O . SER A 1 311 ? 2.166 -0.451 11.672 1.00 87.25 311 SER A O 1
ATOM 2578 N N . GLU A 1 312 ? 1.348 -1.421 9.827 1.00 87.44 312 GLU A N 1
ATOM 2579 C CA . GLU A 1 312 ? 0.853 -0.210 9.183 1.00 87.44 312 GLU A CA 1
ATOM 2580 C C . GLU A 1 312 ? -0.335 0.368 9.947 1.00 87.44 312 GLU A C 1
ATOM 2582 O O . GLU A 1 312 ? -0.365 1.565 10.211 1.00 87.44 312 GLU A O 1
ATOM 2587 N N . VAL A 1 313 ? -1.249 -0.505 10.383 1.00 89.00 313 VAL A N 1
ATOM 2588 C CA . VAL A 1 313 ? -2.384 -0.147 11.243 1.00 89.00 313 VAL A CA 1
ATOM 2589 C C . VAL A 1 313 ? -1.878 0.449 12.555 1.00 89.00 313 VAL A C 1
ATOM 2591 O O . VAL A 1 313 ? -2.317 1.517 12.971 1.00 89.00 313 VAL A O 1
ATOM 2594 N N . LEU A 1 314 ? -0.906 -0.207 13.193 1.00 90.06 314 LEU A N 1
ATOM 2595 C CA . LEU A 1 314 ? -0.287 0.278 14.425 1.00 90.06 314 LEU A CA 1
ATOM 2596 C C . LEU A 1 314 ? 0.438 1.618 14.231 1.00 90.06 314 LEU A C 1
ATOM 2598 O O . LEU A 1 314 ? 0.385 2.468 15.118 1.00 90.06 314 LEU A O 1
ATOM 2602 N N . SER A 1 315 ? 1.128 1.795 13.102 1.00 88.00 315 SER A N 1
ATOM 2603 C CA . SER A 1 315 ? 1.851 3.026 12.778 1.00 88.00 315 SER A CA 1
ATOM 2604 C C . SER A 1 315 ? 0.894 4.200 12.602 1.00 88.00 315 SER A C 1
ATOM 2606 O O . SER A 1 315 ? 1.125 5.253 13.190 1.00 88.00 315 SER A O 1
ATOM 2608 N N . GLU A 1 316 ? -0.177 4.016 11.831 1.00 90.19 316 GLU A N 1
ATOM 2609 C CA . GLU A 1 316 ? -1.163 5.065 11.567 1.00 90.19 316 GLU A CA 1
ATOM 2610 C C . GLU A 1 316 ? -1.938 5.427 12.832 1.00 90.19 316 GLU A C 1
ATOM 2612 O O . GLU A 1 316 ? -1.932 6.584 13.236 1.00 90.19 316 GLU A O 1
ATOM 2617 N N . ILE A 1 317 ? -2.483 4.434 13.547 1.00 91.50 317 ILE A N 1
ATOM 2618 C CA . ILE A 1 317 ? -3.156 4.681 14.830 1.00 91.50 317 ILE A CA 1
ATOM 2619 C C . ILE A 1 317 ? -2.202 5.365 15.812 1.00 91.50 317 ILE A C 1
ATOM 2621 O O . ILE A 1 317 ? -2.609 6.252 16.557 1.00 91.50 317 ILE A O 1
ATOM 2625 N N . GLY A 1 318 ? -0.934 4.950 15.835 1.00 88.94 318 GLY A N 1
ATOM 2626 C CA . GLY A 1 318 ? 0.072 5.544 16.702 1.00 88.94 318 GLY A CA 1
ATOM 2627 C C . GLY A 1 318 ? 0.323 7.016 16.403 1.00 88.94 318 GLY A C 1
ATOM 2628 O O . GLY A 1 318 ? 0.402 7.801 17.344 1.00 88.94 318 GLY A O 1
ATOM 2629 N N . GLN A 1 319 ? 0.406 7.387 15.125 1.00 87.69 319 GLN A N 1
ATOM 2630 C CA . GLN A 1 319 ? 0.561 8.775 14.700 1.00 87.69 319 GLN A CA 1
ATOM 2631 C C . GLN A 1 319 ? -0.641 9.625 15.126 1.00 87.69 319 GLN A C 1
ATOM 2633 O O . GLN A 1 319 ? -0.447 10.644 15.780 1.00 87.69 319 GLN A O 1
ATOM 2638 N N . GLU A 1 320 ? -1.859 9.160 14.852 1.00 89.44 320 GLU A N 1
ATOM 2639 C CA . GLU A 1 320 ? -3.103 9.856 15.208 1.00 89.44 320 GLU A CA 1
ATOM 2640 C C . GLU A 1 320 ? -3.239 10.038 16.731 1.00 89.44 320 GLU A C 1
ATOM 2642 O O . GLU A 1 320 ? -3.532 11.124 17.224 1.00 89.44 320 GLU A O 1
ATOM 2647 N N . LEU A 1 321 ? -2.963 8.991 17.520 1.00 90.50 321 LEU A N 1
ATOM 2648 C CA . LEU A 1 321 ? -2.998 9.087 18.985 1.00 90.50 321 LEU A CA 1
ATOM 2649 C C . LEU A 1 321 ? -1.917 10.031 19.532 1.00 90.50 321 LEU A C 1
ATOM 2651 O O . LEU A 1 321 ? -2.154 10.713 20.531 1.00 90.50 321 LEU A O 1
ATOM 2655 N N . SER A 1 322 ? -0.735 10.063 18.910 1.00 88.06 322 SER A N 1
ATOM 2656 C CA . SER A 1 322 ? 0.324 11.009 19.267 1.00 88.06 322 SER A CA 1
ATOM 2657 C C . SER A 1 322 ? -0.051 12.446 18.914 1.00 88.06 322 SER A C 1
ATOM 2659 O O . SER A 1 322 ? 0.200 13.329 19.727 1.00 88.06 322 SER A O 1
ATOM 2661 N N . GLU A 1 323 ? -0.692 12.683 17.771 1.00 87.69 323 GLU A N 1
ATOM 2662 C CA . GLU A 1 323 ? -1.185 14.004 17.367 1.00 87.69 323 GLU A CA 1
ATOM 2663 C C . GLU A 1 323 ? -2.247 14.526 18.340 1.00 87.69 323 GLU A C 1
ATOM 2665 O O . GLU A 1 323 ? -2.108 15.629 18.872 1.00 87.69 323 GLU A O 1
ATOM 2670 N N . ILE A 1 324 ? -3.223 13.682 18.696 1.00 88.19 324 ILE A N 1
ATOM 2671 C CA . ILE A 1 324 ? -4.212 13.982 19.740 1.00 88.19 324 ILE A CA 1
ATOM 2672 C C . ILE A 1 324 ? -3.509 14.374 21.049 1.00 88.19 324 ILE A C 1
ATOM 2674 O O . ILE A 1 324 ? -3.831 15.400 21.648 1.00 88.19 324 ILE A O 1
ATOM 2678 N N . ALA A 1 325 ? -2.538 13.575 21.508 1.00 88.25 325 ALA A N 1
ATOM 2679 C CA . ALA A 1 325 ? -1.814 13.850 22.748 1.00 88.25 325 ALA A CA 1
ATOM 2680 C C . ALA A 1 325 ? -1.041 15.179 22.689 1.00 88.25 325 ALA A C 1
ATOM 2682 O O . ALA A 1 325 ? -1.164 15.989 23.610 1.00 88.25 325 ALA A O 1
ATOM 2683 N N . SER A 1 326 ? -0.302 15.426 21.605 1.00 86.88 326 SER A N 1
ATOM 2684 C CA . SER A 1 326 ? 0.472 16.654 21.405 1.00 86.88 326 SER A CA 1
ATOM 2685 C C . SER A 1 326 ? -0.409 17.902 21.368 1.00 86.88 326 SER A C 1
ATOM 2687 O O . SER A 1 326 ? -0.030 18.929 21.927 1.00 86.88 326 SER A O 1
ATOM 2689 N N . GLU A 1 327 ? -1.614 17.834 20.804 1.00 84.50 327 GLU A N 1
ATOM 2690 C CA . GLU A 1 327 ? -2.545 18.965 20.843 1.00 84.50 327 GLU A CA 1
ATOM 2691 C C . GLU A 1 327 ? -2.999 19.317 22.258 1.00 84.50 327 GLU A C 1
ATOM 2693 O O . GLU A 1 327 ? -3.069 20.496 22.622 1.00 84.50 327 GLU A O 1
ATOM 2698 N N . PHE A 1 328 ? -3.296 18.312 23.082 1.00 85.81 328 PHE A N 1
ATOM 2699 C CA . PHE A 1 328 ? -3.642 18.563 24.478 1.00 85.81 328 PHE A CA 1
ATOM 2700 C C . PHE A 1 328 ? -2.440 19.065 25.282 1.00 85.81 328 PHE A C 1
ATOM 2702 O O . PHE A 1 328 ? -2.621 19.913 26.156 1.00 85.81 328 PHE A O 1
ATOM 2709 N N . GLU A 1 329 ? -1.222 18.618 24.972 1.00 86.19 329 GLU A N 1
ATOM 2710 C CA . GLU A 1 329 ? 0.013 19.172 25.544 1.00 86.19 329 GLU A CA 1
ATOM 2711 C C . GLU A 1 329 ? 0.191 20.652 25.179 1.00 86.19 329 GLU A C 1
ATOM 2713 O O . GLU A 1 329 ? 0.377 21.478 26.074 1.00 86.19 329 GLU A O 1
ATOM 2718 N N . MET A 1 330 ? 0.003 21.025 23.910 1.00 83.62 330 MET A N 1
ATOM 2719 C CA . MET A 1 330 ? 0.053 22.427 23.473 1.00 83.62 330 MET A CA 1
ATOM 2720 C C . MET A 1 330 ? -1.002 23.294 24.174 1.00 83.62 330 MET A C 1
ATOM 2722 O O . MET A 1 330 ? -0.715 24.422 24.587 1.00 83.62 330 MET A O 1
ATOM 2726 N N . LEU A 1 331 ? -2.221 22.774 24.360 1.00 78.81 331 LEU A N 1
ATOM 2727 C CA . LEU A 1 331 ? -3.252 23.457 25.146 1.00 78.81 331 LEU A CA 1
ATOM 2728 C C . LEU A 1 331 ? -2.830 23.623 26.612 1.00 78.81 331 LEU A C 1
ATOM 2730 O O . LEU A 1 331 ? -3.102 24.669 27.204 1.00 78.81 331 LEU A O 1
ATOM 2734 N N . MET A 1 332 ? -2.145 22.641 27.205 1.00 75.31 332 MET A N 1
ATOM 2735 C CA . MET A 1 332 ? -1.632 22.754 28.574 1.00 75.31 332 MET A CA 1
ATOM 2736 C C . MET A 1 332 ? -0.514 23.792 28.710 1.00 75.31 332 MET A C 1
ATOM 2738 O O . MET A 1 332 ? -0.447 24.457 29.748 1.00 75.31 332 MET A O 1
ATOM 2742 N N . ASP A 1 333 ? 0.340 23.953 27.704 1.00 78.69 333 ASP A N 1
ATOM 2743 C CA . ASP A 1 333 ? 1.436 24.930 27.728 1.00 78.69 333 ASP A CA 1
ATOM 2744 C C . ASP A 1 333 ? 0.943 26.381 27.611 1.00 78.69 333 ASP A C 1
ATOM 2746 O O . ASP A 1 333 ? 1.633 27.330 27.999 1.00 78.69 333 ASP A O 1
ATOM 2750 N N . SER A 1 334 ? -0.295 26.573 27.153 1.00 77.88 334 SER A N 1
ATOM 2751 C CA . SER A 1 334 ? -0.939 27.881 27.131 1.00 77.88 334 SER A CA 1
ATOM 2752 C C . SER A 1 334 ? -1.313 28.369 28.545 1.00 77.88 334 SER A C 1
ATOM 2754 O O . SER A 1 334 ? -1.851 27.638 29.380 1.00 77.88 334 SER A O 1
ATOM 2756 N N . LYS A 1 335 ? -1.066 29.658 28.838 1.00 72.00 335 LYS A N 1
ATOM 2757 C CA . LYS A 1 335 ? -1.474 30.281 30.120 1.00 72.00 335 LYS A CA 1
ATOM 2758 C C . LYS A 1 335 ? -2.994 30.365 30.285 1.00 72.00 335 LYS A C 1
ATOM 2760 O O . LYS A 1 335 ? -3.489 30.425 31.411 1.00 72.00 335 LYS A O 1
ATOM 2765 N N . ARG A 1 336 ? -3.717 30.428 29.169 1.00 73.56 336 ARG A N 1
ATOM 2766 C CA . ARG A 1 336 ? -5.174 30.494 29.114 1.00 73.56 336 ARG A CA 1
ATOM 2767 C C . ARG A 1 336 ? -5.673 29.480 28.111 1.00 73.56 336 ARG A C 1
ATOM 2769 O O . ARG A 1 336 ? -5.233 29.503 26.967 1.00 73.56 336 ARG A O 1
ATOM 2776 N N . ILE A 1 337 ? -6.621 28.662 28.542 1.00 74.44 337 ILE A N 1
ATOM 2777 C CA . ILE A 1 337 ? -7.218 27.628 27.706 1.00 74.44 337 ILE A CA 1
ATOM 2778 C C . ILE A 1 337 ? -8.513 28.188 27.126 1.00 74.44 337 ILE A C 1
ATOM 2780 O O . ILE A 1 337 ? -9.336 28.760 27.846 1.00 74.44 337 ILE A O 1
ATOM 2784 N N . ASP A 1 338 ? -8.680 28.047 25.816 1.00 78.50 338 ASP A N 1
ATOM 2785 C CA . ASP A 1 338 ? -9.939 28.338 25.140 1.00 78.50 338 ASP A CA 1
ATOM 2786 C C . ASP A 1 338 ? -10.909 27.168 25.3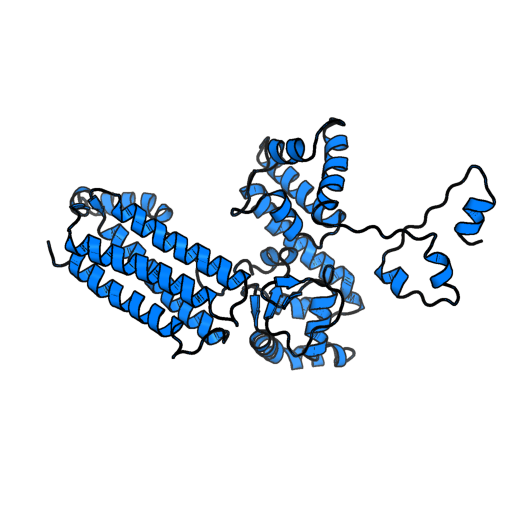57 1.00 78.50 338 ASP A C 1
ATOM 2788 O O . ASP A 1 338 ? -10.628 26.025 24.982 1.00 78.50 338 ASP A O 1
ATOM 2792 N N . ARG A 1 339 ? -12.052 27.460 25.984 1.00 74.88 339 ARG A N 1
ATOM 2793 C CA . ARG A 1 339 ? -13.068 26.460 26.331 1.00 74.88 339 ARG A CA 1
ATOM 2794 C C . ARG A 1 339 ? -13.655 25.767 25.110 1.00 74.88 339 ARG A C 1
ATOM 2796 O O . ARG A 1 339 ? -13.836 24.552 25.139 1.00 74.88 339 ARG A O 1
ATOM 2803 N N . ASP A 1 340 ? -13.938 26.522 24.052 1.00 73.69 340 ASP A N 1
ATOM 2804 C CA . ASP A 1 340 ? -14.521 25.956 22.842 1.00 73.69 340 ASP A CA 1
ATOM 2805 C C . ASP A 1 340 ? -13.498 25.034 22.184 1.00 73.69 340 ASP A C 1
ATOM 2807 O O . ASP A 1 340 ? -13.831 23.896 21.864 1.00 73.69 340 ASP A O 1
ATOM 2811 N N . GLN A 1 341 ? -12.240 25.475 22.062 1.00 77.56 341 GLN A N 1
ATOM 2812 C CA . GLN A 1 341 ? -11.167 24.650 21.495 1.00 77.56 341 GLN A CA 1
ATOM 2813 C C . GLN A 1 341 ? -10.986 23.340 22.266 1.00 77.56 341 GLN A C 1
ATOM 2815 O O . GLN A 1 341 ? -10.953 22.268 21.663 1.00 77.56 341 GLN A O 1
ATOM 2820 N N . LEU A 1 342 ? -10.935 23.414 23.599 1.00 81.56 342 LEU A N 1
ATOM 2821 C CA . LEU A 1 342 ? -10.820 22.234 24.449 1.00 81.56 342 LEU A CA 1
ATOM 2822 C C . LEU A 1 342 ? -11.993 21.267 24.232 1.00 81.56 342 LEU A C 1
ATOM 2824 O O . LEU A 1 342 ? -11.782 20.063 24.085 1.00 81.56 342 LEU A O 1
ATOM 2828 N N . GLN A 1 343 ? -13.227 21.777 24.169 1.00 79.75 343 GLN A N 1
ATOM 2829 C CA . GLN A 1 343 ? -14.413 20.948 23.942 1.00 79.75 343 GLN A CA 1
ATOM 2830 C C . GLN A 1 343 ? -14.335 20.179 22.631 1.00 79.75 343 GLN A C 1
ATOM 2832 O O . GLN A 1 343 ? -14.725 19.014 22.567 1.00 79.75 343 GLN A O 1
ATOM 2837 N N . LEU A 1 344 ? -13.871 20.846 21.583 1.00 78.31 344 LEU A N 1
ATOM 2838 C CA . LEU A 1 344 ? -13.835 20.309 20.232 1.00 78.31 344 LEU A CA 1
ATOM 2839 C C . LEU A 1 344 ? -12.781 19.240 20.093 1.00 78.31 344 LEU A C 1
ATOM 2841 O O . LEU A 1 344 ? -13.100 18.169 19.589 1.00 78.31 344 LEU A O 1
ATOM 2845 N N . ASN A 1 345 ? -11.586 19.497 20.619 1.00 84.06 345 ASN A N 1
ATOM 2846 C CA . ASN A 1 345 ? -10.532 18.499 20.665 1.00 84.06 345 ASN A CA 1
ATOM 2847 C C . ASN A 1 345 ? -11.023 17.266 21.440 1.00 84.06 345 ASN A C 1
ATOM 2849 O O . ASN A 1 345 ? -10.853 16.143 20.977 1.00 84.06 345 ASN A O 1
ATOM 2853 N N . ILE A 1 346 ? -11.731 17.450 22.567 1.00 86.25 346 ILE A N 1
ATOM 2854 C CA . ILE A 1 346 ? -12.326 16.331 23.319 1.00 86.25 346 ILE A CA 1
ATOM 2855 C C . ILE A 1 346 ? -13.371 15.570 22.487 1.00 86.25 346 ILE A C 1
ATOM 2857 O O . ILE A 1 346 ? -13.371 14.341 22.466 1.00 86.25 346 ILE A O 1
ATOM 2861 N N . VAL A 1 347 ? -14.285 16.273 21.807 1.00 84.50 347 VAL A N 1
ATOM 2862 C CA . VAL A 1 347 ? -15.292 15.638 20.933 1.00 84.50 347 VAL A CA 1
ATOM 2863 C C . VAL A 1 347 ? -14.621 14.865 19.795 1.00 84.50 347 VAL A C 1
ATOM 2865 O O . VAL A 1 347 ? -15.033 13.739 19.516 1.00 84.50 347 VAL A O 1
ATOM 2868 N N . GLY A 1 348 ? -13.613 15.456 19.153 1.00 83.38 348 GLY A N 1
ATOM 2869 C CA . GLY A 1 348 ? -12.850 14.844 18.068 1.00 83.38 348 GLY A CA 1
ATOM 2870 C C . GLY A 1 348 ? -12.127 13.584 18.530 1.00 83.38 348 GLY A C 1
ATOM 2871 O O . GLY A 1 348 ? -12.307 12.528 17.928 1.00 83.38 348 GLY A O 1
ATOM 2872 N N . ALA A 1 349 ? -11.415 13.660 19.656 1.00 89.00 349 ALA A N 1
ATOM 2873 C CA . ALA A 1 349 ? -10.713 12.524 20.243 1.00 89.00 349 ALA A CA 1
ATOM 2874 C C . ALA A 1 349 ? -11.677 11.386 20.618 1.00 89.00 349 ALA A C 1
ATOM 2876 O O . ALA A 1 349 ? -11.428 10.231 20.281 1.00 89.00 349 ALA A O 1
ATOM 2877 N N . ASN A 1 350 ? -12.818 11.693 21.245 1.00 90.00 350 ASN A N 1
ATOM 2878 C CA . ASN A 1 350 ? -13.819 10.677 21.584 1.00 90.00 350 ASN A CA 1
ATOM 2879 C C . ASN A 1 350 ? -14.416 10.007 20.345 1.00 90.00 350 ASN A C 1
ATOM 2881 O O . ASN A 1 350 ? -14.618 8.794 20.347 1.00 90.00 350 ASN A O 1
ATOM 2885 N N . ARG A 1 351 ? -14.712 10.781 19.292 1.00 87.31 351 ARG A N 1
ATOM 2886 C CA . ARG A 1 351 ? -15.215 10.230 18.028 1.00 87.31 351 ARG A CA 1
ATOM 2887 C C . ARG A 1 351 ? -14.194 9.276 17.418 1.00 87.31 351 ARG A C 1
ATOM 2889 O O . ARG A 1 351 ? -14.544 8.139 17.126 1.00 87.31 351 ARG A O 1
ATOM 2896 N N . TYR A 1 352 ? -12.941 9.717 17.315 1.00 90.25 352 TYR A N 1
ATOM 2897 C CA . TYR A 1 352 ? -11.848 8.893 16.812 1.00 90.25 352 TYR A CA 1
ATOM 2898 C C . TYR A 1 352 ? -11.704 7.589 17.611 1.00 90.25 352 TYR A C 1
ATOM 2900 O O . TYR A 1 352 ? -11.637 6.513 17.030 1.00 90.25 352 TYR A O 1
ATOM 2908 N N . LEU A 1 353 ? -11.732 7.655 18.945 1.00 92.56 353 LEU A N 1
ATOM 2909 C CA . LEU A 1 353 ? -11.623 6.481 19.817 1.00 92.56 353 LEU A CA 1
ATOM 2910 C C . LEU A 1 353 ? -12.792 5.492 19.665 1.00 92.56 353 LEU A C 1
ATOM 2912 O O . LEU A 1 353 ? -12.573 4.279 19.684 1.00 92.56 353 LEU A O 1
ATOM 2916 N N . LEU A 1 354 ? -14.023 5.987 19.501 1.00 90.62 354 LEU A N 1
ATOM 2917 C CA . LEU A 1 354 ? -15.201 5.148 19.247 1.00 90.62 354 LEU A CA 1
ATOM 2918 C C . LEU A 1 354 ? -15.097 4.426 17.899 1.00 90.62 354 LEU A C 1
ATOM 2920 O O . LEU A 1 354 ? -15.315 3.209 17.823 1.00 90.62 354 LEU A O 1
ATOM 2924 N N . ASP A 1 355 ? -14.725 5.164 16.854 1.00 90.25 355 ASP A N 1
ATOM 2925 C CA . ASP A 1 355 ? -14.531 4.616 15.514 1.00 90.25 355 ASP A CA 1
ATOM 2926 C C . ASP A 1 355 ? -13.380 3.603 15.513 1.00 90.25 355 ASP A C 1
ATOM 2928 O O . ASP A 1 355 ? -13.517 2.508 14.961 1.00 90.25 355 ASP A O 1
ATOM 2932 N N . LEU A 1 356 ? -12.281 3.914 16.210 1.00 92.94 356 LEU A N 1
ATOM 2933 C CA . LEU A 1 356 ? -11.134 3.032 16.397 1.00 92.94 356 LEU A CA 1
ATOM 2934 C C . LEU A 1 356 ? -11.545 1.719 17.067 1.00 92.94 356 LEU A C 1
ATOM 2936 O O . LEU A 1 356 ? -11.257 0.655 16.523 1.00 92.94 356 LEU A O 1
ATOM 2940 N N . SER A 1 357 ? -12.247 1.763 18.206 1.00 92.44 357 SER A N 1
ATOM 2941 C CA . SER A 1 357 ? -12.702 0.546 18.899 1.00 92.44 357 SER A CA 1
ATOM 2942 C C . SER A 1 357 ? -13.543 -0.331 17.975 1.00 92.44 357 SER A C 1
ATOM 2944 O O . SER A 1 357 ? -13.288 -1.527 17.835 1.00 92.44 357 SER A O 1
ATOM 2946 N N . THR A 1 358 ? -14.501 0.287 17.283 1.00 89.81 358 THR A N 1
ATOM 2947 C CA . THR A 1 358 ? -15.397 -0.397 16.345 1.00 89.81 358 THR A CA 1
ATOM 2948 C C . THR A 1 358 ? -14.618 -1.023 15.187 1.00 89.81 358 THR A C 1
ATOM 2950 O O . THR A 1 358 ? -14.874 -2.164 14.797 1.00 89.81 358 THR A O 1
ATOM 2953 N N . ASN A 1 359 ? -13.640 -0.304 14.636 1.00 90.19 359 ASN A N 1
ATOM 2954 C CA . ASN A 1 359 ? -12.802 -0.791 13.547 1.00 90.19 359 ASN A CA 1
ATOM 2955 C C . ASN A 1 359 ? -11.924 -1.971 13.983 1.00 90.19 359 ASN A C 1
ATOM 2957 O O . ASN A 1 359 ? -11.844 -2.969 13.258 1.00 90.19 359 ASN A O 1
ATOM 2961 N N . LEU A 1 360 ? -11.311 -1.883 15.168 1.00 91.00 360 LEU A N 1
ATOM 2962 C CA . LEU A 1 360 ? -10.449 -2.934 15.697 1.00 91.00 360 LEU A CA 1
ATOM 2963 C C . LEU A 1 360 ? -11.220 -4.233 15.959 1.00 91.00 360 LEU A C 1
ATOM 2965 O O . LEU A 1 360 ? -10.737 -5.318 15.628 1.00 91.00 360 LEU A O 1
ATOM 2969 N N . GLU A 1 361 ? -12.433 -4.126 16.495 1.00 89.75 361 GLU A N 1
ATOM 2970 C CA . GLU A 1 361 ? -13.310 -5.270 16.754 1.00 89.75 361 GLU A CA 1
ATOM 2971 C C . GLU A 1 361 ? -13.838 -5.892 15.451 1.00 89.75 361 GLU A C 1
ATOM 2973 O O . GLU A 1 361 ? -13.730 -7.105 15.257 1.00 89.75 361 GLU A O 1
ATOM 2978 N N . ASN A 1 362 ? -14.324 -5.078 14.506 1.00 87.25 362 ASN A N 1
ATOM 2979 C CA . ASN A 1 362 ? -14.876 -5.563 13.232 1.00 87.25 362 ASN A CA 1
ATOM 2980 C C . ASN A 1 362 ? -13.842 -6.276 12.351 1.00 87.25 362 ASN A C 1
ATOM 2982 O O . ASN A 1 362 ? -14.182 -7.202 11.611 1.00 87.25 362 ASN A O 1
ATOM 2986 N N . ASN A 1 363 ? -12.578 -5.855 12.420 1.00 85.56 363 ASN A N 1
ATOM 2987 C CA . ASN A 1 363 ? -11.480 -6.515 11.715 1.00 85.56 363 ASN A CA 1
ATOM 2988 C C . ASN A 1 363 ? -10.884 -7.694 12.504 1.00 85.56 363 ASN A C 1
ATOM 2990 O O . ASN A 1 363 ? -10.033 -8.415 11.979 1.00 85.56 363 ASN A O 1
ATOM 2994 N N . GLY A 1 364 ? -11.365 -7.938 13.728 1.00 86.12 364 GLY A N 1
ATOM 2995 C CA . GLY A 1 364 ? -10.924 -9.033 14.585 1.00 86.12 364 GLY A CA 1
ATOM 2996 C C . GLY A 1 364 ? -9.513 -8.853 15.140 1.00 86.12 364 GLY A C 1
ATOM 2997 O O . GLY A 1 364 ? -8.880 -9.851 15.481 1.00 86.12 364 GLY A O 1
ATOM 2998 N N . TYR A 1 365 ? -9.017 -7.613 15.210 1.00 88.19 365 TYR A N 1
ATOM 2999 C CA . TYR A 1 365 ? -7.722 -7.301 15.818 1.00 88.19 365 TYR A CA 1
ATOM 3000 C C . TYR A 1 365 ? -7.777 -7.422 17.344 1.00 88.19 365 TYR A C 1
ATOM 3002 O O . TYR A 1 365 ? -6.803 -7.836 17.967 1.00 88.19 365 TYR A O 1
ATOM 3010 N N . ILE A 1 366 ? -8.920 -7.081 17.949 1.00 90.06 366 ILE A N 1
ATOM 3011 C CA . ILE A 1 366 ? -9.168 -7.197 19.391 1.00 90.06 366 ILE A CA 1
ATOM 3012 C C . ILE A 1 366 ? -10.559 -7.788 19.665 1.00 90.06 366 ILE A C 1
ATOM 3014 O O . ILE A 1 366 ? -11.415 -7.848 18.786 1.00 90.06 366 ILE A O 1
ATOM 3018 N N . ASN A 1 367 ? -10.787 -8.216 20.908 1.00 88.56 367 ASN A N 1
ATOM 3019 C CA . ASN A 1 367 ? -12.099 -8.619 21.427 1.00 88.56 367 ASN A CA 1
ATOM 3020 C C . ASN A 1 367 ? -12.697 -7.473 22.266 1.00 88.56 367 ASN A C 1
ATOM 3022 O O . ASN A 1 367 ? -11.940 -6.759 22.921 1.00 88.56 367 ASN A O 1
ATOM 3026 N N . ILE A 1 368 ? -14.028 -7.359 22.328 1.00 87.19 368 ILE A N 1
ATOM 3027 C CA . ILE A 1 368 ? -14.771 -6.380 23.146 1.00 87.19 368 ILE A CA 1
ATOM 3028 C C . ILE A 1 368 ? -14.367 -6.355 24.636 1.00 87.19 368 ILE A C 1
ATOM 3030 O O . ILE A 1 368 ? -14.431 -5.310 25.299 1.00 87.19 368 ILE A O 1
ATOM 3034 N N . ASN A 1 369 ? -13.901 -7.495 25.157 1.00 88.94 369 ASN A N 1
ATOM 3035 C CA . ASN A 1 369 ? -13.422 -7.664 26.535 1.00 88.94 369 ASN A CA 1
ATOM 3036 C C . ASN A 1 369 ? -11.895 -7.549 26.679 1.00 88.94 369 ASN A C 1
ATOM 3038 O O . ASN A 1 369 ? -11.340 -7.911 27.714 1.00 88.94 369 ASN A O 1
ATOM 3042 N N . SER A 1 370 ? -11.193 -7.095 25.642 1.00 92.00 370 SER A N 1
ATOM 3043 C CA . SER A 1 370 ? -9.746 -6.900 25.696 1.00 92.00 370 SER A CA 1
ATOM 3044 C C . SER A 1 370 ? -9.359 -5.708 26.578 1.00 92.00 370 SER A C 1
ATOM 3046 O O . SER A 1 370 ? -10.134 -4.768 26.767 1.00 92.00 370 SER A O 1
ATOM 3048 N N . THR A 1 371 ? -8.115 -5.710 27.067 1.00 92.69 371 THR A N 1
ATOM 3049 C CA . THR A 1 371 ? -7.518 -4.567 27.776 1.00 92.69 371 THR A CA 1
ATOM 3050 C C . THR A 1 371 ? -7.583 -3.283 26.947 1.00 92.69 371 THR A C 1
ATOM 3052 O O . THR A 1 371 ? -7.867 -2.224 27.494 1.00 92.69 371 THR A O 1
ATOM 3055 N N . VAL A 1 372 ? -7.366 -3.378 25.631 1.00 93.75 372 VAL A N 1
ATOM 3056 C CA . VAL A 1 372 ? -7.452 -2.241 24.702 1.00 93.75 372 VAL A CA 1
ATOM 3057 C C . VAL A 1 372 ? -8.876 -1.685 24.658 1.00 93.75 372 VAL A C 1
ATOM 3059 O O . VAL A 1 372 ? -9.056 -0.488 24.862 1.00 93.75 372 VAL A O 1
ATOM 3062 N N . SER A 1 373 ? -9.896 -2.535 24.487 1.00 93.12 373 SER A N 1
ATOM 3063 C CA . SER A 1 373 ? -11.299 -2.091 24.504 1.00 93.12 373 SER A CA 1
ATOM 3064 C C . SER A 1 373 ? -11.685 -1.452 25.844 1.00 93.12 373 SER A C 1
ATOM 3066 O O . SER A 1 373 ? -12.408 -0.459 25.864 1.00 93.12 373 SER A O 1
ATOM 3068 N N . TYR A 1 374 ? -11.188 -1.977 26.971 1.00 94.00 374 TYR A N 1
ATOM 3069 C CA . TYR A 1 374 ? -11.395 -1.357 28.286 1.00 94.00 374 TYR A CA 1
ATOM 3070 C C . TYR A 1 374 ? -10.737 0.025 28.384 1.00 94.00 374 TYR A C 1
ATOM 3072 O O . TYR A 1 374 ? -11.391 0.980 28.791 1.00 94.00 374 TYR A O 1
ATOM 3080 N N . GLN A 1 375 ? -9.472 0.151 27.977 1.00 94.75 375 GLN A N 1
ATOM 3081 C CA . GLN A 1 375 ? -8.746 1.423 28.017 1.00 94.75 375 GLN A CA 1
ATOM 3082 C C . GLN A 1 375 ? -9.401 2.489 27.139 1.00 94.75 375 GLN A C 1
ATOM 3084 O O . GLN A 1 375 ? -9.490 3.639 27.556 1.00 94.75 375 GLN A O 1
ATOM 3089 N N . ILE A 1 376 ? -9.889 2.119 25.951 1.00 94.94 376 ILE A N 1
ATOM 3090 C CA . ILE A 1 376 ? -10.620 3.050 25.084 1.00 94.94 376 ILE A CA 1
ATOM 3091 C C . ILE A 1 376 ? -11.877 3.572 25.797 1.00 94.94 376 ILE A C 1
ATOM 3093 O O . ILE A 1 376 ? -12.095 4.783 25.827 1.00 94.94 376 ILE A O 1
ATOM 3097 N N . ARG A 1 377 ? -12.671 2.684 26.416 1.00 93.81 377 ARG A N 1
ATOM 3098 C CA . ARG A 1 377 ? -13.862 3.082 27.189 1.00 93.81 377 ARG A CA 1
ATOM 3099 C C . ARG A 1 377 ? -13.509 3.997 28.361 1.00 93.81 377 ARG A C 1
ATOM 3101 O O . ARG A 1 377 ? -14.122 5.050 28.494 1.00 93.81 377 ARG A O 1
ATOM 3108 N N . GLU A 1 378 ? -12.482 3.650 29.134 1.00 94.06 378 GLU A N 1
ATOM 3109 C CA . GLU A 1 378 ? -12.007 4.461 30.264 1.00 94.06 378 GLU A CA 1
ATOM 3110 C C . GLU A 1 378 ? -11.600 5.876 29.813 1.00 94.06 378 GLU A C 1
ATOM 3112 O O . GLU A 1 378 ? -11.971 6.864 30.443 1.00 94.06 378 GLU A O 1
ATOM 3117 N N . ILE A 1 379 ? -10.871 5.999 28.697 1.00 93.31 379 ILE A N 1
ATOM 3118 C CA . ILE A 1 379 ? -10.463 7.302 28.147 1.00 93.31 379 ILE A CA 1
ATOM 3119 C C . ILE A 1 379 ? -11.689 8.134 27.752 1.00 93.31 379 ILE A C 1
ATOM 3121 O O . ILE A 1 379 ? -11.733 9.330 28.043 1.00 93.31 379 ILE A O 1
ATOM 3125 N N . ILE A 1 380 ? -12.691 7.523 27.116 1.00 92.19 380 ILE A N 1
ATOM 3126 C CA . ILE A 1 380 ? -13.924 8.220 26.731 1.00 92.19 380 ILE A CA 1
ATOM 3127 C C . ILE A 1 380 ? -14.707 8.664 27.975 1.00 92.19 380 ILE A C 1
ATOM 3129 O O . ILE A 1 380 ? -15.180 9.798 28.014 1.00 92.19 380 ILE A O 1
ATOM 3133 N N . GLU A 1 381 ? -14.815 7.828 29.008 1.00 91.62 381 GLU A N 1
ATOM 3134 C CA . GLU A 1 381 ? -15.500 8.169 30.265 1.00 91.62 381 GLU A CA 1
ATOM 3135 C C . GLU A 1 381 ? -14.823 9.349 30.982 1.00 91.62 381 GLU A C 1
ATOM 3137 O O . GLU A 1 381 ? -15.493 10.323 31.327 1.00 91.62 381 GLU A O 1
ATOM 3142 N N . MET A 1 382 ? -13.487 9.341 31.083 1.00 89.81 382 MET A N 1
ATOM 3143 C CA . MET A 1 382 ? -12.699 10.431 31.686 1.00 89.81 382 MET A CA 1
ATOM 3144 C C . MET A 1 382 ? -12.892 11.792 31.001 1.00 89.81 382 MET A C 1
ATOM 3146 O O . MET A 1 382 ? -12.652 12.841 31.602 1.00 89.81 382 MET A O 1
ATOM 3150 N N . SER A 1 383 ? -13.314 11.808 29.735 1.00 86.25 383 SER A N 1
ATOM 3151 C CA . SER A 1 383 ? -13.605 13.062 29.037 1.00 86.25 383 SER A CA 1
ATOM 3152 C C . SER A 1 383 ? -14.785 13.829 29.655 1.00 86.25 383 SER A C 1
ATOM 3154 O O . SER A 1 383 ? -14.845 15.056 29.529 1.00 86.25 383 SER A O 1
ATOM 3156 N N . GLY A 1 384 ? -15.702 13.123 30.333 1.00 82.00 384 GLY A N 1
ATOM 3157 C CA . GLY A 1 384 ? -16.787 13.706 31.121 1.00 82.00 384 GLY A CA 1
ATOM 3158 C C . GLY A 1 384 ? -16.246 14.475 32.321 1.00 82.00 384 GLY A C 1
ATOM 3159 O O . GLY A 1 384 ? -16.524 15.663 32.447 1.00 82.00 384 GLY A O 1
ATOM 3160 N N . ASP A 1 385 ? -15.362 13.849 33.099 1.00 81.00 385 ASP A N 1
ATOM 3161 C CA . ASP A 1 385 ? -14.719 14.473 34.263 1.00 81.00 385 ASP A CA 1
ATOM 3162 C C . ASP A 1 385 ? -13.937 15.736 33.875 1.00 81.00 385 ASP A C 1
ATOM 3164 O O . ASP A 1 385 ? -14.000 16.760 34.556 1.00 81.00 385 ASP A O 1
ATOM 3168 N N . ILE A 1 386 ? -13.226 15.701 32.740 1.00 80.06 386 ILE A N 1
ATOM 3169 C CA . ILE A 1 386 ? -12.519 16.877 32.211 1.00 80.06 386 ILE A CA 1
ATOM 3170 C C . ILE A 1 386 ? -13.512 17.992 31.894 1.00 80.06 386 ILE A C 1
ATOM 3172 O O . ILE A 1 386 ? -13.288 19.142 32.278 1.00 80.06 386 ILE A O 1
ATOM 3176 N N . ARG A 1 387 ? -14.614 17.681 31.204 1.00 75.81 387 ARG A N 1
ATOM 3177 C CA . ARG A 1 387 ? -15.648 18.686 30.940 1.00 75.81 387 ARG A CA 1
ATOM 3178 C C . ARG A 1 387 ? -16.183 19.243 32.246 1.00 75.81 387 ARG A C 1
ATOM 3180 O O . ARG A 1 387 ? -16.240 20.456 32.371 1.00 75.81 387 ARG A O 1
ATOM 3187 N N . ASP A 1 388 ? -16.475 18.415 33.234 1.00 78.44 388 ASP A N 1
ATOM 3188 C CA . ASP A 1 388 ? -17.069 18.905 34.470 1.00 78.44 388 ASP A CA 1
ATOM 3189 C C . ASP A 1 388 ? -16.122 19.844 35.237 1.00 78.44 388 ASP A C 1
ATOM 3191 O O . ASP A 1 388 ? -16.522 20.942 35.631 1.00 78.44 388 ASP A O 1
ATOM 3195 N N . VAL A 1 389 ? -14.832 19.503 35.320 1.00 75.50 389 VAL A N 1
ATOM 3196 C CA . VAL A 1 389 ? -13.796 20.332 35.970 1.00 75.50 389 VAL A CA 1
ATOM 3197 C C . VAL A 1 389 ? -13.509 21.639 35.219 1.00 75.50 389 VAL A C 1
ATOM 3199 O O . VAL A 1 389 ? -13.081 22.622 35.819 1.00 75.50 389 VAL A O 1
ATOM 3202 N N . PHE A 1 390 ? -13.720 21.705 33.906 1.00 70.00 390 PHE A N 1
ATOM 3203 C CA . PHE A 1 390 ? -13.536 22.955 33.153 1.00 70.00 390 PHE A CA 1
ATOM 3204 C C . PHE A 1 390 ? -14.838 23.743 32.944 1.00 70.00 390 PHE A C 1
ATOM 3206 O O . PHE A 1 390 ? -14.779 24.902 32.530 1.00 70.00 390 PHE A O 1
ATOM 3213 N N . TYR A 1 391 ? -16.004 23.145 33.211 1.00 65.94 391 TYR A N 1
ATOM 3214 C CA . TYR A 1 391 ? -17.315 23.749 32.953 1.00 65.94 391 TYR A CA 1
ATOM 3215 C C . TYR A 1 391 ? -18.073 24.149 34.223 1.00 65.94 391 TYR A C 1
ATOM 3217 O O . TYR A 1 391 ? -18.886 25.070 34.117 1.00 65.94 391 TYR A O 1
ATOM 3225 N N . TYR A 1 392 ? -17.820 23.503 35.369 1.00 60.66 392 TYR A N 1
ATOM 3226 C CA . TYR A 1 392 ? -18.529 23.749 36.636 1.00 60.66 392 TYR A CA 1
ATOM 3227 C C . TYR A 1 392 ? -17.664 24.348 37.761 1.00 60.66 392 TYR A C 1
ATOM 3229 O O . TYR A 1 392 ? -18.229 24.881 38.710 1.00 60.66 392 TYR A O 1
ATOM 3237 N N . ASP A 1 393 ? -16.330 24.318 37.659 1.00 50.38 393 ASP A N 1
ATOM 3238 C CA . ASP A 1 393 ? -15.408 24.831 38.698 1.00 50.38 393 ASP A CA 1
ATOM 3239 C C . ASP A 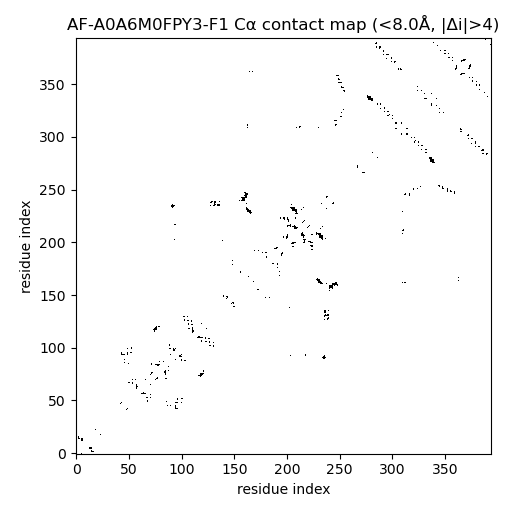1 393 ? -15.100 26.349 38.597 1.00 50.38 393 ASP A C 1
ATOM 3241 O O . ASP A 1 393 ? -14.202 26.831 39.292 1.00 50.38 393 ASP A O 1
ATOM 3245 N N . TRP A 1 394 ? -15.819 27.115 37.757 1.00 42.94 394 TRP A N 1
ATOM 3246 C CA . TRP A 1 394 ? -15.621 28.570 37.593 1.00 42.94 394 TRP A CA 1
ATOM 3247 C C . TRP A 1 394 ? -16.913 29.368 37.414 1.00 42.94 394 TRP A C 1
ATOM 3249 O O . TRP A 1 394 ? -17.598 29.176 36.380 1.00 42.94 394 TRP A O 1
#

Foldseek 3Di:
DDLVVVPVPDVPDHDDDDDDPVVLVPDDDDCNVVCVVVDDDDDQDLVVLLVLVVVVVCVVVVPVPQDSCNVCVQAEDCDAPNHGPSVVLCLLAPSDSVLSNQLVVQQVVQCVVVVHRHRYSVSSVVSLLVQLQVVVVVLCVVCCVVCVCVVVLVLLLALAAQKAWLVRSCVSLVVCLVVSCVVCVVCNVCSPSQNVQFVCQCSFQKWFDDPLDTDGCSRPPDGDDPPGTIIGGRNNNCSVRVNNHNFNADFQDQCVVVVVVVVVVVCVVPVDDQVPQKDFDDPVLLVLLVVLLVLLVVLLVVLVVQPLQHNRNSVRSVVRSVVLSVVSVVQSVDRIHGNVSLVVSLVSLLRRLVSVLVRCVVSPSDPCPDPSVVSSVVSNVSSVVSCCCVPPVD